Protein AF-W2T746-F1 (afdb_monomer_lite)

Radius of gyration: 31.45 Å; chains: 1; bounding box: 93×61×90 Å

InterPro domains:
  IPR039930 Ral GTPase-activating protein subunit beta [PTHR21344] (31-434)

Foldseek 3Di:
DDDDVPVPVVLVVVVVVVVVLLVCLVVCLPPALASLLVCLLVVLCVLVVPDPLPLQCVLVNLVSLLVLLVVLLPDDSYPPARSLSSNVSSLSSLLNCLLVCLVFPQDFGDHDVPCPPDPGPDGGSVVCLVSSLVSLLVCLQRDLDLVSLLSSLVSLLVSLQSLLVSLVPDDPVSLVVSQVVVCVVPDPDDDDSRPSLVSLQSLLVSLLVPLLDCSNLVVLSSLLSSLVSLLSCLPRDCCSCCPVPDVPSLLSLLLSLLSSLCSLLVDPLVSDDPSSLVSNLSSLVSNLSSCVSPVVLLVDPVSVVSLVQSLQCQQFVDSDPPPDSVNGDGSDPSSNVSSVVSVLSSCVVVPPPPPPQDDLVVVCVVQHPVQGDSVQWDWDDDPNFKIKTKDFHCVPCVQAVNFGKIWIFIDGSRHGTDIDMDTDDPDDPPDDVPDDDDDDPPDPDDDD

pLDDT: mean 81.62, std 18.04, range [27.23, 98.69]

Secondary structure (DSSP, 8-state):
----TTHHHHHHHHHHHHHHHHHHHHHHTTT-HHHHHHHHHH-TTGGGG--TTGGGGHHHHHHHHHHHHHHTTTS--BTTB-HHHHHHHHHHHHHTTTTHHHHHTTPBPPPPTTGGG-S----BSHHHHHHHHHHHHHHHHH---HHHHHHHHHHHHHHHHHHHHHHHT--HHHHHHHHHHHHHHH-SS---S-HHHHHHHHHHHHHHHHHTSHHHHS-HHHHHHHHHHHHHHTTS-HHHHTGGG--HHHHHHHHHHHHHHHHHHTS-GGG--HHHHHHHHHHHHHHHHHHHH-GGGGG-HHHHHHHHHHHHHHHHS---TTS-GGG---S-HHHHHHHHHHHHHHHTTTT-SS----SHHHHHHHH-TTT--GGGPEEEEETTTEEEEEEE-TT-HHHHTTS-EEEEEEEETTEEEEEEEEE--SS-TT--TTSPPPPPS-------

Organism: Necator americanus (NCBI:txid51031)

Sequence (448 aa):
MIAGTGGNKRRSIDYCLFLFSLQNLYISFQKDRLVLCSLFYYGQNLFRLGLTGVEAILPHYLFALDIILIESAKLRLHPSIPEVEMRRACLRALSSVVCWPTTFGMSKIPQLPESSNLKSSATTYLQLRSRIYKTLVFSLRNETDPVNLHLTLAMCTVLMEESCSYDLGLTDEQTAEMIRMVTQQHGNQTPEKGLCVSFVRGLVSAICDRICRPEWAGEHSVSLAAIDVLNSLSHLHPTVLFNNKDVSTGSLIVASLCRFIETQLGKPPPLHSKDLHSTVVAAYSSIAVWLNAAPILAECESVLNTVAEAVQLGVTGTKKKDSSLEESKAASKRVLEAAEYLMYSLFSVVGRSGQAICDERRLLYTYGPAAIDTTKFMHVIVNGDTLFSIHEASHIPALADGCPCVLYVKRSPMQPASVGVAQLRPHPEGYQPDQLPPPTPMASTFES

Structure (mmCIF, N/CA/C/O backbone):
data_AF-W2T746-F1
#
_entry.id   AF-W2T746-F1
#
loop_
_atom_site.group_PDB
_atom_site.id
_atom_site.type_symbol
_atom_site.label_atom_id
_atom_site.label_alt_id
_atom_site.label_comp_id
_atom_site.label_asym_id
_atom_site.label_entity_id
_atom_site.label_seq_id
_atom_site.pdbx_PDB_ins_code
_atom_site.Cartn_x
_atom_site.Cartn_y
_atom_site.Cartn_z
_atom_site.occupancy
_atom_site.B_iso_or_equiv
_atom_site.auth_seq_id
_atom_site.auth_comp_id
_atom_site.auth_asym_id
_atom_site.auth_atom_id
_atom_site.pdbx_PDB_model_num
ATOM 1 N N . MET A 1 1 ? 16.036 -31.868 -38.105 1.00 29.69 1 MET A N 1
ATOM 2 C CA . MET A 1 1 ? 16.078 -32.229 -39.537 1.00 29.69 1 MET A CA 1
ATOM 3 C C . MET A 1 1 ? 15.096 -31.347 -40.298 1.00 29.69 1 MET A C 1
ATOM 5 O O . MET A 1 1 ? 13.918 -31.360 -39.988 1.00 29.69 1 MET A O 1
ATOM 9 N N . ILE A 1 2 ? 15.674 -30.513 -41.167 1.00 36.12 2 ILE A N 1
ATOM 10 C CA . ILE A 1 2 ? 15.201 -29.774 -42.357 1.00 36.12 2 ILE A CA 1
ATOM 11 C C . ILE A 1 2 ? 13.682 -29.624 -42.600 1.00 36.12 2 ILE A C 1
ATOM 13 O O . ILE A 1 2 ? 13.022 -30.588 -42.961 1.00 36.12 2 ILE A O 1
ATOM 17 N N . ALA A 1 3 ? 13.179 -28.379 -42.560 1.00 27.23 3 ALA A N 1
ATOM 18 C CA . ALA A 1 3 ? 12.731 -27.608 -43.741 1.00 27.23 3 ALA A CA 1
ATOM 19 C C . ALA A 1 3 ? 11.869 -26.401 -43.322 1.00 27.23 3 ALA A C 1
ATOM 21 O O . ALA A 1 3 ? 10.880 -26.544 -42.612 1.00 27.23 3 ALA A O 1
ATOM 22 N N . GLY A 1 4 ? 12.231 -25.202 -43.787 1.00 27.70 4 GLY A N 1
ATOM 23 C CA . GLY A 1 4 ? 11.447 -23.987 -43.553 1.00 27.70 4 GLY A CA 1
ATOM 24 C C . GLY A 1 4 ? 12.191 -22.694 -43.882 1.00 27.70 4 GLY A C 1
ATOM 25 O O . GLY A 1 4 ? 12.119 -21.720 -43.136 1.00 27.70 4 GLY A O 1
ATOM 26 N N . THR A 1 5 ? 12.932 -22.671 -44.988 1.00 35.22 5 THR A N 1
ATOM 27 C CA . THR A 1 5 ? 13.732 -21.547 -45.514 1.00 35.22 5 THR A CA 1
ATOM 28 C C . THR A 1 5 ? 12.882 -20.401 -46.097 1.00 35.22 5 THR A C 1
ATOM 30 O O . THR A 1 5 ? 13.236 -19.798 -47.105 1.00 35.22 5 THR A O 1
ATOM 33 N N . GLY A 1 6 ? 11.766 -20.061 -45.441 1.00 30.14 6 GLY A N 1
ATOM 34 C CA . GLY A 1 6 ? 10.895 -18.922 -45.773 1.00 30.14 6 GLY A CA 1
ATOM 35 C C . GLY A 1 6 ? 10.776 -17.861 -44.666 1.00 30.14 6 GLY A C 1
ATOM 36 O O . GLY A 1 6 ? 10.304 -16.757 -44.922 1.00 30.14 6 GLY A O 1
ATOM 37 N N . GLY A 1 7 ? 11.229 -18.157 -43.440 1.00 32.66 7 GLY A N 1
ATOM 38 C CA . GLY A 1 7 ? 11.065 -17.271 -42.274 1.00 32.66 7 GLY A CA 1
ATOM 39 C C . GLY A 1 7 ? 12.168 -16.227 -42.067 1.00 32.66 7 GLY A C 1
ATOM 40 O O . GLY A 1 7 ? 11.954 -15.248 -41.354 1.00 32.66 7 GLY A O 1
ATOM 41 N N . ASN A 1 8 ? 13.337 -16.395 -42.696 1.00 34.31 8 ASN A N 1
ATOM 42 C CA . ASN A 1 8 ? 14.508 -15.561 -42.393 1.00 34.31 8 ASN A CA 1
ATOM 43 C C . ASN A 1 8 ? 14.438 -14.156 -43.007 1.00 34.31 8 ASN A C 1
ATOM 45 O O . ASN A 1 8 ? 14.930 -13.213 -42.401 1.00 34.31 8 ASN A O 1
ATOM 49 N N . LYS A 1 9 ? 13.775 -13.974 -44.159 1.00 32.69 9 LYS A N 1
ATOM 50 C CA . LYS A 1 9 ? 13.602 -12.636 -44.756 1.00 32.69 9 LYS A CA 1
ATOM 51 C C . LYS A 1 9 ? 12.523 -11.806 -44.055 1.00 32.69 9 LYS A C 1
ATOM 53 O O . LYS A 1 9 ? 12.748 -10.623 -43.857 1.00 32.69 9 LYS A O 1
ATOM 58 N N . ARG A 1 10 ? 11.402 -12.403 -43.618 1.00 35.50 10 ARG A N 1
ATOM 59 C CA . ARG A 1 10 ? 10.369 -11.684 -42.836 1.00 35.50 10 ARG A CA 1
ATOM 60 C C . ARG A 1 10 ? 10.869 -11.295 -41.445 1.00 35.50 10 ARG A C 1
ATOM 62 O O . ARG A 1 10 ? 10.777 -10.128 -41.103 1.00 35.50 10 ARG A O 1
ATOM 69 N N . ARG A 1 11 ? 11.525 -12.213 -40.718 1.00 40.06 11 ARG A N 1
ATOM 70 C CA . ARG A 1 11 ? 12.178 -11.871 -39.442 1.00 40.06 11 ARG A CA 1
ATOM 71 C C . ARG A 1 11 ? 13.282 -10.833 -39.630 1.00 40.06 11 ARG A C 1
ATOM 73 O O . ARG A 1 11 ? 13.351 -9.906 -38.847 1.00 40.06 11 ARG A O 1
ATOM 80 N N . SER A 1 12 ? 14.095 -10.915 -40.685 1.00 36.38 12 SER A N 1
ATOM 81 C CA . SER A 1 12 ? 15.117 -9.892 -40.949 1.00 36.38 12 SER A CA 1
ATOM 82 C C . SER A 1 12 ? 14.525 -8.524 -41.313 1.00 36.38 12 SER A C 1
ATOM 84 O O . SER A 1 12 ? 15.138 -7.520 -40.980 1.00 36.38 12 SER A O 1
ATOM 86 N N . ILE A 1 13 ? 13.354 -8.457 -41.958 1.00 40.38 13 ILE A N 1
ATOM 87 C CA . ILE A 1 13 ? 12.650 -7.194 -42.248 1.00 40.38 13 ILE A CA 1
ATOM 88 C C . ILE A 1 13 ? 12.017 -6.618 -40.977 1.00 40.38 13 ILE A C 1
ATOM 90 O O . ILE A 1 13 ? 12.139 -5.419 -40.754 1.00 40.38 13 ILE A O 1
ATOM 94 N N . ASP A 1 14 ? 11.435 -7.453 -40.111 1.00 47.84 14 ASP A N 1
ATOM 95 C CA . ASP A 1 14 ? 10.922 -7.025 -38.803 1.00 47.84 14 ASP A CA 1
ATOM 96 C C . ASP A 1 14 ? 12.059 -6.575 -37.878 1.00 47.84 14 ASP A C 1
ATOM 98 O O . ASP A 1 14 ? 11.923 -5.574 -37.187 1.00 47.84 14 ASP A O 1
ATOM 102 N N . TYR A 1 15 ? 13.217 -7.240 -37.920 1.00 44.28 15 TYR A N 1
ATOM 103 C CA . TYR A 1 15 ? 14.431 -6.801 -37.229 1.00 44.28 15 TYR A CA 1
ATOM 104 C C . TYR A 1 15 ? 15.008 -5.522 -37.818 1.00 44.28 15 TYR A C 1
ATOM 106 O O . TYR A 1 15 ? 15.470 -4.690 -37.056 1.00 44.28 15 TYR A O 1
ATOM 114 N N . CYS A 1 16 ? 15.004 -5.336 -39.139 1.00 38.72 16 CYS A N 1
ATOM 115 C CA . CYS A 1 16 ? 15.470 -4.096 -39.753 1.00 38.72 16 CYS A CA 1
ATOM 116 C C . CYS A 1 16 ? 14.505 -2.943 -39.477 1.00 38.72 16 CYS A C 1
ATOM 118 O O . CYS A 1 16 ? 14.981 -1.865 -39.175 1.00 38.72 16 CYS A O 1
ATOM 120 N N . LEU A 1 17 ? 13.185 -3.147 -39.505 1.00 45.59 17 LEU A N 1
ATOM 121 C CA . LEU A 1 17 ? 12.198 -2.138 -39.107 1.00 45.59 17 LEU A CA 1
ATOM 122 C C . LEU A 1 17 ? 12.258 -1.858 -37.608 1.00 45.59 17 LEU A C 1
ATOM 124 O O . LEU A 1 17 ? 12.179 -0.705 -37.222 1.00 45.59 17 LEU A O 1
ATOM 128 N N . PHE A 1 18 ? 12.470 -2.872 -36.770 1.00 53.38 18 PHE A N 1
ATOM 129 C CA . PHE A 1 18 ? 12.673 -2.711 -35.334 1.00 53.38 18 PHE A CA 1
ATOM 130 C C . PHE A 1 18 ? 13.988 -1.991 -35.039 1.00 53.38 18 PHE A C 1
ATOM 132 O O . PHE A 1 18 ? 13.964 -0.995 -34.338 1.00 53.38 18 PHE A O 1
ATOM 139 N N . LEU A 1 19 ? 15.115 -2.389 -35.633 1.00 46.03 19 LEU A N 1
ATOM 140 C CA . LEU A 1 19 ? 16.402 -1.692 -35.529 1.00 46.03 19 LEU A CA 1
ATOM 141 C C . LEU A 1 19 ? 16.333 -0.281 -36.120 1.00 46.03 19 LEU A C 1
ATOM 143 O O . LEU A 1 19 ? 16.920 0.623 -35.550 1.00 46.03 19 LEU A O 1
ATOM 147 N N . PHE A 1 20 ? 15.569 -0.051 -37.190 1.00 47.56 20 PHE A N 1
ATOM 148 C CA . PHE A 1 20 ? 15.337 1.276 -37.767 1.00 47.56 20 PHE A CA 1
ATOM 149 C C . PHE A 1 20 ? 14.398 2.113 -36.892 1.00 47.56 20 PHE A C 1
ATOM 151 O O . PHE A 1 20 ? 14.624 3.304 -36.733 1.00 47.56 20 PHE A O 1
ATOM 158 N N . SER A 1 21 ? 13.389 1.520 -36.250 1.00 50.84 21 SER A N 1
ATOM 159 C CA . SER A 1 21 ? 12.558 2.154 -35.220 1.00 50.84 21 SER A CA 1
ATOM 160 C C . SER A 1 21 ? 13.333 2.387 -33.928 1.00 50.84 21 SER A C 1
ATOM 162 O O . SER A 1 21 ? 13.036 3.353 -33.249 1.00 50.84 21 SER A O 1
ATOM 164 N N . LEU A 1 22 ? 14.338 1.571 -33.605 1.00 52.75 22 LEU A N 1
ATOM 165 C CA . LEU A 1 22 ? 15.238 1.715 -32.459 1.00 52.75 22 LEU A CA 1
ATOM 166 C C . LEU A 1 22 ? 16.342 2.740 -32.707 1.00 52.75 22 LEU A C 1
ATOM 168 O O . LEU A 1 22 ? 16.699 3.485 -31.803 1.00 52.75 22 LEU A O 1
ATOM 172 N N . GLN A 1 23 ? 16.845 2.819 -33.935 1.00 50.72 23 GLN A N 1
ATOM 173 C CA . GLN A 1 23 ? 17.779 3.838 -34.391 1.00 50.72 23 GLN A CA 1
ATOM 174 C C . GLN A 1 23 ? 17.054 5.179 -34.569 1.00 50.72 23 GLN A C 1
ATOM 176 O O . GLN A 1 23 ? 17.586 6.220 -34.200 1.00 50.72 23 GLN A O 1
ATOM 181 N N . ASN A 1 24 ? 15.793 5.167 -35.013 1.00 51.16 24 ASN A N 1
ATOM 182 C CA . ASN A 1 24 ? 14.919 6.334 -34.935 1.00 51.16 24 ASN A CA 1
ATOM 183 C C . ASN A 1 24 ? 14.507 6.643 -33.497 1.00 51.16 24 ASN A C 1
ATOM 185 O O . ASN A 1 24 ? 14.453 7.811 -33.174 1.00 51.16 24 ASN A O 1
ATOM 189 N N . LEU A 1 25 ? 14.285 5.672 -32.607 1.00 54.62 25 LEU A N 1
ATOM 190 C CA . LEU A 1 25 ? 14.058 5.915 -31.177 1.00 54.62 25 LEU A CA 1
ATOM 191 C C . LEU A 1 25 ? 15.275 6.645 -30.592 1.00 54.62 25 LEU A C 1
ATOM 193 O O . LEU A 1 25 ? 15.111 7.713 -30.012 1.00 54.62 25 LEU A O 1
ATOM 197 N N . TYR A 1 26 ? 16.485 6.147 -30.873 1.00 51.28 26 TYR A N 1
ATOM 198 C CA . TYR A 1 26 ? 17.785 6.751 -30.559 1.00 51.28 26 TYR A CA 1
ATOM 199 C C . TYR A 1 26 ? 17.947 8.190 -31.097 1.00 51.28 26 TYR A C 1
ATOM 201 O O . TYR A 1 26 ? 18.377 9.065 -30.349 1.00 51.28 26 TYR A O 1
ATOM 209 N N . ILE A 1 27 ? 17.539 8.475 -32.341 1.00 49.72 27 ILE A N 1
ATOM 210 C CA . ILE A 1 27 ? 17.615 9.816 -32.967 1.00 49.72 27 ILE A CA 1
ATOM 211 C C . ILE A 1 27 ? 16.459 10.748 -32.525 1.00 49.72 27 ILE A C 1
ATOM 213 O O . ILE A 1 27 ? 16.627 11.965 -32.415 1.00 49.72 27 ILE A O 1
ATOM 217 N N . SER A 1 28 ? 15.276 10.193 -32.260 1.00 49.53 28 SER A N 1
ATOM 218 C CA . SER A 1 28 ? 14.012 10.900 -32.003 1.00 49.53 28 SER A CA 1
ATOM 219 C C . SER A 1 28 ? 13.859 11.324 -30.541 1.00 49.53 28 SER A C 1
ATOM 221 O O . SER A 1 28 ? 13.205 12.335 -30.285 1.00 49.53 28 SER A O 1
ATOM 223 N N . PHE A 1 29 ? 14.579 10.678 -29.608 1.00 52.34 29 PHE A N 1
ATOM 224 C CA . PHE A 1 29 ? 14.758 11.129 -28.216 1.00 52.34 29 PHE A CA 1
ATOM 225 C C . PHE A 1 29 ? 15.085 12.624 -28.078 1.00 52.34 29 PHE A C 1
ATOM 227 O O . PHE A 1 29 ? 14.766 13.230 -27.055 1.00 52.34 29 PHE A O 1
ATOM 234 N N . GLN A 1 30 ? 15.719 13.219 -29.093 1.00 49.25 30 GLN A N 1
ATOM 235 C CA . GLN A 1 30 ? 16.063 14.639 -29.131 1.00 49.25 30 GLN A CA 1
ATOM 236 C C . GLN A 1 30 ? 15.219 15.491 -30.087 1.00 49.25 30 GLN A C 1
ATOM 238 O O . GLN A 1 30 ? 15.290 16.714 -29.979 1.00 49.25 30 GLN A O 1
ATOM 243 N N . LYS A 1 31 ? 14.465 14.908 -31.031 1.00 54.94 31 LYS A N 1
ATOM 244 C CA . LYS A 1 31 ? 13.945 15.669 -32.183 1.00 54.94 31 LYS A CA 1
ATOM 245 C C . LYS A 1 31 ? 12.439 15.587 -32.426 1.00 54.94 31 LYS A C 1
ATOM 247 O O . LYS A 1 31 ? 11.913 16.563 -32.949 1.00 54.94 31 LYS A O 1
ATOM 252 N N . ASP A 1 32 ? 11.734 14.514 -32.043 1.00 69.12 32 ASP A N 1
ATOM 253 C CA . ASP A 1 32 ? 10.295 14.406 -32.348 1.00 69.12 32 ASP A CA 1
ATOM 254 C C . ASP A 1 32 ? 9.463 13.770 -31.219 1.00 69.12 32 ASP A C 1
ATOM 256 O O . ASP A 1 32 ? 9.391 12.553 -31.036 1.00 69.12 32 ASP A O 1
ATOM 260 N N . ARG A 1 33 ? 8.781 14.638 -30.463 1.00 73.00 33 ARG A N 1
ATOM 261 C CA . ARG A 1 33 ? 7.906 14.271 -29.339 1.00 73.00 33 ARG A CA 1
ATOM 262 C C . ARG A 1 33 ? 6.691 13.446 -29.784 1.00 73.00 33 ARG A C 1
ATOM 264 O O . ARG A 1 33 ? 6.188 12.645 -28.995 1.00 73.00 33 ARG A O 1
ATOM 271 N N . LEU A 1 34 ? 6.225 13.603 -31.026 1.00 81.38 34 LEU A N 1
ATOM 272 C CA . LEU A 1 34 ? 5.006 12.953 -31.522 1.00 81.38 34 LEU A CA 1
ATOM 273 C C . LEU A 1 34 ? 5.214 11.458 -31.767 1.00 81.38 34 LEU A C 1
ATOM 275 O O . LEU A 1 34 ? 4.352 10.642 -31.422 1.00 81.38 34 LEU A O 1
ATOM 279 N N . VAL A 1 35 ? 6.376 11.098 -32.315 1.00 78.25 35 VAL A N 1
ATOM 280 C CA . VAL A 1 35 ? 6.760 9.701 -32.563 1.00 78.25 35 VAL A CA 1
ATOM 281 C C . VAL A 1 35 ? 6.878 8.943 -31.245 1.00 78.25 35 VAL A C 1
ATOM 283 O O . VAL A 1 35 ? 6.343 7.842 -31.118 1.00 78.25 35 VAL A O 1
ATOM 286 N N . LEU A 1 36 ? 7.502 9.556 -30.236 1.00 78.94 36 LEU A N 1
ATOM 287 C CA . LEU A 1 36 ? 7.607 8.975 -28.900 1.00 78.94 36 LEU A CA 1
ATOM 288 C C . LEU A 1 36 ? 6.229 8.756 -28.266 1.00 78.94 36 LEU A C 1
ATOM 290 O O . LEU A 1 36 ? 5.940 7.654 -27.807 1.00 78.94 36 LEU A O 1
ATOM 294 N N . CYS A 1 37 ? 5.349 9.760 -28.293 1.00 85.12 37 CYS A N 1
ATOM 295 C CA . CYS A 1 37 ? 3.991 9.611 -27.764 1.00 85.12 37 CYS A CA 1
ATOM 296 C C . CYS A 1 37 ? 3.238 8.465 -28.450 1.00 85.12 37 CYS A C 1
ATOM 298 O O . CYS A 1 37 ? 2.641 7.628 -27.777 1.00 85.12 37 CYS A O 1
ATOM 300 N N . SER A 1 38 ? 3.334 8.374 -29.779 1.00 85.12 38 SER A N 1
ATOM 301 C CA . SER A 1 38 ? 2.718 7.292 -30.553 1.00 85.12 38 SER A CA 1
ATOM 302 C C . SER A 1 38 ? 3.287 5.921 -30.177 1.00 85.12 38 SER A C 1
ATOM 304 O O . SER A 1 38 ? 2.530 4.966 -30.004 1.00 85.12 38 SER A O 1
ATOM 306 N N . LEU A 1 39 ? 4.607 5.819 -29.984 1.00 83.88 39 LEU A N 1
ATOM 307 C CA . LEU A 1 39 ? 5.262 4.581 -29.567 1.00 83.88 39 LEU A CA 1
ATOM 308 C C . LEU A 1 39 ? 4.757 4.098 -28.206 1.00 83.88 39 LEU A C 1
ATOM 310 O O . LEU A 1 39 ? 4.420 2.928 -28.076 1.00 83.88 39 LEU A O 1
ATOM 314 N N . PHE A 1 40 ? 4.688 4.961 -27.191 1.00 86.31 40 PHE A N 1
ATOM 315 C CA . PHE A 1 40 ? 4.188 4.543 -25.875 1.00 86.31 40 PHE A CA 1
ATOM 316 C C . PHE A 1 40 ? 2.693 4.251 -25.900 1.00 86.31 40 PHE A C 1
ATOM 318 O O . PHE A 1 40 ? 2.248 3.301 -25.259 1.00 86.31 40 PHE A O 1
ATOM 325 N N . TYR A 1 41 ? 1.924 5.029 -26.663 1.00 88.19 41 TYR A N 1
ATOM 326 C CA . TYR A 1 41 ? 0.480 4.864 -26.737 1.00 88.19 41 TYR A CA 1
ATOM 327 C C . TYR A 1 41 ? 0.073 3.545 -27.401 1.00 88.19 41 TYR A C 1
ATOM 329 O O . TYR A 1 41 ? -0.740 2.813 -26.838 1.00 88.19 41 TYR A O 1
ATOM 337 N N . TYR A 1 42 ? 0.673 3.198 -28.544 1.00 85.62 42 TYR A N 1
ATOM 338 C CA . TYR A 1 42 ? 0.352 1.970 -29.282 1.00 85.62 42 TYR A CA 1
ATOM 339 C C . TYR A 1 42 ? 1.252 0.777 -28.916 1.00 85.62 42 TYR A C 1
ATOM 341 O O . TYR A 1 42 ? 0.861 -0.374 -29.093 1.00 85.62 42 TYR A O 1
ATOM 349 N N . GLY A 1 43 ? 2.441 1.025 -28.365 1.00 82.38 43 GLY A N 1
ATOM 350 C CA . GLY A 1 43 ? 3.459 0.024 -28.030 1.00 82.38 43 GLY A CA 1
ATOM 351 C C . GLY A 1 43 ? 3.501 -0.388 -26.556 1.00 82.38 43 GLY A C 1
ATOM 352 O O . GLY A 1 43 ? 4.551 -0.812 -26.077 1.00 82.38 43 GLY A O 1
ATOM 353 N N . GLN A 1 44 ? 2.384 -0.300 -25.825 1.00 79.06 44 GLN A N 1
ATOM 354 C CA . GLN A 1 44 ? 2.309 -0.598 -24.378 1.00 79.06 44 GLN A CA 1
ATOM 355 C C . GLN A 1 44 ? 2.796 -2.012 -24.005 1.00 79.06 44 GLN A C 1
ATOM 357 O O . GLN A 1 44 ? 3.193 -2.252 -22.869 1.00 79.06 44 GLN A O 1
ATOM 362 N N . ASN A 1 45 ? 2.772 -2.951 -24.956 1.00 80.44 45 ASN A N 1
ATOM 363 C CA . ASN A 1 45 ? 3.159 -4.349 -24.758 1.00 80.44 45 ASN A CA 1
ATOM 364 C C . ASN A 1 45 ? 4.509 -4.709 -25.400 1.00 80.44 45 ASN A C 1
ATOM 366 O O . ASN A 1 45 ? 4.789 -5.894 -25.553 1.00 80.44 45 ASN A O 1
ATOM 370 N N . LEU A 1 46 ? 5.346 -3.733 -25.775 1.00 84.75 46 LEU A N 1
ATOM 371 C CA . LEU A 1 46 ? 6.596 -3.979 -26.509 1.00 84.75 46 LEU A CA 1
ATOM 372 C C . LEU A 1 46 ? 7.467 -5.076 -25.870 1.00 84.75 46 LEU A C 1
ATOM 374 O O . LEU A 1 46 ? 7.893 -6.008 -26.548 1.00 84.75 46 LEU A O 1
ATOM 378 N N . PHE A 1 47 ? 7.669 -5.006 -24.553 1.00 86.94 47 PHE A N 1
ATOM 379 C CA . PHE A 1 47 ? 8.494 -5.964 -23.809 1.00 86.94 47 PHE A CA 1
ATOM 380 C C . PHE A 1 47 ? 7.811 -7.318 -23.567 1.00 86.94 47 PHE A C 1
ATOM 382 O O . PHE A 1 47 ? 8.482 -8.290 -23.236 1.00 86.94 47 PHE A O 1
ATOM 389 N N . ARG A 1 48 ? 6.494 -7.425 -23.793 1.00 84.44 48 ARG A N 1
ATOM 390 C CA . ARG A 1 48 ? 5.747 -8.694 -23.703 1.00 84.44 48 ARG A CA 1
ATOM 391 C C . ARG A 1 48 ? 5.823 -9.526 -24.983 1.00 84.44 48 ARG A C 1
ATOM 393 O O . ARG A 1 48 ? 5.437 -10.688 -24.971 1.00 84.44 48 ARG A O 1
ATOM 400 N N . LEU A 1 49 ? 6.313 -8.950 -26.082 1.00 82.56 49 LEU A N 1
ATOM 401 C CA . LEU A 1 49 ? 6.393 -9.623 -27.382 1.00 82.56 49 LEU A CA 1
ATOM 402 C C . LEU A 1 49 ? 7.562 -10.618 -27.492 1.00 82.56 49 LEU A C 1
ATOM 404 O O . LEU A 1 49 ? 7.644 -11.336 -28.485 1.00 82.56 49 LEU A O 1
ATOM 408 N N . GLY A 1 50 ? 8.476 -10.657 -26.514 1.00 76.81 50 GLY A N 1
ATOM 409 C CA . GLY A 1 50 ? 9.620 -11.578 -26.532 1.00 76.81 50 GLY A CA 1
ATOM 410 C C . GLY A 1 50 ? 10.591 -11.327 -27.691 1.00 76.81 50 GLY A C 1
ATOM 411 O O . GLY A 1 50 ? 11.245 -12.254 -28.170 1.00 76.81 50 GLY A O 1
ATOM 412 N N . LEU A 1 51 ? 10.663 -10.083 -28.178 1.00 82.88 51 LEU A N 1
ATOM 413 C CA . LEU A 1 51 ? 11.555 -9.705 -29.270 1.00 82.88 51 LEU A CA 1
ATOM 414 C C . LEU A 1 51 ? 13.010 -9.849 -28.821 1.00 82.88 51 LEU A C 1
ATOM 416 O O . LEU A 1 51 ? 13.437 -9.264 -27.826 1.00 82.88 51 LEU A O 1
ATOM 420 N N . THR A 1 52 ? 13.798 -10.610 -29.570 1.00 78.38 52 THR A N 1
ATOM 421 C CA . THR A 1 52 ? 15.213 -10.798 -29.250 1.00 78.38 52 THR A CA 1
ATOM 422 C C . THR A 1 52 ? 15.954 -9.460 -29.313 1.00 78.38 52 THR A C 1
ATOM 424 O O . THR A 1 52 ? 15.857 -8.730 -30.297 1.00 78.38 52 THR A O 1
ATOM 427 N N . GLY A 1 53 ? 16.722 -9.146 -28.269 1.00 77.31 53 GLY A N 1
ATOM 428 C CA . GLY A 1 53 ? 17.497 -7.904 -28.186 1.00 77.31 53 GLY A CA 1
ATOM 429 C C . GLY A 1 53 ? 16.714 -6.682 -27.693 1.00 77.31 53 GLY A C 1
ATOM 430 O O . GLY A 1 53 ? 17.320 -5.630 -27.508 1.00 77.31 53 GLY A O 1
ATOM 431 N N . VAL A 1 54 ? 15.409 -6.804 -27.407 1.00 82.69 54 VAL A N 1
ATOM 432 C CA . VAL A 1 54 ? 14.604 -5.714 -26.810 1.00 82.69 54 VAL A CA 1
ATOM 433 C C . VAL A 1 54 ? 15.134 -5.279 -25.440 1.00 82.69 54 VAL A C 1
ATOM 435 O O . VAL A 1 54 ? 14.988 -4.137 -25.029 1.00 82.69 54 VAL A O 1
ATOM 438 N N . GLU A 1 55 ? 15.819 -6.165 -24.735 1.00 86.38 55 GLU A N 1
ATOM 439 C CA . GLU A 1 55 ? 16.468 -5.866 -23.461 1.00 86.38 55 GLU A CA 1
ATOM 440 C C . GLU A 1 55 ? 17.482 -4.719 -23.570 1.00 86.38 55 GLU A C 1
ATOM 442 O O . GLU A 1 55 ? 17.570 -3.880 -22.675 1.00 86.38 55 GLU A O 1
ATOM 447 N N . ALA A 1 56 ? 18.188 -4.620 -24.703 1.00 83.62 56 ALA A N 1
ATOM 448 C CA . ALA A 1 56 ? 19.234 -3.621 -24.909 1.00 83.62 56 ALA A CA 1
ATOM 449 C C . ALA A 1 56 ? 18.710 -2.177 -24.891 1.00 83.62 56 ALA A C 1
ATOM 451 O O . ALA A 1 56 ? 19.445 -1.224 -24.622 1.00 83.62 56 ALA A O 1
ATOM 452 N N . ILE A 1 57 ? 17.420 -2.002 -25.182 1.00 82.38 57 ILE A N 1
ATOM 453 C CA . ILE A 1 57 ? 16.790 -0.686 -25.291 1.00 82.38 57 ILE A CA 1
ATOM 454 C C . ILE A 1 57 ? 16.127 -0.265 -23.982 1.00 82.38 57 ILE A C 1
ATOM 456 O O . ILE A 1 57 ? 15.764 0.900 -23.839 1.00 82.38 57 ILE A O 1
ATOM 460 N N . LEU A 1 58 ? 15.987 -1.179 -23.018 1.00 87.75 58 LEU A N 1
ATOM 461 C CA . LEU A 1 58 ? 15.237 -0.958 -21.785 1.00 87.75 58 LEU A CA 1
ATOM 462 C C . LEU A 1 58 ? 15.705 0.271 -20.983 1.00 87.75 58 LEU A C 1
ATOM 464 O O . LEU A 1 58 ? 14.847 1.076 -20.611 1.00 87.75 58 LEU A O 1
ATOM 468 N N . PRO A 1 59 ? 17.015 0.502 -20.743 1.00 87.31 59 PRO A N 1
ATOM 469 C CA . PRO A 1 59 ? 17.459 1.684 -20.000 1.00 87.31 59 PRO A CA 1
ATOM 470 C C . PRO A 1 59 ? 17.024 3.000 -20.659 1.00 87.31 59 PRO A C 1
ATOM 472 O O . PRO A 1 59 ? 16.613 3.944 -19.982 1.00 87.31 59 PRO A O 1
ATOM 475 N N . HIS A 1 60 ? 17.079 3.043 -21.991 1.00 81.31 60 HIS A N 1
ATOM 476 C CA . HIS A 1 60 ? 16.674 4.190 -22.797 1.00 81.31 60 HIS A CA 1
ATOM 477 C C . HIS A 1 60 ? 15.158 4.337 -22.824 1.00 81.31 60 HIS A C 1
ATOM 479 O O . HIS A 1 60 ? 14.644 5.433 -22.629 1.00 81.31 60 HIS A O 1
ATOM 485 N N . TYR A 1 61 ? 14.436 3.232 -22.983 1.00 85.56 61 TYR A N 1
ATOM 486 C CA . TYR A 1 61 ? 12.982 3.205 -22.937 1.00 85.56 61 TYR A CA 1
ATOM 487 C C . TYR A 1 61 ? 12.442 3.807 -21.637 1.00 85.56 61 TYR A C 1
ATOM 489 O O . TYR A 1 61 ? 11.601 4.702 -21.682 1.00 85.56 61 TYR A O 1
ATOM 497 N N . LEU A 1 62 ? 12.987 3.399 -20.485 1.00 89.44 62 LEU A N 1
ATOM 498 C CA . LEU A 1 62 ? 12.624 3.977 -19.188 1.00 89.44 62 LEU A CA 1
ATOM 499 C C . LEU A 1 62 ? 12.996 5.464 -19.092 1.00 89.44 62 LEU A C 1
ATOM 501 O O . LEU A 1 62 ? 12.266 6.243 -18.490 1.00 89.44 62 LEU A O 1
ATOM 505 N N . PHE A 1 63 ? 14.088 5.886 -19.737 1.00 86.12 63 PHE A N 1
ATOM 506 C CA . PHE A 1 63 ? 14.439 7.305 -19.839 1.00 86.12 63 PHE A CA 1
ATOM 507 C C . PHE A 1 63 ? 13.421 8.131 -20.623 1.00 86.12 63 PHE A C 1
ATOM 509 O O . PHE A 1 63 ? 13.069 9.225 -20.189 1.00 86.12 63 PHE A O 1
ATOM 516 N N . ALA A 1 64 ? 12.908 7.610 -21.735 1.00 84.62 64 ALA A N 1
ATOM 517 C CA . ALA A 1 64 ? 11.834 8.268 -22.484 1.00 84.62 64 ALA A CA 1
ATOM 518 C C . ALA A 1 64 ? 10.549 8.321 -21.680 1.00 84.62 64 ALA A C 1
ATOM 520 O O . ALA A 1 64 ? 9.871 9.346 -21.670 1.00 84.62 64 ALA A O 1
ATOM 521 N N . LEU A 1 65 ? 10.226 7.200 -21.037 1.00 90.06 65 LEU A N 1
ATOM 522 C CA . LEU A 1 65 ? 9.027 7.054 -20.238 1.00 90.06 65 LEU A CA 1
ATOM 523 C C . LEU A 1 65 ? 8.984 8.144 -19.167 1.00 90.06 65 LEU A C 1
ATOM 525 O O . LEU A 1 65 ? 7.982 8.846 -19.083 1.00 90.06 65 LEU A O 1
ATOM 529 N N . ASP A 1 66 ? 10.085 8.354 -18.438 1.00 89.00 66 ASP A N 1
ATOM 530 C CA . ASP A 1 66 ? 10.192 9.419 -17.434 1.00 89.00 66 ASP A CA 1
ATOM 531 C C . ASP A 1 66 ? 9.930 10.808 -18.033 1.00 89.00 66 ASP A C 1
ATOM 533 O O . ASP A 1 66 ? 9.162 11.587 -17.471 1.00 89.00 66 ASP A O 1
ATOM 537 N N . ILE A 1 67 ? 10.532 11.121 -19.187 1.00 86.62 67 ILE A N 1
ATOM 538 C CA . ILE A 1 67 ? 10.345 12.418 -19.856 1.00 86.62 67 ILE A CA 1
ATOM 539 C C . ILE A 1 67 ? 8.875 12.630 -20.208 1.00 86.62 67 ILE A C 1
ATOM 541 O O . ILE A 1 67 ? 8.298 13.651 -19.844 1.00 86.62 67 ILE A O 1
ATOM 545 N N . ILE A 1 68 ? 8.258 11.670 -20.893 1.00 88.44 68 ILE A N 1
ATOM 546 C CA . ILE A 1 68 ? 6.876 11.797 -21.362 1.00 88.44 68 ILE A CA 1
ATOM 547 C C . ILE A 1 68 ? 5.921 11.872 -20.177 1.00 88.44 68 ILE A C 1
ATOM 549 O O . ILE A 1 68 ? 5.015 12.701 -20.177 1.00 88.44 68 ILE A O 1
ATOM 553 N N . LEU A 1 69 ? 6.132 11.053 -19.149 1.00 90.62 69 LEU A N 1
ATOM 554 C CA . LEU A 1 69 ? 5.315 11.049 -17.943 1.00 90.62 69 LEU A CA 1
ATOM 555 C C . LEU A 1 69 ? 5.380 12.399 -17.208 1.00 90.62 69 LEU A C 1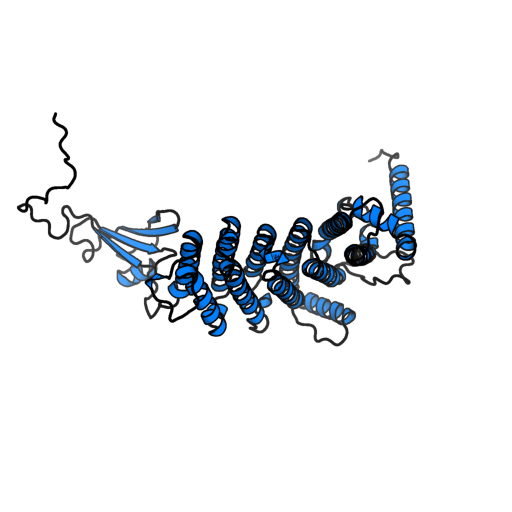
ATOM 557 O O . LEU A 1 69 ? 4.346 12.926 -16.805 1.00 90.62 69 LEU A O 1
ATOM 561 N N . ILE A 1 70 ? 6.573 12.991 -17.079 1.00 88.12 70 ILE A N 1
ATOM 562 C CA . ILE A 1 70 ? 6.765 14.302 -16.439 1.00 88.12 70 ILE A CA 1
ATOM 563 C C . ILE A 1 70 ? 6.187 15.432 -17.299 1.00 88.12 70 ILE A C 1
ATOM 565 O O . ILE A 1 70 ? 5.508 16.321 -16.787 1.00 88.12 70 ILE A O 1
ATOM 569 N N . GLU A 1 71 ? 6.473 15.443 -18.599 1.00 87.38 71 GLU A N 1
ATOM 570 C CA . GLU A 1 71 ? 6.063 16.538 -19.477 1.00 87.38 71 GLU A CA 1
ATOM 571 C C . GLU A 1 71 ? 4.560 16.513 -19.775 1.00 87.38 71 GLU A C 1
ATOM 573 O O . GLU A 1 71 ? 3.941 17.575 -19.825 1.00 87.38 71 GLU A O 1
ATOM 578 N N . SER A 1 72 ? 3.946 15.330 -19.885 1.00 85.56 72 SER A N 1
ATOM 579 C CA . SER A 1 72 ? 2.489 15.187 -20.051 1.00 85.56 72 SER A CA 1
ATOM 580 C C . SER A 1 72 ? 1.694 15.608 -18.814 1.00 85.56 72 SER A C 1
ATOM 582 O O . SER A 1 72 ? 0.490 15.820 -18.902 1.00 85.56 72 SER A O 1
ATOM 584 N N . ALA A 1 73 ? 2.335 15.779 -17.654 1.00 84.31 73 ALA A N 1
ATOM 585 C CA . ALA A 1 73 ? 1.697 16.419 -16.504 1.00 84.31 73 ALA A CA 1
ATOM 586 C C . ALA A 1 73 ? 1.560 17.946 -16.675 1.00 84.31 73 ALA A C 1
ATOM 588 O O . ALA A 1 73 ? 0.804 18.577 -15.942 1.00 84.31 73 ALA A O 1
ATOM 589 N N . LYS A 1 74 ? 2.300 18.550 -17.617 1.00 85.19 74 LYS A N 1
ATOM 590 C CA . LYS A 1 74 ? 2.371 20.009 -17.813 1.00 85.19 74 LYS A CA 1
ATOM 591 C C . LYS A 1 74 ? 1.834 20.469 -19.164 1.00 85.19 74 LYS A C 1
ATOM 593 O O . LYS A 1 74 ? 1.382 21.603 -19.277 1.00 85.19 74 LYS A O 1
ATOM 598 N N . LEU A 1 75 ? 1.964 19.639 -20.196 1.00 84.56 75 LEU A N 1
ATOM 599 C CA . LEU A 1 75 ? 1.744 20.021 -21.586 1.00 84.56 75 LEU A CA 1
ATOM 600 C C . LEU A 1 75 ? 1.049 18.898 -22.352 1.00 84.56 75 LEU A C 1
ATOM 602 O O . LEU A 1 75 ? 1.345 17.717 -22.162 1.00 84.56 75 LEU A O 1
ATOM 606 N N . ARG A 1 76 ? 0.222 19.280 -23.326 1.00 84.88 76 ARG A N 1
ATOM 607 C CA . ARG A 1 76 ? -0.269 18.351 -24.341 1.00 84.88 76 ARG A CA 1
ATOM 608 C C . ARG A 1 76 ? 0.848 18.010 -25.320 1.00 84.88 76 ARG A C 1
ATOM 610 O O . ARG A 1 76 ? 1.247 18.844 -26.129 1.00 84.88 76 ARG A O 1
ATOM 617 N N . LEU A 1 77 ? 1.335 16.774 -25.263 1.00 83.31 77 LEU A N 1
ATOM 618 C CA . LEU A 1 77 ? 2.459 16.326 -26.093 1.00 83.31 77 LEU A CA 1
ATOM 619 C C . LEU A 1 77 ? 2.045 15.849 -27.489 1.00 83.31 77 LEU A C 1
ATOM 621 O O . LEU A 1 77 ? 2.858 15.892 -28.409 1.00 83.31 77 LEU A O 1
ATOM 625 N N . HIS A 1 78 ? 0.796 15.405 -27.654 1.00 87.31 78 HIS A N 1
ATOM 626 C CA . HIS A 1 78 ? 0.280 14.884 -28.917 1.00 87.31 78 HIS A CA 1
ATOM 627 C C . HIS A 1 78 ? -1.123 15.447 -29.221 1.00 87.31 78 HIS A C 1
ATOM 629 O O . HIS A 1 78 ? -1.993 15.448 -28.344 1.00 87.31 78 HIS A O 1
ATOM 635 N N . PRO A 1 79 ? -1.398 15.907 -30.458 1.00 86.94 79 PRO A N 1
ATOM 636 C CA . PRO A 1 79 ? -2.652 16.580 -30.794 1.00 86.94 79 PRO A CA 1
ATOM 637 C C . PRO A 1 79 ? -3.867 15.654 -30.721 1.00 86.94 79 PRO A C 1
ATOM 639 O O . PRO A 1 79 ? -4.959 16.131 -30.448 1.00 86.94 79 PRO A O 1
ATOM 642 N N . SER A 1 80 ? -3.707 14.341 -30.892 1.00 89.50 80 SER A N 1
ATOM 643 C CA . SER A 1 80 ? -4.835 13.389 -30.879 1.00 89.50 80 SER A CA 1
ATOM 644 C C . SER A 1 80 ? -4.923 12.520 -29.622 1.00 89.50 80 SER A C 1
ATOM 646 O O . SER A 1 80 ? -5.857 11.738 -29.508 1.00 89.50 80 SER A O 1
ATOM 648 N N . ILE A 1 81 ? -3.962 12.617 -28.694 1.00 90.94 81 ILE A N 1
ATOM 649 C CA . ILE A 1 81 ? -3.922 11.766 -27.492 1.00 90.94 81 ILE A CA 1
ATOM 650 C C . ILE A 1 81 ? -4.072 12.673 -26.260 1.00 90.94 81 ILE A C 1
ATOM 652 O O . ILE A 1 81 ? -3.239 13.565 -26.084 1.00 90.94 81 ILE A O 1
ATOM 656 N N . PRO A 1 82 ? -5.113 12.487 -25.425 1.00 93.25 82 PRO A N 1
ATOM 657 C CA . PRO A 1 82 ? -5.270 13.224 -24.169 1.00 93.25 82 PRO A CA 1
ATOM 658 C C . PRO A 1 82 ? -4.109 12.974 -23.198 1.00 93.25 82 PRO A C 1
ATOM 660 O O . PRO A 1 82 ? -3.564 11.869 -23.166 1.00 93.25 82 PRO A O 1
ATOM 663 N N . GLU A 1 83 ? -3.753 13.952 -22.354 1.00 93.44 83 GLU A N 1
ATOM 664 C CA . GLU A 1 83 ? -2.582 13.800 -21.475 1.00 93.44 83 GLU A CA 1
ATOM 665 C C . GLU A 1 83 ? -2.748 12.667 -20.453 1.00 93.44 83 GLU A C 1
ATOM 667 O O . GLU A 1 83 ? -1.801 11.929 -20.189 1.00 93.44 83 GLU A O 1
ATOM 672 N N . VAL A 1 84 ? -3.960 12.491 -19.915 1.00 95.19 84 VAL A N 1
ATOM 673 C CA . VAL A 1 84 ? -4.285 11.414 -18.962 1.00 95.19 84 VAL A CA 1
ATOM 674 C C . VAL A 1 84 ? -4.069 10.036 -19.589 1.00 95.19 84 VAL A C 1
ATOM 676 O O . VAL A 1 84 ? -3.464 9.160 -18.970 1.00 95.19 84 VAL A O 1
ATOM 679 N N . GLU A 1 85 ? -4.509 9.853 -20.836 1.00 95.19 85 GLU A N 1
ATOM 680 C CA . GLU A 1 85 ? -4.340 8.598 -21.574 1.00 95.19 85 GLU A CA 1
ATOM 681 C C . GLU A 1 85 ? -2.878 8.367 -21.978 1.00 95.19 85 GLU A C 1
ATOM 683 O O . GLU A 1 85 ? -2.416 7.226 -22.009 1.00 95.19 85 GLU A O 1
ATOM 688 N N . MET A 1 86 ? -2.120 9.440 -22.225 1.00 94.62 86 MET A N 1
ATOM 689 C CA . MET A 1 86 ? -0.677 9.351 -22.446 1.00 94.62 86 MET A CA 1
ATOM 690 C C . MET A 1 86 ? 0.043 8.854 -21.187 1.00 94.62 86 MET A C 1
ATOM 692 O O . MET A 1 86 ? 0.820 7.901 -21.260 1.00 94.62 86 MET A O 1
ATOM 696 N N . ARG A 1 87 ? -0.265 9.430 -20.015 1.00 95.50 87 ARG A N 1
ATOM 697 C CA . ARG A 1 87 ? 0.270 8.953 -18.729 1.00 95.50 87 ARG A CA 1
ATOM 698 C C . ARG A 1 87 ? -0.149 7.516 -18.448 1.00 95.50 87 ARG A C 1
ATOM 700 O O . ARG A 1 87 ? 0.695 6.708 -18.066 1.00 95.50 87 ARG A O 1
ATOM 707 N N . ARG A 1 88 ? -1.402 7.153 -18.738 1.00 96.50 88 ARG A N 1
ATOM 708 C CA . ARG A 1 88 ? -1.896 5.773 -18.619 1.00 96.50 88 ARG A CA 1
ATOM 709 C C . ARG A 1 88 ? -1.091 4.803 -19.474 1.00 96.50 88 ARG A C 1
ATOM 711 O O . ARG A 1 88 ? -0.707 3.736 -18.997 1.00 96.50 88 ARG A O 1
ATOM 718 N N . ALA A 1 89 ? -0.819 5.167 -20.724 1.00 94.31 89 ALA A N 1
ATOM 719 C CA . ALA A 1 89 ? -0.009 4.359 -21.623 1.00 94.31 89 ALA A CA 1
ATOM 720 C C . ALA A 1 89 ? 1.425 4.190 -21.097 1.00 94.31 89 ALA A C 1
ATOM 722 O O . ALA A 1 89 ? 1.938 3.072 -21.097 1.00 94.31 89 ALA A O 1
ATOM 723 N N . CYS A 1 90 ? 2.040 5.255 -20.570 1.00 94.62 90 CYS A N 1
ATOM 724 C CA . CYS A 1 90 ? 3.347 5.184 -19.909 1.00 94.62 90 CYS A CA 1
ATOM 725 C C . CYS A 1 90 ? 3.328 4.277 -18.669 1.00 94.62 90 CYS A C 1
ATOM 727 O O . CYS A 1 90 ? 4.222 3.453 -18.505 1.00 94.62 90 CYS A O 1
ATOM 729 N N . LEU A 1 91 ? 2.305 4.361 -17.818 1.00 96.38 91 LEU A N 1
ATOM 730 C CA . LEU A 1 91 ? 2.180 3.493 -16.643 1.00 96.38 91 LEU A CA 1
ATOM 731 C C . LEU A 1 91 ? 1.976 2.023 -17.038 1.00 96.38 91 LEU A C 1
ATOM 733 O O . LEU A 1 91 ? 2.569 1.134 -16.434 1.00 96.38 91 LEU A O 1
ATOM 737 N N . ARG A 1 92 ? 1.202 1.743 -18.093 1.00 95.44 92 ARG A N 1
ATOM 738 C CA . ARG A 1 92 ? 1.045 0.377 -18.626 1.00 95.44 92 ARG A CA 1
ATOM 739 C C . ARG A 1 92 ? 2.342 -0.156 -19.222 1.00 95.44 92 ARG A C 1
ATOM 741 O O . ARG A 1 92 ? 2.705 -1.299 -18.951 1.00 95.44 92 ARG A O 1
ATOM 748 N N . ALA A 1 93 ? 3.065 0.676 -19.961 1.00 93.00 93 ALA A N 1
ATOM 749 C CA . ALA A 1 93 ? 4.408 0.370 -20.427 1.00 93.00 93 ALA A CA 1
ATOM 750 C C . ALA A 1 93 ? 5.349 0.023 -19.259 1.00 93.00 93 ALA A C 1
ATOM 752 O O . ALA A 1 93 ? 5.989 -1.029 -19.286 1.00 93.00 93 ALA A O 1
ATOM 753 N N . LEU A 1 94 ? 5.373 0.843 -18.202 1.00 95.44 94 LEU A N 1
ATOM 754 C CA . LEU A 1 94 ? 6.170 0.598 -16.996 1.00 95.44 94 LEU A CA 1
ATOM 755 C C . LEU A 1 94 ? 5.783 -0.724 -16.320 1.00 95.44 94 LEU A C 1
ATOM 757 O O . LEU A 1 94 ? 6.658 -1.507 -15.959 1.00 95.44 94 LEU A O 1
ATOM 761 N N . SER A 1 95 ? 4.482 -1.018 -16.231 1.00 95.44 95 SER A N 1
ATOM 762 C CA . SER A 1 95 ? 3.975 -2.258 -15.631 1.00 95.44 95 SER A CA 1
ATOM 763 C C . SER A 1 95 ? 4.485 -3.520 -16.329 1.00 95.44 95 SER A C 1
ATOM 765 O O . SER A 1 95 ? 4.615 -4.563 -15.697 1.00 95.44 95 SER A O 1
ATOM 767 N N . SER A 1 96 ? 4.814 -3.443 -17.625 1.00 93.06 96 SER A N 1
ATOM 768 C CA . SER A 1 96 ? 5.347 -4.590 -18.371 1.00 93.06 96 SER A CA 1
ATOM 769 C C . SER A 1 96 ? 6.774 -4.976 -17.967 1.00 93.06 96 SER A C 1
ATOM 771 O O . SER A 1 96 ? 7.194 -6.099 -18.240 1.00 93.06 96 SER A O 1
ATOM 773 N N . VAL A 1 97 ? 7.492 -4.066 -17.299 1.00 94.31 97 VAL A N 1
ATOM 774 C CA . VAL A 1 97 ? 8.904 -4.224 -16.922 1.00 94.31 97 VAL A CA 1
ATOM 775 C C . VAL A 1 97 ? 9.172 -3.989 -15.430 1.00 94.31 97 VAL A C 1
ATOM 777 O O . VAL A 1 97 ? 10.324 -4.024 -15.007 1.00 94.31 97 VAL A O 1
ATOM 780 N N . VAL A 1 98 ? 8.136 -3.768 -14.611 1.00 95.69 98 VAL A N 1
ATOM 781 C CA . VAL A 1 98 ? 8.278 -3.388 -13.191 1.00 95.69 98 VAL A CA 1
ATOM 782 C C . VAL A 1 98 ? 9.034 -4.432 -12.357 1.00 95.69 98 VAL A C 1
ATOM 784 O O . VAL A 1 98 ? 9.839 -4.052 -11.510 1.00 95.69 98 VAL A O 1
ATOM 787 N N . CYS A 1 99 ? 8.849 -5.726 -12.642 1.00 95.44 99 CYS A N 1
ATOM 788 C CA . CYS A 1 99 ? 9.526 -6.829 -11.943 1.00 95.44 99 CYS A CA 1
ATOM 789 C C . CYS A 1 99 ? 10.924 -7.139 -12.500 1.00 95.44 99 CYS A C 1
ATOM 791 O O . CYS A 1 99 ? 11.699 -7.844 -11.867 1.00 95.44 99 CYS A O 1
ATOM 793 N N . TRP A 1 100 ? 11.292 -6.626 -13.679 1.00 95.12 100 TRP A N 1
ATOM 794 C CA . TRP A 1 100 ? 12.545 -7.008 -14.343 1.00 95.12 100 TRP A CA 1
ATOM 795 C C . TRP A 1 100 ? 13.805 -6.771 -13.493 1.00 95.12 100 TRP A C 1
ATOM 797 O O . TRP A 1 100 ? 14.696 -7.624 -13.531 1.00 95.12 100 TRP A O 1
ATOM 807 N N . PRO A 1 101 ? 13.917 -5.681 -12.702 1.00 94.00 101 PRO A N 1
ATOM 808 C CA . PRO A 1 101 ? 15.084 -5.485 -11.852 1.00 94.00 101 PRO A CA 1
ATOM 809 C C . PRO A 1 101 ? 15.302 -6.593 -10.817 1.00 94.00 101 PRO A C 1
ATOM 811 O O . PRO A 1 101 ? 16.452 -6.888 -10.509 1.00 94.00 101 PRO A O 1
ATOM 814 N N . THR A 1 102 ? 14.234 -7.196 -10.288 1.00 93.50 102 THR A N 1
ATOM 815 C CA . THR A 1 102 ? 14.304 -8.281 -9.294 1.00 93.50 102 THR A CA 1
ATOM 816 C C . THR A 1 102 ? 14.320 -9.654 -9.959 1.00 93.50 102 THR A C 1
ATOM 818 O O . THR A 1 102 ? 15.041 -10.534 -9.507 1.00 93.50 102 THR A O 1
ATOM 821 N N . THR A 1 103 ? 13.627 -9.830 -11.087 1.00 94.50 103 THR A N 1
ATOM 822 C CA . THR A 1 103 ? 13.647 -11.084 -11.856 1.00 94.50 103 THR A CA 1
ATOM 823 C C . THR A 1 103 ? 15.031 -11.388 -12.436 1.00 94.50 103 THR A C 1
ATOM 825 O O . THR A 1 103 ? 15.497 -12.521 -12.358 1.00 94.50 103 THR A O 1
ATOM 828 N N . PHE A 1 104 ? 15.705 -10.391 -13.022 1.00 94.06 104 PHE A N 1
ATOM 829 C CA . PHE A 1 104 ? 17.016 -10.582 -13.659 1.00 94.06 104 PHE A CA 1
ATOM 830 C C . PHE A 1 104 ? 18.193 -10.163 -12.770 1.00 94.06 104 PHE A C 1
ATOM 832 O O . PHE A 1 104 ? 19.336 -10.559 -13.030 1.00 94.06 104 PHE A O 1
ATOM 839 N N . GLY A 1 105 ? 17.937 -9.367 -11.729 1.00 91.88 105 GLY A N 1
ATOM 840 C CA . GLY A 1 105 ? 18.912 -9.020 -10.701 1.00 91.88 105 GLY A CA 1
ATOM 841 C C . GLY A 1 105 ? 20.198 -8.398 -11.253 1.00 91.88 105 GLY A C 1
ATOM 842 O O . GLY A 1 105 ? 20.185 -7.417 -12.001 1.00 91.88 105 GLY A O 1
ATOM 843 N N . MET A 1 106 ? 21.336 -8.989 -10.886 1.00 90.88 106 MET A N 1
ATOM 844 C CA . MET A 1 106 ? 22.676 -8.528 -11.285 1.00 90.88 106 MET A CA 1
ATOM 845 C C . MET A 1 106 ? 23.084 -8.899 -12.712 1.00 90.88 106 MET A C 1
ATOM 847 O O . MET A 1 106 ? 24.207 -8.604 -13.128 1.00 90.88 106 MET A O 1
ATOM 851 N N . SER A 1 107 ? 22.198 -9.534 -13.478 1.00 92.81 107 SER A N 1
ATOM 852 C CA . SER A 1 107 ? 22.484 -9.887 -14.866 1.00 92.81 107 SER A CA 1
ATOM 853 C C . SER A 1 107 ? 22.780 -8.638 -15.697 1.00 92.81 107 SER A C 1
ATOM 855 O O . SER A 1 107 ? 22.188 -7.571 -15.497 1.00 92.81 107 SER A O 1
ATOM 857 N N . LYS A 1 108 ? 23.717 -8.767 -16.639 1.00 91.56 108 LYS A N 1
ATOM 858 C CA . LYS A 1 108 ? 24.091 -7.672 -17.538 1.00 91.56 108 LYS A CA 1
ATOM 859 C C . LYS A 1 108 ? 22.998 -7.434 -18.573 1.00 91.56 108 LYS A C 1
ATOM 861 O O . LYS A 1 108 ? 22.472 -8.381 -19.149 1.00 91.56 108 LYS A O 1
ATOM 866 N N . ILE A 1 109 ? 22.725 -6.164 -18.845 1.00 89.88 109 ILE A N 1
ATOM 867 C CA . ILE A 1 109 ? 21.854 -5.750 -19.944 1.00 89.88 109 ILE A CA 1
ATOM 868 C C . ILE A 1 109 ? 22.693 -5.745 -21.232 1.00 89.88 109 ILE A C 1
ATOM 870 O O . ILE A 1 109 ? 23.779 -5.145 -21.232 1.00 89.88 109 ILE A O 1
ATOM 874 N N . PRO A 1 110 ? 22.228 -6.378 -22.327 1.00 86.00 110 PRO A N 1
ATOM 875 C CA . PRO A 1 110 ? 22.891 -6.291 -23.626 1.00 86.00 110 PRO A CA 1
ATOM 876 C C . PRO A 1 110 ? 23.111 -4.829 -24.043 1.00 86.00 110 PRO A C 1
ATOM 878 O O . PRO A 1 110 ? 22.227 -3.994 -23.884 1.00 86.00 110 PRO A O 1
ATOM 881 N N . GLN A 1 111 ? 24.293 -4.495 -24.559 1.00 76.06 111 GLN A N 1
ATOM 882 C CA . GLN A 1 111 ? 24.639 -3.111 -24.906 1.00 76.06 111 GLN A CA 1
ATOM 883 C C . GLN A 1 111 ? 24.470 -2.860 -26.407 1.00 76.06 111 GLN A C 1
ATOM 885 O O . GLN A 1 111 ? 24.819 -3.711 -27.226 1.00 76.06 111 GLN A O 1
ATOM 890 N N . LEU A 1 112 ? 23.957 -1.681 -26.766 1.00 69.31 112 LEU A N 1
ATOM 891 C CA . LEU A 1 112 ? 23.895 -1.222 -28.155 1.00 69.31 112 LEU A CA 1
ATOM 892 C C . LEU A 1 112 ? 25.280 -0.703 -28.591 1.00 69.31 112 LEU A C 1
ATOM 894 O O . LEU A 1 112 ? 25.875 0.095 -27.860 1.00 69.31 112 LEU A O 1
ATOM 898 N N . PRO A 1 113 ? 25.805 -1.116 -29.760 1.00 57.47 113 PRO A N 1
ATOM 899 C CA . PRO A 1 113 ? 26.986 -0.481 -30.335 1.00 57.47 113 PRO A CA 1
ATOM 900 C C . PRO A 1 113 ? 26.649 0.993 -30.633 1.00 57.47 113 PRO A C 1
ATOM 902 O O . PRO A 1 113 ? 25.606 1.260 -31.215 1.00 57.47 113 PRO A O 1
ATOM 905 N N . GLU A 1 114 ? 27.502 1.930 -30.193 1.00 56.78 114 GLU A N 1
ATOM 906 C CA . GLU A 1 114 ? 27.302 3.405 -30.194 1.00 56.78 114 GLU A CA 1
ATOM 907 C C . GLU A 1 114 ? 26.510 4.018 -29.012 1.00 56.78 114 GLU A C 1
ATOM 909 O O . GLU A 1 114 ? 26.015 5.142 -29.098 1.00 56.78 114 GLU A O 1
ATOM 914 N N . SER A 1 115 ? 26.441 3.354 -27.851 1.00 53.09 115 SER A N 1
ATOM 915 C CA . SER A 1 115 ? 25.735 3.889 -26.670 1.00 53.09 115 SER A CA 1
ATOM 916 C C . SER A 1 115 ? 26.442 5.026 -25.901 1.00 53.09 115 SER A C 1
ATOM 918 O O . SER A 1 115 ? 25.869 5.589 -24.967 1.00 53.09 115 SER A O 1
ATOM 920 N N . SER A 1 116 ? 27.669 5.405 -26.279 1.00 48.28 116 SER A N 1
ATOM 921 C CA . SER A 1 116 ? 28.557 6.282 -25.492 1.00 48.28 116 SER A CA 1
ATOM 922 C C . SER A 1 116 ? 28.050 7.716 -25.266 1.00 48.28 116 SER A C 1
ATOM 924 O O . SER A 1 116 ? 28.578 8.409 -24.402 1.00 48.28 116 SER A O 1
ATOM 926 N N . ASN A 1 117 ? 27.029 8.161 -26.006 1.00 50.44 117 ASN A N 1
ATOM 927 C CA . ASN A 1 117 ? 26.438 9.502 -25.885 1.00 50.44 117 ASN A CA 1
ATOM 928 C C . ASN A 1 117 ? 25.087 9.525 -25.141 1.00 50.44 117 ASN A C 1
ATOM 930 O O . ASN A 1 117 ? 24.457 10.581 -25.034 1.00 50.44 117 ASN A O 1
ATOM 934 N N . LEU A 1 118 ? 24.600 8.382 -24.649 1.00 54.50 118 LEU A N 1
ATOM 935 C CA . LEU A 1 118 ? 23.285 8.292 -24.015 1.00 54.50 118 LEU A CA 1
ATOM 936 C C . LEU A 1 118 ? 23.353 8.553 -22.509 1.00 54.50 118 LEU A C 1
ATOM 938 O O . LEU A 1 118 ? 24.227 8.074 -21.793 1.00 54.50 118 LEU A O 1
ATOM 942 N N . LYS A 1 119 ? 22.358 9.292 -22.009 1.00 54.22 119 LYS A N 1
ATOM 943 C CA . LYS A 1 119 ? 22.249 9.688 -20.595 1.00 54.22 119 LYS A CA 1
ATOM 944 C C . LYS A 1 119 ? 21.962 8.523 -19.636 1.00 54.22 119 LYS A C 1
ATOM 946 O O . LYS A 1 119 ? 22.029 8.723 -18.428 1.00 54.22 119 LYS A O 1
ATOM 951 N N . SER A 1 120 ? 21.595 7.338 -20.134 1.00 63.00 120 SER A N 1
ATOM 952 C CA . SER A 1 120 ? 21.242 6.184 -19.300 1.00 63.00 120 SER A CA 1
ATOM 953 C C . SER A 1 120 ? 22.347 5.131 -19.333 1.00 63.00 120 SER A C 1
ATOM 955 O O . SER A 1 120 ? 22.461 4.383 -20.295 1.00 63.00 120 SER A O 1
ATOM 957 N N . SER A 1 121 ? 23.128 5.050 -18.257 1.00 66.69 121 SER A N 1
ATOM 958 C CA . SER A 1 121 ? 24.333 4.216 -18.130 1.00 66.69 121 SER A CA 1
ATOM 959 C C . SER A 1 121 ? 24.107 2.865 -17.437 1.00 66.69 121 SER A C 1
ATOM 961 O O . SER A 1 121 ? 25.065 2.251 -16.971 1.00 66.69 121 SER A O 1
ATOM 963 N N . ALA A 1 122 ? 22.857 2.403 -17.317 1.00 82.62 122 ALA A N 1
ATOM 964 C CA . ALA A 1 122 ? 22.565 1.163 -16.600 1.00 82.62 122 ALA A CA 1
ATOM 965 C C . ALA A 1 122 ? 23.156 -0.054 -17.333 1.00 82.62 122 ALA A C 1
ATOM 967 O O . ALA A 1 122 ? 22.797 -0.344 -18.475 1.00 82.62 122 ALA A O 1
ATOM 968 N N . THR A 1 123 ? 24.053 -0.769 -16.658 1.00 86.12 123 THR A N 1
ATOM 969 C CA . THR A 1 123 ? 24.741 -1.956 -17.179 1.00 86.12 123 THR A CA 1
ATOM 970 C C . THR A 1 123 ? 24.117 -3.259 -16.689 1.00 86.12 123 THR A C 1
ATOM 972 O O . THR A 1 123 ? 24.311 -4.296 -17.324 1.00 86.12 123 THR A O 1
ATOM 975 N N . THR A 1 124 ? 23.342 -3.220 -15.601 1.00 90.50 124 THR A N 1
ATOM 976 C CA . THR A 1 124 ? 22.605 -4.369 -15.049 1.00 90.50 124 THR A CA 1
ATOM 977 C C . THR A 1 124 ? 21.138 -4.035 -14.794 1.00 90.50 124 THR A C 1
ATOM 979 O O . THR A 1 124 ? 20.766 -2.866 -14.663 1.00 90.50 124 THR A O 1
ATOM 982 N N . TYR A 1 125 ? 20.291 -5.062 -14.697 1.00 93.12 125 TYR A N 1
ATOM 983 C CA . TYR A 1 125 ? 18.858 -4.876 -14.442 1.00 93.12 125 TYR A CA 1
ATOM 984 C C . TYR A 1 125 ? 18.580 -4.261 -13.071 1.00 93.12 125 TYR A C 1
ATOM 986 O O . TYR A 1 125 ? 17.737 -3.369 -12.963 1.00 93.12 125 TYR A O 1
ATOM 994 N N . LEU A 1 126 ? 19.329 -4.649 -12.035 1.00 90.94 126 LEU A N 1
ATOM 995 C CA . LEU A 1 126 ? 19.123 -4.121 -10.687 1.00 90.94 126 LEU A CA 1
ATOM 996 C C . LEU A 1 126 ? 19.318 -2.599 -10.602 1.00 90.94 126 LEU A C 1
ATOM 998 O O . LEU A 1 126 ? 18.623 -1.923 -9.844 1.00 90.94 126 LEU A O 1
ATOM 1002 N N . GLN A 1 127 ? 20.210 -2.030 -11.415 1.00 88.50 127 GLN A N 1
ATOM 1003 C CA . GLN A 1 127 ? 20.416 -0.580 -11.482 1.00 88.50 127 GLN A CA 1
ATOM 1004 C C . GLN A 1 127 ? 19.166 0.185 -11.946 1.00 88.50 127 GLN A C 1
ATOM 1006 O O . GLN A 1 127 ? 18.995 1.358 -11.609 1.00 88.50 127 GLN A O 1
ATOM 1011 N N . LEU A 1 128 ? 18.260 -0.470 -12.680 1.00 91.31 128 LEU A N 1
ATOM 1012 C CA . LEU A 1 128 ? 16.986 0.114 -13.098 1.00 91.31 128 LEU A CA 1
ATOM 1013 C C . LEU A 1 128 ? 15.966 0.176 -11.954 1.00 91.31 128 LEU A C 1
ATOM 1015 O O . LEU A 1 128 ? 15.031 0.971 -12.025 1.00 91.31 128 LEU A O 1
ATOM 1019 N N . ARG A 1 129 ? 16.157 -0.593 -10.873 1.00 92.81 129 ARG A N 1
ATOM 1020 C CA . ARG A 1 129 ? 15.226 -0.657 -9.735 1.00 92.81 129 ARG A CA 1
ATOM 1021 C C . ARG A 1 129 ? 14.980 0.714 -9.105 1.00 92.81 129 ARG A C 1
ATOM 1023 O O . ARG A 1 129 ? 13.836 1.121 -8.938 1.00 92.81 129 ARG A O 1
ATOM 1030 N N . SER A 1 130 ? 16.055 1.457 -8.820 1.00 89.88 130 SER A N 1
ATOM 1031 C CA . SER A 1 130 ? 15.981 2.812 -8.239 1.00 89.88 130 SER A CA 1
ATOM 1032 C C . SER A 1 130 ? 15.260 3.793 -9.164 1.00 89.88 130 SER A C 1
ATOM 1034 O O . SER A 1 130 ? 14.507 4.648 -8.702 1.00 89.88 130 SER A O 1
ATOM 1036 N N . ARG A 1 131 ? 15.447 3.650 -10.481 1.00 90.94 131 ARG A N 1
ATOM 1037 C CA . ARG A 1 131 ? 14.753 4.466 -11.477 1.00 90.94 131 ARG A CA 1
ATOM 1038 C C . ARG A 1 131 ? 13.252 4.198 -11.454 1.00 90.94 131 ARG A C 1
ATOM 1040 O O . ARG A 1 131 ? 12.497 5.133 -11.233 1.00 90.94 131 ARG A O 1
ATOM 1047 N N . ILE A 1 132 ? 12.847 2.935 -11.602 1.00 95.31 132 ILE A N 1
ATOM 1048 C CA . ILE A 1 132 ? 11.434 2.527 -11.592 1.00 95.31 132 ILE A CA 1
ATOM 1049 C C . ILE A 1 132 ? 10.754 2.984 -10.297 1.00 95.31 132 ILE A C 1
ATOM 1051 O O . ILE A 1 132 ? 9.687 3.590 -10.347 1.00 95.31 132 ILE A O 1
ATOM 1055 N N . TYR A 1 133 ? 11.404 2.783 -9.147 1.00 95.19 133 TYR A N 1
ATOM 1056 C CA . TYR A 1 133 ? 10.921 3.284 -7.862 1.00 95.19 133 TYR A CA 1
ATOM 1057 C C . TYR A 1 133 ? 10.686 4.805 -7.874 1.00 95.19 133 TYR A C 1
ATOM 1059 O O . TYR A 1 133 ? 9.601 5.268 -7.520 1.00 95.19 133 TYR A O 1
ATOM 1067 N N . LYS A 1 134 ? 11.670 5.597 -8.324 1.00 93.62 134 LYS A N 1
ATOM 1068 C CA . LYS A 1 134 ? 11.550 7.064 -8.403 1.00 93.62 134 LYS A CA 1
ATOM 1069 C C . LYS A 1 134 ? 10.413 7.489 -9.338 1.00 93.62 134 LYS A C 1
ATOM 1071 O O . LYS A 1 134 ? 9.668 8.404 -8.991 1.00 93.62 134 LYS A O 1
ATOM 1076 N N . THR A 1 135 ? 10.236 6.812 -10.473 1.00 95.00 135 THR A N 1
ATOM 1077 C CA . THR A 1 135 ? 9.134 7.052 -11.418 1.00 95.00 135 THR A CA 1
ATOM 1078 C C . THR A 1 135 ? 7.771 6.768 -10.783 1.00 95.00 135 THR A C 1
ATOM 1080 O O . THR A 1 135 ? 6.841 7.566 -10.924 1.00 95.00 135 THR A O 1
ATOM 1083 N N . LEU A 1 136 ? 7.643 5.670 -10.031 1.00 96.62 136 LEU A N 1
ATOM 1084 C CA . LEU A 1 136 ? 6.407 5.328 -9.324 1.00 96.62 136 LEU A CA 1
ATOM 1085 C C . LEU A 1 136 ? 6.085 6.332 -8.216 1.00 96.62 136 LEU A C 1
ATOM 1087 O O . LEU A 1 136 ? 4.962 6.821 -8.160 1.00 96.62 136 LEU A O 1
ATOM 1091 N N . VAL A 1 137 ? 7.059 6.714 -7.384 1.00 95.44 137 VAL A N 1
ATOM 1092 C CA . VAL A 1 137 ? 6.846 7.731 -6.337 1.00 95.44 137 VAL A CA 1
ATOM 1093 C C . VAL A 1 137 ? 6.492 9.088 -6.946 1.00 95.44 137 VAL A C 1
ATOM 1095 O O . VAL A 1 137 ? 5.623 9.788 -6.424 1.00 95.44 137 VAL A O 1
ATOM 1098 N N . PHE A 1 138 ? 7.114 9.461 -8.068 1.00 94.75 138 PHE A N 1
ATOM 1099 C CA . PHE A 1 138 ? 6.731 10.657 -8.814 1.00 94.75 138 PHE A CA 1
ATOM 1100 C C . PHE A 1 138 ? 5.273 10.576 -9.287 1.00 94.75 138 PHE A C 1
ATOM 1102 O O . PHE A 1 138 ? 4.506 11.507 -9.042 1.00 94.75 138 PHE A O 1
ATOM 1109 N N . SER A 1 139 ? 4.870 9.460 -9.899 1.00 95.62 139 SER A N 1
ATOM 1110 C CA . SER A 1 139 ? 3.487 9.231 -10.348 1.00 95.62 139 SER A CA 1
ATOM 1111 C C . SER A 1 139 ? 2.511 9.328 -9.181 1.00 95.62 139 SER A C 1
ATOM 1113 O O . SER A 1 139 ? 1.537 10.072 -9.232 1.00 95.62 139 SER A O 1
ATOM 1115 N N . LEU A 1 140 ? 2.833 8.667 -8.072 1.00 95.38 140 LEU A N 1
ATOM 1116 C CA . LEU A 1 140 ? 2.018 8.632 -6.867 1.00 95.38 140 LEU A CA 1
ATOM 1117 C C . LEU A 1 140 ? 1.834 10.011 -6.229 1.00 95.38 140 LEU A C 1
ATOM 1119 O O . LEU A 1 140 ? 0.824 10.241 -5.577 1.00 95.38 140 LEU A O 1
ATOM 1123 N N . ARG A 1 141 ? 2.790 10.933 -6.393 1.00 93.75 141 ARG A N 1
ATOM 1124 C CA . ARG A 1 141 ? 2.726 12.303 -5.853 1.00 93.75 141 ARG A CA 1
ATOM 1125 C C . ARG A 1 141 ? 2.029 13.304 -6.772 1.00 93.75 141 ARG A C 1
ATOM 1127 O O . ARG A 1 141 ? 1.556 14.315 -6.267 1.00 93.75 141 ARG A O 1
ATOM 1134 N N . ASN A 1 142 ? 1.954 13.031 -8.074 1.00 92.94 142 ASN A N 1
ATOM 1135 C CA . ASN A 1 142 ? 1.500 14.015 -9.065 1.00 92.94 142 ASN A CA 1
ATOM 1136 C C . ASN A 1 142 ? 0.268 13.583 -9.869 1.00 92.94 142 ASN A C 1
ATOM 1138 O O . ASN A 1 142 ? -0.407 14.439 -10.429 1.00 92.94 142 ASN A O 1
ATOM 1142 N N . GLU A 1 143 ? -0.045 12.289 -9.941 1.00 95.12 143 GLU A N 1
ATOM 1143 C CA . GLU A 1 143 ? -1.213 11.819 -10.683 1.00 95.12 143 GLU A CA 1
ATOM 1144 C C . GLU A 1 143 ? -2.517 12.169 -9.954 1.00 95.12 143 GLU A C 1
ATOM 1146 O O . GLU A 1 143 ? -2.589 12.193 -8.714 1.00 95.12 143 GLU A O 1
ATOM 1151 N N . THR A 1 144 ? -3.534 12.457 -10.762 1.00 93.81 144 THR A N 1
ATOM 1152 C CA . THR A 1 144 ? -4.872 12.878 -10.347 1.00 93.81 144 THR A CA 1
ATOM 1153 C C . THR A 1 144 ? -5.963 11.957 -10.885 1.00 93.81 144 THR A C 1
ATOM 1155 O O . THR A 1 144 ? -7.016 11.867 -10.264 1.00 93.81 144 THR A O 1
ATOM 1158 N N . ASP A 1 145 ? -5.724 11.247 -11.994 1.00 97.06 145 ASP A N 1
ATOM 1159 C CA . ASP A 1 145 ? -6.687 10.291 -12.549 1.00 97.06 145 ASP A CA 1
ATOM 1160 C C . ASP A 1 145 ? -6.788 9.026 -11.669 1.00 97.06 145 ASP A C 1
ATOM 1162 O O . ASP A 1 145 ? -5.768 8.361 -11.447 1.00 97.06 145 ASP A O 1
ATOM 1166 N N . PRO A 1 146 ? -7.992 8.640 -11.196 1.00 97.19 146 PRO A N 1
ATOM 1167 C CA . PRO A 1 146 ? -8.172 7.477 -10.325 1.00 97.19 146 PRO A CA 1
ATOM 1168 C C . PRO A 1 146 ? -7.659 6.162 -10.923 1.00 97.19 146 PRO A C 1
ATOM 1170 O O . PRO A 1 146 ? -7.039 5.366 -10.220 1.00 97.19 146 PRO A O 1
ATOM 1173 N N . VAL A 1 147 ? -7.851 5.942 -12.230 1.00 97.62 147 VAL A N 1
ATOM 1174 C CA . VAL A 1 147 ? -7.415 4.705 -12.905 1.00 97.62 147 VAL A CA 1
ATOM 1175 C C . VAL A 1 147 ? -5.890 4.624 -12.948 1.00 97.62 147 VAL A C 1
ATOM 1177 O O . VAL A 1 147 ? -5.304 3.577 -12.664 1.00 97.62 147 VAL A O 1
ATOM 1180 N N . ASN A 1 148 ? -5.228 5.734 -13.270 1.00 97.88 148 ASN A N 1
ATOM 1181 C CA . ASN A 1 148 ? -3.771 5.810 -13.253 1.00 97.88 148 ASN A CA 1
ATOM 1182 C C . ASN A 1 148 ? -3.207 5.666 -11.828 1.00 97.88 148 ASN A C 1
ATOM 1184 O O . ASN A 1 148 ? -2.165 5.029 -11.644 1.00 97.88 148 ASN A O 1
ATOM 1188 N N . LEU A 1 149 ? -3.899 6.198 -10.814 1.00 97.94 149 LEU A N 1
ATOM 1189 C CA . LEU A 1 149 ? -3.538 6.015 -9.407 1.00 97.94 149 LEU A CA 1
ATOM 1190 C C . LEU A 1 149 ? -3.655 4.554 -8.969 1.00 97.94 149 LEU A C 1
ATOM 1192 O O . LEU A 1 149 ? -2.716 4.047 -8.360 1.00 97.94 149 LEU A O 1
ATOM 1196 N N . HIS A 1 150 ? -4.730 3.848 -9.332 1.00 98.31 150 HIS A N 1
ATOM 1197 C CA . HIS A 1 150 ? -4.865 2.408 -9.070 1.00 98.31 150 HIS A CA 1
ATOM 1198 C C . HIS A 1 150 ? -3.739 1.600 -9.708 1.00 98.31 150 HIS A C 1
ATOM 1200 O O . HIS A 1 150 ? -3.131 0.763 -9.044 1.00 98.31 150 HIS A O 1
ATOM 1206 N N . LEU A 1 151 ? -3.410 1.884 -10.971 1.00 97.88 151 LEU A N 1
ATOM 1207 C CA . LEU A 1 151 ? -2.310 1.215 -11.664 1.00 97.88 151 LEU A CA 1
ATOM 1208 C C . LEU A 1 151 ? -0.960 1.490 -10.983 1.00 97.88 151 LEU A C 1
ATOM 1210 O O . LEU A 1 151 ? -0.148 0.580 -10.825 1.00 97.88 151 LEU A O 1
ATOM 1214 N N . THR A 1 152 ? -0.733 2.730 -10.546 1.00 98.31 152 THR A N 1
ATOM 1215 C CA . THR A 1 152 ? 0.483 3.122 -9.820 1.00 98.31 152 THR A CA 1
ATOM 1216 C C . THR A 1 152 ? 0.578 2.415 -8.469 1.00 98.31 152 THR A C 1
ATOM 1218 O O . THR A 1 152 ? 1.614 1.831 -8.169 1.00 98.31 152 THR A O 1
ATOM 1221 N N . LEU A 1 153 ? -0.498 2.421 -7.676 1.00 98.38 153 LEU A N 1
ATOM 1222 C CA . LEU A 1 153 ? -0.573 1.754 -6.374 1.00 98.38 153 LEU A CA 1
ATOM 1223 C C . LEU A 1 153 ? -0.323 0.245 -6.499 1.00 98.38 153 LEU A C 1
ATOM 1225 O O . LEU A 1 153 ? 0.494 -0.294 -5.757 1.00 98.38 153 LEU A O 1
ATOM 1229 N N . ALA A 1 154 ? -0.932 -0.414 -7.488 1.00 98.06 154 ALA A N 1
ATOM 1230 C CA . ALA A 1 154 ? -0.706 -1.833 -7.755 1.00 98.06 154 ALA A CA 1
ATOM 1231 C C . ALA A 1 154 ? 0.763 -2.133 -8.105 1.00 98.06 154 ALA A C 1
ATOM 1233 O O . ALA A 1 154 ? 1.357 -3.060 -7.555 1.00 98.06 154 ALA A O 1
ATOM 1234 N N . MET A 1 155 ? 1.379 -1.325 -8.978 1.00 97.88 155 MET A N 1
ATOM 1235 C CA . MET A 1 155 ? 2.804 -1.466 -9.303 1.00 97.88 155 MET A CA 1
ATOM 1236 C C . MET A 1 155 ? 3.708 -1.226 -8.089 1.00 97.88 155 MET A C 1
ATOM 1238 O O . MET A 1 155 ? 4.721 -1.909 -7.953 1.00 97.88 155 MET A O 1
ATOM 1242 N N . CYS A 1 156 ? 3.359 -0.283 -7.208 1.00 97.50 156 CYS A N 1
ATOM 1243 C CA . CYS A 1 156 ? 4.092 -0.049 -5.966 1.00 97.50 156 CYS A CA 1
ATOM 1244 C C . CYS A 1 156 ? 4.075 -1.287 -5.063 1.00 97.50 156 CYS A C 1
ATOM 1246 O O . CYS A 1 156 ? 5.138 -1.672 -4.583 1.00 97.50 156 CYS A O 1
ATOM 1248 N N . THR A 1 157 ? 2.915 -1.927 -4.869 1.00 96.12 157 THR A N 1
ATOM 1249 C CA . THR A 1 157 ? 2.809 -3.163 -4.074 1.00 96.12 157 THR A CA 1
ATOM 1250 C C . THR A 1 157 ? 3.723 -4.250 -4.623 1.00 96.12 157 THR A C 1
ATOM 1252 O O . THR A 1 157 ? 4.580 -4.746 -3.895 1.00 96.12 157 THR A O 1
ATOM 1255 N N . VAL A 1 158 ? 3.611 -4.537 -5.926 1.00 96.69 158 VAL A N 1
ATOM 1256 C CA . VAL A 1 158 ? 4.434 -5.553 -6.599 1.00 96.69 158 VAL A CA 1
ATOM 1257 C C . VAL A 1 158 ? 5.920 -5.237 -6.447 1.00 96.69 158 VAL A C 1
ATOM 1259 O O . VAL A 1 158 ? 6.701 -6.103 -6.068 1.00 96.69 158 VAL A O 1
ATOM 1262 N N . LEU A 1 159 ? 6.328 -3.987 -6.694 1.00 96.31 159 LEU A N 1
ATOM 1263 C CA . LEU A 1 159 ? 7.733 -3.606 -6.589 1.00 96.31 159 LEU A CA 1
ATOM 1264 C C . LEU A 1 159 ? 8.270 -3.770 -5.161 1.00 96.31 159 LEU A C 1
ATOM 1266 O O . LEU A 1 159 ? 9.422 -4.174 -5.011 1.00 96.31 159 LEU A O 1
ATOM 1270 N N . MET A 1 160 ? 7.492 -3.435 -4.125 1.00 95.00 160 MET A N 1
ATOM 1271 C CA . MET A 1 160 ? 7.951 -3.546 -2.735 1.00 95.00 160 MET A CA 1
ATOM 1272 C C . MET A 1 160 ? 8.088 -4.999 -2.293 1.00 95.00 160 MET A C 1
ATOM 1274 O O . MET A 1 160 ? 9.110 -5.347 -1.706 1.00 95.00 160 MET A O 1
ATOM 1278 N N . GLU A 1 161 ? 7.097 -5.836 -2.595 1.00 92.88 161 GLU A N 1
ATOM 1279 C CA . GLU A 1 161 ? 7.113 -7.259 -2.249 1.00 92.88 161 GLU A CA 1
ATOM 1280 C C . GLU A 1 161 ? 8.277 -7.978 -2.939 1.00 92.88 161 GLU A C 1
ATOM 1282 O O . GLU A 1 161 ? 9.118 -8.585 -2.274 1.00 92.88 161 GLU A O 1
ATOM 1287 N N . GLU A 1 162 ? 8.413 -7.789 -4.254 1.00 94.06 162 GLU A N 1
ATOM 1288 C CA . GLU A 1 162 ? 9.498 -8.371 -5.044 1.00 94.06 162 GLU A CA 1
ATOM 1289 C C . GLU A 1 162 ? 10.872 -7.851 -4.605 1.00 94.06 162 GLU A C 1
ATOM 1291 O O . GLU A 1 162 ? 11.830 -8.616 -4.523 1.00 94.06 162 GLU A O 1
ATOM 1296 N N . SER A 1 163 ? 10.998 -6.554 -4.296 1.00 93.88 163 SER A N 1
ATOM 1297 C CA . SER A 1 163 ? 12.279 -5.982 -3.850 1.00 93.88 163 SER A CA 1
ATOM 1298 C C . SER A 1 163 ? 12.688 -6.486 -2.472 1.00 93.88 163 SER A C 1
ATOM 1300 O O . SER A 1 163 ? 13.873 -6.715 -2.249 1.00 93.88 163 SER A O 1
ATOM 1302 N N . CYS A 1 164 ? 11.725 -6.644 -1.562 1.00 92.25 164 CYS A N 1
ATOM 1303 C CA . CYS A 1 164 ? 11.944 -7.192 -0.228 1.00 92.25 164 CYS A CA 1
ATOM 1304 C C . CYS A 1 164 ? 12.371 -8.661 -0.317 1.00 92.25 164 CYS A C 1
ATOM 1306 O O . CYS A 1 164 ? 13.410 -9.033 0.221 1.00 92.25 164 CYS A O 1
ATOM 1308 N N . SER A 1 165 ? 11.612 -9.467 -1.066 1.00 91.50 165 SER A N 1
ATOM 1309 C CA . SER A 1 165 ? 11.908 -10.881 -1.310 1.00 91.50 165 SER A CA 1
ATOM 1310 C C . SER A 1 165 ? 13.286 -11.071 -1.950 1.00 91.50 165 SER A C 1
ATOM 1312 O O . SER A 1 165 ? 14.094 -11.862 -1.466 1.00 91.50 165 SER A O 1
ATOM 1314 N N . TYR A 1 166 ? 13.598 -10.279 -2.982 1.00 93.00 166 TYR A N 1
ATOM 1315 C CA . TYR A 1 166 ? 14.892 -10.322 -3.655 1.00 93.00 166 TYR A CA 1
ATOM 1316 C C . TYR A 1 166 ? 16.041 -9.986 -2.702 1.00 93.00 166 TYR A C 1
ATOM 1318 O O . TYR A 1 166 ? 16.989 -10.759 -2.620 1.00 93.00 166 TYR A O 1
ATOM 1326 N N . ASP A 1 167 ? 15.956 -8.870 -1.964 1.00 91.00 167 ASP A N 1
ATOM 1327 C CA . ASP A 1 167 ? 17.030 -8.428 -1.062 1.00 91.00 167 ASP A CA 1
ATOM 1328 C C . ASP A 1 167 ? 17.281 -9.447 0.068 1.00 91.00 167 ASP A C 1
ATOM 1330 O O . ASP A 1 167 ? 18.432 -9.682 0.428 1.00 91.00 167 ASP A O 1
ATOM 1334 N N . LEU A 1 168 ? 16.229 -10.081 0.602 1.00 89.00 168 LEU A N 1
ATOM 1335 C CA . LEU A 1 168 ? 16.339 -11.117 1.640 1.00 89.00 168 LEU A CA 1
ATOM 1336 C C . LEU A 1 168 ? 16.872 -12.457 1.113 1.00 89.00 168 LEU A C 1
ATOM 1338 O O . LEU A 1 168 ? 17.372 -13.259 1.897 1.00 89.00 168 LEU A O 1
ATOM 1342 N N . GLY A 1 169 ? 16.750 -12.709 -0.191 1.00 90.06 169 GLY A N 1
ATOM 1343 C CA . GLY A 1 169 ? 17.233 -13.925 -0.842 1.00 90.06 169 GLY A CA 1
ATOM 1344 C C . GLY A 1 169 ? 18.708 -13.889 -1.257 1.00 90.06 169 GLY A C 1
ATOM 1345 O O . GLY A 1 169 ? 19.212 -14.894 -1.756 1.00 90.06 169 GLY A O 1
ATOM 1346 N N . LEU A 1 170 ? 19.401 -12.756 -1.092 1.00 90.62 170 LEU A N 1
ATOM 1347 C CA . LEU A 1 170 ? 20.806 -12.608 -1.480 1.00 90.62 170 LEU A CA 1
ATOM 1348 C C . LEU A 1 170 ? 21.759 -13.257 -0.469 1.00 90.62 170 LEU A C 1
ATOM 1350 O O . LEU A 1 170 ? 21.546 -13.192 0.739 1.00 90.62 170 LEU A O 1
ATOM 1354 N N . THR A 1 171 ? 22.873 -13.807 -0.961 1.00 90.31 171 THR A N 1
ATOM 1355 C CA . THR A 1 171 ? 24.000 -14.189 -0.091 1.00 90.31 171 THR A CA 1
ATOM 1356 C C . THR A 1 171 ? 24.742 -12.955 0.431 1.00 90.31 171 THR A C 1
ATOM 1358 O O . THR A 1 171 ? 24.585 -11.845 -0.091 1.00 90.31 171 THR A O 1
ATOM 1361 N N . ASP A 1 172 ? 25.604 -13.134 1.433 1.00 87.38 172 ASP A N 1
ATOM 1362 C CA . ASP A 1 172 ? 26.434 -12.050 1.970 1.00 87.38 172 ASP A CA 1
ATOM 1363 C C . ASP A 1 172 ? 27.325 -11.414 0.885 1.00 87.38 172 ASP A C 1
ATOM 1365 O O . ASP A 1 172 ? 27.450 -10.186 0.815 1.00 87.38 172 ASP A O 1
ATOM 1369 N N . GLU A 1 173 ? 27.894 -12.219 -0.022 1.00 88.88 173 GLU A N 1
ATOM 1370 C CA . GLU A 1 173 ? 28.713 -11.719 -1.133 1.00 88.88 173 GLU A CA 1
ATOM 1371 C C . GLU A 1 173 ? 27.883 -10.922 -2.143 1.00 88.88 173 GLU A C 1
ATOM 1373 O O . GLU A 1 173 ? 28.299 -9.848 -2.586 1.00 88.88 173 GLU A O 1
ATOM 1378 N N . GLN A 1 174 ? 26.695 -11.422 -2.497 1.00 89.62 174 GLN A N 1
ATOM 1379 C CA . GLN A 1 174 ? 25.790 -10.741 -3.424 1.00 89.62 174 GLN A CA 1
ATOM 1380 C C . GLN A 1 174 ? 25.260 -9.431 -2.834 1.00 89.62 174 GLN A C 1
ATOM 1382 O O . GLN A 1 174 ? 25.142 -8.432 -3.545 1.00 89.62 174 GLN A O 1
ATOM 1387 N N . THR A 1 175 ? 24.994 -9.412 -1.529 1.00 87.31 175 THR A N 1
ATOM 1388 C CA . THR A 1 175 ? 24.597 -8.211 -0.790 1.00 87.31 175 THR A CA 1
ATOM 1389 C C . THR A 1 175 ? 25.716 -7.171 -0.803 1.00 87.31 175 THR A C 1
ATOM 1391 O O . THR A 1 175 ? 25.469 -5.996 -1.083 1.00 87.31 175 THR A O 1
ATOM 1394 N N . ALA A 1 176 ? 26.966 -7.585 -0.572 1.00 86.06 176 ALA A N 1
ATOM 1395 C CA . ALA A 1 176 ? 28.118 -6.692 -0.647 1.00 86.06 176 ALA A CA 1
ATOM 1396 C C . ALA A 1 176 ? 28.300 -6.101 -2.055 1.00 86.06 176 ALA A C 1
ATOM 1398 O O . ALA A 1 176 ? 28.548 -4.900 -2.193 1.00 86.06 176 ALA A O 1
ATOM 1399 N N . GLU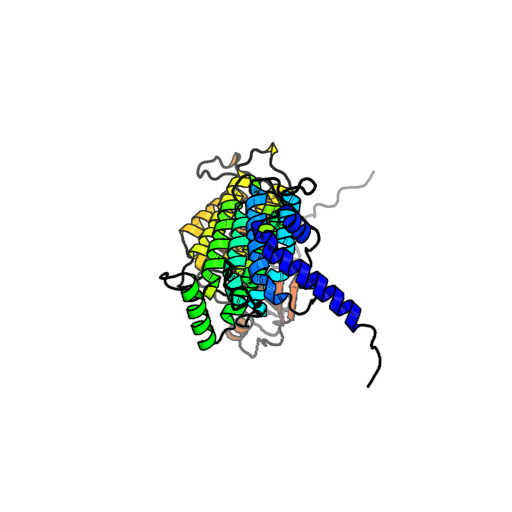 A 1 177 ? 28.132 -6.913 -3.101 1.00 86.75 177 GLU A N 1
ATOM 1400 C CA . GLU A 1 177 ? 28.203 -6.441 -4.485 1.00 86.75 177 GLU A CA 1
ATOM 1401 C C . GLU A 1 177 ? 27.056 -5.482 -4.822 1.00 86.75 177 GLU A C 1
ATOM 1403 O O . GLU A 1 177 ? 27.284 -4.418 -5.397 1.00 86.75 177 GLU A O 1
ATOM 1408 N N . MET A 1 178 ? 25.835 -5.776 -4.370 1.00 86.06 178 MET A N 1
ATOM 1409 C CA . MET A 1 178 ? 24.699 -4.867 -4.508 1.00 86.06 178 MET A CA 1
ATOM 1410 C C . MET A 1 178 ? 24.976 -3.500 -3.890 1.00 86.06 178 MET A C 1
ATOM 1412 O O . MET A 1 178 ? 24.750 -2.466 -4.524 1.00 86.06 178 MET A O 1
ATOM 1416 N N . ILE A 1 179 ? 25.493 -3.489 -2.663 1.00 82.06 179 ILE A N 1
ATOM 1417 C CA . ILE A 1 179 ? 25.841 -2.258 -1.955 1.00 82.06 179 ILE A CA 1
ATOM 1418 C C . ILE A 1 179 ? 26.908 -1.479 -2.736 1.00 82.06 179 ILE A C 1
ATOM 1420 O O . ILE A 1 179 ? 26.775 -0.263 -2.906 1.00 82.06 179 ILE A O 1
ATOM 1424 N N . ARG A 1 180 ? 27.931 -2.156 -3.276 1.00 82.50 180 ARG A N 1
ATOM 1425 C CA . ARG A 1 180 ? 28.963 -1.522 -4.117 1.00 82.50 180 ARG A CA 1
ATOM 1426 C C . ARG A 1 180 ? 28.364 -0.878 -5.363 1.00 82.50 180 ARG A C 1
ATOM 1428 O O . ARG A 1 180 ? 28.620 0.299 -5.620 1.00 82.50 180 ARG A O 1
ATOM 1435 N N . MET A 1 181 ? 27.534 -1.615 -6.099 1.00 78.38 181 MET A N 1
ATOM 1436 C CA . MET A 1 181 ? 26.902 -1.137 -7.331 1.00 78.38 181 MET A CA 1
ATOM 1437 C C . MET A 1 181 ? 26.020 0.090 -7.098 1.00 78.38 181 MET A C 1
ATOM 1439 O O . MET A 1 181 ? 26.012 1.009 -7.918 1.00 78.38 181 MET A O 1
ATOM 1443 N N . VAL A 1 182 ? 25.295 0.141 -5.979 1.00 72.25 182 VAL A N 1
ATOM 1444 C CA . VAL A 1 182 ? 24.423 1.282 -5.672 1.00 72.25 182 VAL A CA 1
ATOM 1445 C C . VAL A 1 182 ? 25.192 2.486 -5.136 1.00 72.25 182 VAL A C 1
ATOM 1447 O O . VAL A 1 182 ? 24.851 3.619 -5.490 1.00 72.25 182 VAL A O 1
ATOM 1450 N N . THR A 1 183 ? 26.266 2.262 -4.376 1.00 72.44 183 THR A N 1
ATOM 1451 C CA . THR A 1 183 ? 27.164 3.335 -3.915 1.00 72.44 183 THR A CA 1
ATOM 1452 C C . THR A 1 183 ? 27.803 4.063 -5.101 1.00 72.44 183 THR A C 1
ATOM 1454 O O . THR A 1 183 ? 27.852 5.292 -5.125 1.00 72.44 183 THR A O 1
ATOM 1457 N N . GLN A 1 184 ? 28.201 3.323 -6.143 1.00 69.56 184 GLN A N 1
ATOM 1458 C CA . GLN A 1 184 ? 28.732 3.906 -7.381 1.00 69.56 184 GLN A CA 1
ATOM 1459 C C . GLN A 1 184 ? 27.713 4.791 -8.125 1.00 69.56 184 GLN A C 1
ATOM 1461 O O . GLN A 1 184 ? 28.118 5.691 -8.856 1.00 69.56 184 GLN A O 1
ATOM 1466 N N . GLN A 1 185 ? 26.405 4.577 -7.935 1.00 64.19 185 GLN A N 1
ATOM 1467 C CA . GLN A 1 185 ? 25.357 5.382 -8.575 1.00 64.19 185 GLN A CA 1
ATOM 1468 C C . GLN A 1 185 ? 24.950 6.643 -7.794 1.00 64.19 185 GLN A C 1
ATOM 1470 O O . GLN A 1 185 ? 24.475 7.591 -8.416 1.00 64.19 185 GLN A O 1
ATOM 1475 N N . HIS A 1 186 ? 25.080 6.662 -6.461 1.00 58.84 186 HIS A N 1
ATOM 1476 C CA . HIS A 1 186 ? 24.477 7.707 -5.610 1.00 58.84 186 HIS A CA 1
ATOM 1477 C C . HIS A 1 186 ? 25.486 8.614 -4.873 1.00 58.84 186 HIS A C 1
ATOM 1479 O O . HIS A 1 186 ? 25.065 9.551 -4.194 1.00 58.84 186 HIS A O 1
ATOM 1485 N N . GLY A 1 187 ? 26.801 8.415 -5.037 1.00 55.75 187 GLY A N 1
ATOM 1486 C CA . GLY A 1 187 ? 27.824 9.215 -4.342 1.00 55.75 187 GLY A CA 1
ATOM 1487 C C . GLY A 1 187 ? 27.855 8.969 -2.823 1.00 55.75 187 GLY A C 1
ATOM 1488 O O . GLY A 1 187 ? 27.230 8.027 -2.350 1.00 55.75 187 GLY A O 1
ATOM 1489 N N . ASN A 1 188 ? 28.592 9.802 -2.066 1.00 42.81 188 ASN A N 1
ATOM 1490 C CA . ASN A 1 188 ? 28.967 9.673 -0.633 1.00 42.81 188 ASN A CA 1
ATOM 1491 C C . ASN A 1 188 ? 27.817 9.602 0.415 1.00 42.81 188 ASN A C 1
ATOM 1493 O O . ASN A 1 188 ? 27.991 10.025 1.557 1.00 42.81 188 ASN A O 1
ATOM 1497 N N . GLN A 1 189 ? 26.637 9.084 0.082 1.00 50.62 189 GLN A N 1
ATOM 1498 C CA . GLN A 1 189 ? 25.620 8.732 1.073 1.00 50.62 189 GLN A CA 1
ATOM 1499 C C . GLN A 1 189 ? 25.929 7.340 1.627 1.00 50.62 189 GLN A C 1
ATOM 1501 O O . GLN A 1 189 ? 26.211 6.417 0.866 1.00 50.62 189 GLN A O 1
ATOM 1506 N N . THR A 1 190 ? 25.895 7.183 2.952 1.00 48.09 190 THR A N 1
ATOM 1507 C CA . THR A 1 190 ? 26.057 5.875 3.598 1.00 48.09 190 THR A CA 1
ATOM 1508 C C . THR A 1 190 ? 24.975 4.929 3.076 1.00 48.09 190 THR A C 1
ATOM 1510 O O . THR A 1 190 ? 23.795 5.204 3.309 1.00 48.09 190 THR A O 1
ATOM 1513 N N . PRO A 1 191 ? 25.328 3.844 2.368 1.00 50.66 191 PRO A N 1
ATOM 1514 C CA . PRO A 1 191 ? 24.332 2.905 1.882 1.00 50.66 191 PRO A CA 1
ATOM 1515 C C . PRO A 1 191 ? 23.669 2.235 3.088 1.00 50.66 191 PRO A C 1
ATOM 1517 O O . PRO A 1 191 ? 24.334 1.562 3.879 1.00 50.66 191 PRO A O 1
ATOM 1520 N N . GLU A 1 192 ? 22.359 2.428 3.258 1.00 53.75 192 GLU A N 1
ATOM 1521 C CA . GLU A 1 192 ? 21.599 1.598 4.190 1.00 53.75 192 GLU A CA 1
ATOM 1522 C C . GLU A 1 192 ? 21.737 0.141 3.733 1.00 53.75 192 GLU A C 1
ATOM 1524 O O . GLU A 1 192 ? 21.557 -0.165 2.553 1.00 53.75 192 GLU A O 1
ATOM 1529 N N . LYS A 1 193 ? 22.045 -0.771 4.665 1.00 50.91 193 LYS A N 1
ATOM 1530 C CA . LYS A 1 193 ? 22.198 -2.210 4.384 1.00 50.91 193 LYS A CA 1
ATOM 1531 C C . LYS A 1 193 ? 20.951 -2.866 3.757 1.00 50.91 193 LYS A C 1
ATOM 1533 O O . LYS A 1 193 ? 21.043 -4.004 3.323 1.00 50.91 193 LYS A O 1
ATOM 1538 N N . GLY A 1 194 ? 19.821 -2.163 3.667 1.00 57.78 194 GLY A N 1
ATOM 1539 C CA . GLY A 1 194 ? 18.619 -2.598 2.959 1.00 57.78 194 GLY A CA 1
ATOM 1540 C C . GLY A 1 194 ? 18.097 -1.487 2.057 1.00 57.78 194 GLY A C 1
ATOM 1541 O O . GLY A 1 194 ? 17.332 -0.635 2.492 1.00 57.78 194 GLY A O 1
ATOM 1542 N N . LEU A 1 195 ? 18.492 -1.483 0.788 1.00 68.56 195 LEU A N 1
ATOM 1543 C CA . LEU A 1 195 ? 18.055 -0.473 -0.181 1.00 68.56 195 LEU A CA 1
ATOM 1544 C C . LEU A 1 195 ? 16.530 -0.439 -0.330 1.00 68.56 195 LEU A C 1
ATOM 1546 O O . LEU A 1 195 ? 15.950 0.646 -0.426 1.00 68.56 195 LEU A O 1
ATOM 1550 N N . CYS A 1 196 ? 15.877 -1.605 -0.275 1.00 87.94 196 CYS A N 1
ATOM 1551 C CA . CYS A 1 196 ? 14.421 -1.686 -0.256 1.00 87.94 196 CYS A CA 1
ATOM 1552 C C . CYS A 1 196 ? 13.791 -1.004 0.972 1.00 87.94 196 CYS A C 1
ATOM 1554 O O . CYS A 1 196 ? 12.687 -0.485 0.845 1.00 87.94 196 CYS A O 1
ATOM 1556 N N . VAL A 1 197 ? 14.485 -0.888 2.114 1.00 89.62 197 VAL A N 1
ATOM 1557 C CA . VAL A 1 197 ? 13.990 -0.164 3.305 1.00 89.62 197 VAL A CA 1
ATOM 1558 C C . VAL A 1 197 ? 13.720 1.297 2.958 1.00 89.62 197 VAL A C 1
ATOM 1560 O O . VAL A 1 197 ? 12.653 1.828 3.263 1.00 89.62 197 VAL A O 1
ATOM 1563 N N . SER A 1 198 ? 14.656 1.943 2.259 1.00 88.88 198 SER A N 1
ATOM 1564 C CA . SER A 1 198 ? 14.491 3.328 1.809 1.00 88.88 198 SER A CA 1
ATOM 1565 C C . SER A 1 198 ? 13.329 3.485 0.817 1.00 88.88 198 SER A C 1
ATOM 1567 O O . SER A 1 198 ? 12.637 4.507 0.827 1.00 88.88 198 SER A O 1
ATOM 1569 N N . PHE A 1 199 ? 13.069 2.456 0.000 1.00 93.00 199 PHE A N 1
ATOM 1570 C CA . PHE A 1 199 ? 11.942 2.446 -0.931 1.00 93.00 199 PHE A CA 1
ATOM 1571 C C . PHE A 1 199 ? 10.611 2.298 -0.201 1.00 93.00 199 PHE A C 1
ATOM 1573 O O . PHE A 1 199 ? 9.693 3.077 -0.453 1.00 93.00 199 PHE A O 1
ATOM 1580 N N . VAL A 1 200 ? 10.526 1.368 0.753 1.00 94.06 200 VAL A N 1
ATOM 1581 C CA . VAL A 1 200 ? 9.340 1.171 1.593 1.00 94.06 200 VAL A CA 1
ATOM 1582 C C . VAL A 1 200 ? 9.033 2.451 2.366 1.00 94.06 200 VAL A C 1
ATOM 1584 O O . VAL A 1 200 ? 7.917 2.958 2.284 1.00 94.06 200 VAL A O 1
ATOM 1587 N N . ARG A 1 201 ? 10.029 3.048 3.033 1.00 93.38 201 ARG A N 1
ATOM 1588 C CA . ARG A 1 201 ? 9.870 4.316 3.765 1.00 93.38 201 ARG A CA 1
ATOM 1589 C C . ARG A 1 201 ? 9.372 5.449 2.871 1.00 93.38 201 ARG A C 1
ATOM 1591 O O . ARG A 1 201 ? 8.438 6.163 3.238 1.00 93.38 201 ARG A O 1
ATOM 1598 N N . GLY A 1 202 ? 9.975 5.630 1.695 1.00 94.25 202 GLY A N 1
ATOM 1599 C CA . GLY A 1 202 ? 9.577 6.706 0.789 1.00 94.25 202 GLY A CA 1
ATOM 1600 C C . GLY A 1 202 ? 8.207 6.481 0.141 1.00 94.25 202 GLY A C 1
ATOM 1601 O O . GLY A 1 202 ? 7.464 7.450 -0.037 1.00 94.25 202 GLY A O 1
ATOM 1602 N N . LEU A 1 203 ? 7.829 5.226 -0.132 1.00 96.31 203 LEU A N 1
ATOM 1603 C CA . LEU A 1 203 ? 6.480 4.865 -0.569 1.00 96.31 203 LEU A CA 1
ATOM 1604 C C . LEU A 1 203 ? 5.450 5.157 0.525 1.00 96.31 203 LEU A C 1
ATOM 1606 O O . LEU A 1 203 ? 4.475 5.860 0.266 1.00 96.31 203 LEU A O 1
ATOM 1610 N N . VAL A 1 204 ? 5.685 4.662 1.743 1.00 96.69 204 VAL A N 1
ATOM 1611 C CA . VAL A 1 204 ? 4.811 4.884 2.902 1.00 96.69 204 VAL A CA 1
ATOM 1612 C C . VAL A 1 204 ? 4.612 6.375 3.132 1.00 96.69 204 VAL A C 1
ATOM 1614 O O . VAL A 1 204 ? 3.475 6.825 3.236 1.00 96.69 204 VAL A O 1
ATOM 1617 N N . SER A 1 205 ? 5.695 7.156 3.120 1.00 96.44 205 SER A N 1
ATOM 1618 C CA . SER A 1 205 ? 5.631 8.614 3.237 1.00 96.44 205 SER A CA 1
ATOM 1619 C C . SER A 1 205 ? 4.748 9.245 2.156 1.00 96.44 205 SER A C 1
ATOM 1621 O O . SER A 1 205 ? 3.914 10.092 2.470 1.00 96.44 205 SER A O 1
ATOM 1623 N N . ALA A 1 206 ? 4.882 8.819 0.897 1.00 96.94 206 ALA A N 1
ATOM 1624 C CA . ALA A 1 206 ? 4.086 9.354 -0.202 1.00 96.94 206 ALA A CA 1
ATOM 1625 C C . ALA A 1 206 ? 2.592 8.987 -0.094 1.00 96.94 206 ALA A C 1
ATOM 1627 O O . ALA A 1 206 ? 1.748 9.853 -0.318 1.00 96.94 206 ALA A O 1
ATOM 1628 N N . ILE A 1 207 ? 2.255 7.747 0.282 1.00 98.00 207 ILE A N 1
ATOM 1629 C CA . ILE A 1 207 ? 0.859 7.318 0.482 1.00 98.00 207 ILE A CA 1
ATOM 1630 C C . ILE A 1 207 ? 0.238 8.052 1.676 1.00 98.00 207 ILE A C 1
ATOM 1632 O O . ILE A 1 207 ? -0.840 8.629 1.553 1.00 98.00 207 ILE A O 1
ATOM 1636 N N . CYS A 1 208 ? 0.930 8.066 2.816 1.00 97.12 208 CYS A N 1
ATOM 1637 C CA . CYS A 1 208 ? 0.457 8.671 4.062 1.00 97.12 208 CYS A CA 1
ATOM 1638 C C . CYS A 1 208 ? 0.221 10.182 3.939 1.00 97.12 208 CYS A C 1
ATOM 1640 O O . CYS A 1 208 ? -0.725 10.721 4.520 1.00 97.12 208 CYS A O 1
ATOM 1642 N N . ASP A 1 209 ? 1.053 10.871 3.155 1.00 94.94 209 ASP A N 1
ATOM 1643 C CA . ASP A 1 209 ? 0.849 12.278 2.821 1.00 94.94 209 ASP A CA 1
ATOM 1644 C C . ASP A 1 209 ? -0.402 12.471 1.949 1.00 94.94 209 ASP A C 1
ATOM 1646 O O . ASP A 1 209 ? -1.253 13.294 2.285 1.00 94.94 209 ASP A O 1
ATOM 1650 N N . ARG A 1 210 ? -0.555 11.685 0.871 1.00 95.31 210 ARG A N 1
ATOM 1651 C CA . ARG A 1 210 ? -1.650 11.828 -0.104 1.00 95.31 210 ARG A CA 1
ATOM 1652 C C . ARG A 1 210 ? -3.018 11.409 0.432 1.00 95.31 210 ARG A C 1
ATOM 1654 O O . ARG A 1 210 ? -3.985 12.104 0.141 1.00 95.31 210 ARG A O 1
ATOM 1661 N N . ILE A 1 211 ? -3.119 10.324 1.204 1.00 95.69 211 ILE A N 1
ATOM 1662 C CA . ILE A 1 211 ? -4.406 9.713 1.596 1.00 95.69 211 ILE A CA 1
ATOM 1663 C C . ILE A 1 211 ? -5.319 10.667 2.379 1.00 95.69 211 ILE A C 1
ATOM 1665 O O . ILE A 1 211 ? -6.538 10.588 2.273 1.00 95.69 211 ILE A O 1
ATOM 1669 N N . CYS A 1 212 ? -4.740 11.608 3.127 1.00 92.06 212 CYS A N 1
ATOM 1670 C CA . CYS A 1 212 ? -5.503 12.600 3.889 1.00 92.06 212 CYS A CA 1
ATOM 1671 C C . CYS A 1 212 ? -5.791 13.887 3.105 1.00 92.06 212 CYS A C 1
ATOM 1673 O O . CYS A 1 212 ? -6.470 14.770 3.625 1.00 92.06 212 CYS A O 1
ATOM 1675 N N . ARG A 1 213 ? -5.258 14.042 1.888 1.00 94.56 213 ARG A N 1
ATOM 1676 C CA . ARG A 1 213 ? -5.537 15.227 1.076 1.00 94.56 213 ARG A CA 1
ATOM 1677 C C . ARG A 1 213 ? -6.913 15.112 0.418 1.00 94.56 213 ARG A C 1
ATOM 1679 O O . ARG A 1 213 ? -7.336 13.993 0.110 1.00 94.56 213 ARG A O 1
ATOM 1686 N N . PRO A 1 214 ? -7.607 16.235 0.161 1.00 92.69 214 PRO A N 1
ATOM 1687 C CA . PRO A 1 214 ? -8.959 16.219 -0.395 1.00 92.69 214 PRO A CA 1
ATOM 1688 C C . PRO A 1 214 ? -9.094 15.426 -1.699 1.00 92.69 214 PRO A C 1
ATOM 1690 O O . PRO A 1 214 ? -10.127 14.799 -1.911 1.00 92.69 214 PRO A O 1
ATOM 1693 N N . GLU A 1 215 ? -8.057 15.399 -2.543 1.00 91.88 215 GLU A N 1
ATOM 1694 C CA . GLU A 1 215 ? -8.094 14.706 -3.834 1.00 91.88 215 GLU A CA 1
ATOM 1695 C C . GLU A 1 215 ? -8.224 13.188 -3.672 1.00 91.88 215 GLU A C 1
ATOM 1697 O O . GLU A 1 215 ? -8.876 12.542 -4.481 1.00 91.88 215 GLU A O 1
ATOM 1702 N N . TRP A 1 216 ? -7.615 12.604 -2.636 1.00 95.00 216 TRP A N 1
ATOM 1703 C CA . TRP A 1 216 ? -7.731 11.166 -2.364 1.00 95.00 216 TRP A CA 1
ATOM 1704 C C . TRP A 1 216 ? -8.866 10.878 -1.392 1.00 95.00 216 TRP A C 1
ATOM 1706 O O . TRP A 1 216 ? -9.621 9.932 -1.592 1.00 95.00 216 TRP A O 1
ATOM 1716 N N . ALA A 1 217 ? -9.035 11.725 -0.377 1.00 93.12 217 ALA A N 1
ATOM 1717 C CA . ALA A 1 217 ? -10.095 11.596 0.613 1.00 93.12 217 ALA A CA 1
ATOM 1718 C C . ALA A 1 217 ? -11.507 11.793 0.023 1.00 93.12 217 ALA A C 1
ATOM 1720 O O . ALA A 1 217 ? -12.489 11.393 0.654 1.00 93.12 217 ALA A O 1
ATOM 1721 N N . GLY A 1 218 ? -11.633 12.437 -1.142 1.00 93.12 218 GLY A N 1
ATOM 1722 C CA . GLY A 1 218 ? -12.868 12.500 -1.931 1.00 93.12 218 GLY A CA 1
ATOM 1723 C C . GLY A 1 218 ? -13.067 11.298 -2.862 1.00 93.12 218 GLY A C 1
ATOM 1724 O O . GLY A 1 218 ? -14.201 10.904 -3.119 1.00 93.12 218 GLY A O 1
ATOM 1725 N N . GLU A 1 219 ? -11.977 10.673 -3.308 1.00 96.00 219 GLU A N 1
ATOM 1726 C CA . GLU A 1 219 ? -11.979 9.522 -4.213 1.00 96.00 219 GLU A CA 1
ATOM 1727 C C . GLU A 1 219 ? -11.922 8.203 -3.426 1.00 96.00 219 GLU A C 1
ATOM 1729 O O . GLU A 1 219 ? -10.860 7.617 -3.191 1.00 96.00 219 GLU A O 1
ATOM 1734 N N . HIS A 1 220 ? -13.091 7.709 -3.007 1.00 96.19 220 HIS A N 1
ATOM 1735 C CA . HIS A 1 220 ? -13.208 6.537 -2.126 1.00 96.19 220 HIS A CA 1
ATOM 1736 C C . HIS A 1 220 ? -12.504 5.283 -2.670 1.00 96.19 220 HIS A C 1
ATOM 1738 O O . HIS A 1 220 ? -11.881 4.546 -1.908 1.00 96.19 220 HIS A O 1
ATOM 1744 N N . SER A 1 221 ? -12.564 5.047 -3.984 1.00 97.12 221 SER A N 1
ATOM 1745 C CA . SER A 1 221 ? -11.924 3.887 -4.616 1.00 97.12 221 SER A CA 1
ATOM 1746 C C . SER A 1 221 ? -10.395 3.956 -4.544 1.00 97.12 221 SER A C 1
ATOM 1748 O O . SER A 1 221 ? -9.737 2.933 -4.370 1.00 97.12 221 SER A O 1
ATOM 1750 N N . VAL A 1 222 ? -9.809 5.152 -4.659 1.00 97.94 222 VAL A N 1
ATOM 1751 C CA . VAL A 1 222 ? -8.362 5.376 -4.517 1.00 97.94 222 VAL A CA 1
ATOM 1752 C C . VAL A 1 222 ? -7.952 5.240 -3.056 1.00 97.94 222 VAL A C 1
ATOM 1754 O O . VAL A 1 222 ? -6.943 4.603 -2.771 1.00 97.94 222 VAL A O 1
ATOM 1757 N N . SER A 1 223 ? -8.754 5.776 -2.131 1.00 98.06 223 SER A N 1
ATOM 1758 C CA . SER A 1 223 ? -8.529 5.615 -0.690 1.00 98.06 223 SER A CA 1
ATOM 1759 C C . SER A 1 223 ? -8.489 4.140 -0.277 1.00 98.06 223 SER A C 1
ATOM 1761 O O . SER A 1 223 ? -7.563 3.737 0.420 1.00 98.06 223 SER A O 1
ATOM 1763 N N . LEU A 1 224 ? -9.439 3.317 -0.740 1.00 98.19 224 LEU A N 1
ATOM 1764 C CA . LEU A 1 224 ? -9.439 1.873 -0.465 1.00 98.19 224 LEU A CA 1
ATOM 1765 C C . LEU A 1 224 ? -8.197 1.188 -1.038 1.00 98.19 224 LEU A C 1
ATOM 1767 O O . LEU A 1 224 ? -7.500 0.500 -0.302 1.00 98.19 224 LEU A O 1
ATOM 1771 N N . ALA A 1 225 ? -7.858 1.457 -2.303 1.00 98.25 225 ALA A N 1
ATOM 1772 C CA . ALA A 1 225 ? -6.653 0.899 -2.913 1.00 98.25 225 ALA A CA 1
ATOM 1773 C C . ALA A 1 225 ? -5.382 1.293 -2.139 1.00 98.25 225 ALA A C 1
ATOM 1775 O O . ALA A 1 225 ? -4.494 0.471 -1.950 1.00 98.25 225 ALA A O 1
ATOM 1776 N N . ALA A 1 226 ? -5.293 2.534 -1.653 1.00 98.44 226 ALA A N 1
ATOM 1777 C CA . ALA A 1 226 ? -4.177 2.993 -0.831 1.00 98.44 226 ALA A CA 1
ATOM 1778 C C . ALA A 1 226 ? -4.101 2.254 0.515 1.00 98.44 226 ALA A C 1
ATOM 1780 O O . ALA A 1 226 ? -3.012 1.858 0.927 1.00 98.44 226 ALA A O 1
ATOM 1781 N N . ILE A 1 227 ? -5.244 2.037 1.175 1.00 98.56 227 ILE A N 1
ATOM 1782 C CA . ILE A 1 227 ? -5.336 1.241 2.407 1.00 98.56 227 ILE A CA 1
ATOM 1783 C C . ILE A 1 227 ? -4.909 -0.210 2.141 1.00 98.56 227 ILE A C 1
ATOM 1785 O O . ILE A 1 227 ? -4.153 -0.769 2.932 1.00 98.56 227 ILE A O 1
ATOM 1789 N N . ASP A 1 228 ? -5.303 -0.798 1.011 1.00 98.00 228 ASP A N 1
ATOM 1790 C CA . ASP A 1 228 ? -4.904 -2.156 0.626 1.00 98.00 228 ASP A CA 1
ATOM 1791 C C . ASP A 1 228 ? -3.395 -2.268 0.377 1.00 98.00 228 ASP A C 1
ATOM 1793 O O . ASP A 1 228 ? -2.773 -3.248 0.793 1.00 98.00 228 ASP A O 1
ATOM 1797 N N . VAL A 1 229 ? -2.771 -1.250 -0.232 1.00 98.12 229 VAL A N 1
ATOM 1798 C CA . VAL A 1 229 ? -1.303 -1.183 -0.330 1.00 98.12 229 VAL A CA 1
ATOM 1799 C C . VAL A 1 229 ? -0.683 -1.145 1.065 1.00 98.12 229 VAL A C 1
ATOM 1801 O O . VAL A 1 229 ? 0.211 -1.939 1.345 1.00 98.12 229 VAL A O 1
ATOM 1804 N N . LEU A 1 230 ? -1.167 -0.281 1.964 1.00 98.06 230 LEU A N 1
ATOM 1805 C CA . LEU A 1 230 ? -0.661 -0.213 3.340 1.00 98.06 230 LEU A CA 1
ATOM 1806 C C . LEU A 1 230 ? -0.836 -1.546 4.082 1.00 98.06 230 LEU A C 1
ATOM 1808 O O . LEU A 1 230 ? 0.076 -1.962 4.785 1.00 98.06 230 LEU A O 1
ATOM 1812 N N . ASN A 1 231 ? -1.952 -2.251 3.903 1.00 96.75 231 ASN A N 1
ATOM 1813 C CA . ASN A 1 231 ? -2.155 -3.589 4.469 1.00 96.75 231 ASN A CA 1
ATOM 1814 C C . ASN A 1 231 ? -1.210 -4.625 3.852 1.00 96.75 231 ASN A C 1
ATOM 1816 O O . ASN A 1 231 ? -0.694 -5.491 4.544 1.00 96.75 231 ASN A O 1
ATOM 1820 N N . SER A 1 232 ? -0.937 -4.538 2.553 1.00 95.56 232 SER A N 1
ATOM 1821 C CA . SER A 1 232 ? 0.008 -5.447 1.896 1.00 95.56 232 SER A CA 1
ATOM 1822 C C . SER A 1 232 ? 1.414 -5.291 2.482 1.00 95.56 232 SER A C 1
ATOM 1824 O O . SER A 1 232 ? 2.100 -6.283 2.723 1.00 95.56 232 SER A O 1
ATOM 1826 N N . LEU A 1 233 ? 1.814 -4.056 2.807 1.00 94.88 233 LEU A N 1
ATOM 1827 C CA . LEU A 1 233 ? 3.113 -3.766 3.412 1.00 94.88 233 LEU A CA 1
ATOM 1828 C C . LEU A 1 233 ? 3.291 -4.372 4.812 1.00 94.88 233 LEU A C 1
ATOM 1830 O O . LEU A 1 233 ? 4.434 -4.606 5.196 1.00 94.88 233 LEU A O 1
ATOM 1834 N N . SER A 1 234 ? 2.221 -4.671 5.561 1.00 92.50 234 SER A N 1
ATOM 1835 C CA . SER A 1 234 ? 2.350 -5.294 6.890 1.00 92.50 234 SER A CA 1
ATOM 1836 C C . SER A 1 234 ? 2.860 -6.737 6.834 1.00 92.50 234 SER A C 1
ATOM 1838 O O . SER A 1 234 ? 3.286 -7.270 7.854 1.00 92.50 234 SER A O 1
ATOM 1840 N N . HIS A 1 235 ? 2.821 -7.374 5.659 1.00 89.12 235 HIS A N 1
ATOM 1841 C CA . HIS A 1 235 ? 3.346 -8.724 5.438 1.00 89.12 235 HIS A CA 1
ATOM 1842 C C . HIS A 1 235 ? 4.835 -8.740 5.067 1.00 89.12 235 HIS A C 1
ATOM 1844 O O . HIS A 1 235 ? 5.429 -9.814 4.969 1.00 89.12 235 HIS A O 1
ATOM 1850 N N . LEU A 1 236 ? 5.456 -7.573 4.854 1.00 88.56 236 LEU A N 1
ATOM 1851 C CA . LEU A 1 236 ? 6.892 -7.504 4.605 1.00 88.56 236 LEU A CA 1
ATOM 1852 C C . LEU A 1 236 ? 7.677 -7.958 5.840 1.00 88.56 236 LEU A C 1
ATOM 1854 O O . LEU A 1 236 ? 7.244 -7.799 6.981 1.00 88.56 236 LEU A O 1
ATOM 1858 N N . HIS A 1 237 ? 8.870 -8.505 5.610 1.00 86.38 237 HIS A N 1
ATOM 1859 C CA . HIS A 1 237 ? 9.677 -9.061 6.687 1.00 86.38 237 HIS A CA 1
ATOM 1860 C C . HIS A 1 237 ? 10.022 -7.996 7.755 1.00 86.38 237 HIS A C 1
ATOM 1862 O O . HIS A 1 237 ? 10.432 -6.882 7.398 1.00 86.38 237 HIS A O 1
ATOM 1868 N N . PRO A 1 238 ? 9.950 -8.321 9.064 1.00 85.00 238 PRO A N 1
ATOM 1869 C CA . PRO A 1 238 ? 10.182 -7.353 10.139 1.00 85.00 238 PRO A CA 1
ATOM 1870 C C . PRO A 1 238 ? 11.540 -6.645 10.094 1.00 85.00 238 PRO A C 1
ATOM 1872 O O . PRO A 1 238 ? 11.640 -5.500 10.521 1.00 85.00 238 PRO A O 1
ATOM 1875 N N . THR A 1 239 ? 12.590 -7.277 9.555 1.00 83.81 239 THR A N 1
ATOM 1876 C CA . THR A 1 239 ? 13.916 -6.636 9.419 1.00 83.81 239 THR A CA 1
ATO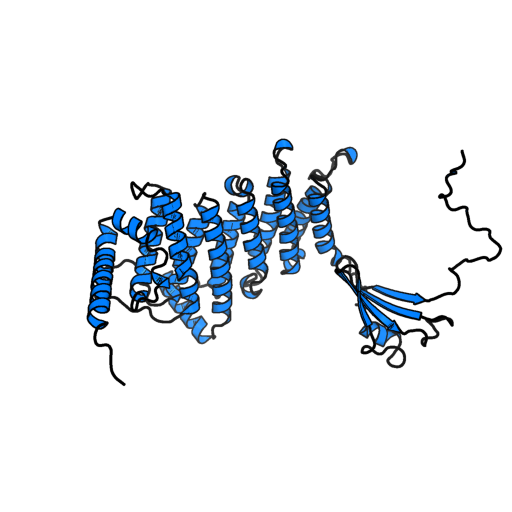M 1877 C C . THR A 1 239 ? 13.938 -5.499 8.398 1.00 83.81 239 THR A C 1
ATOM 1879 O O . THR A 1 239 ? 14.798 -4.627 8.490 1.00 83.81 239 THR A O 1
ATOM 1882 N N . VAL A 1 240 ? 13.001 -5.491 7.445 1.00 86.88 240 VAL A N 1
ATOM 1883 C CA . VAL A 1 240 ? 12.841 -4.411 6.464 1.00 86.88 240 VAL A CA 1
ATOM 1884 C C . VAL A 1 240 ? 11.957 -3.307 7.041 1.00 86.88 240 VAL A C 1
ATOM 1886 O O . VAL A 1 240 ? 12.323 -2.136 6.973 1.00 86.88 240 VAL A O 1
ATOM 1889 N N . LEU A 1 241 ? 10.826 -3.672 7.657 1.00 85.12 241 LEU A N 1
ATOM 1890 C CA . LEU A 1 241 ? 9.878 -2.712 8.241 1.00 85.12 241 LEU A CA 1
ATOM 1891 C C . LEU A 1 241 ? 10.431 -1.989 9.479 1.00 85.12 241 LEU A C 1
ATOM 1893 O O . LEU A 1 241 ? 10.236 -0.783 9.616 1.00 85.12 241 LEU A O 1
ATOM 1897 N N . PHE A 1 242 ? 11.136 -2.716 10.349 1.00 85.06 242 PHE A N 1
ATOM 1898 C CA . PHE A 1 242 ? 11.680 -2.238 11.627 1.00 85.06 242 PHE A CA 1
ATOM 1899 C C . PHE A 1 242 ? 13.209 -2.292 11.636 1.00 85.06 242 PHE A C 1
ATOM 1901 O O . PHE A 1 242 ? 13.841 -2.712 12.613 1.00 85.06 242 PHE A O 1
ATOM 1908 N N . ASN A 1 243 ? 13.819 -1.889 10.519 1.00 83.88 243 ASN A N 1
ATOM 1909 C CA . ASN A 1 243 ? 15.269 -1.831 10.389 1.00 83.88 243 ASN A CA 1
ATOM 1910 C C . ASN A 1 243 ? 15.872 -0.980 11.522 1.00 83.88 243 ASN A C 1
ATOM 1912 O O . ASN A 1 243 ? 15.397 0.117 11.804 1.00 83.88 243 ASN A O 1
ATOM 1916 N N . ASN A 1 244 ? 16.913 -1.481 12.189 1.00 83.19 244 ASN A N 1
ATOM 1917 C CA . ASN A 1 244 ? 17.512 -0.856 13.377 1.00 83.19 244 ASN A CA 1
ATOM 1918 C C . ASN A 1 244 ? 16.527 -0.581 14.536 1.00 83.19 244 ASN A C 1
ATOM 1920 O O . ASN A 1 244 ? 16.758 0.334 15.323 1.00 83.19 244 ASN A O 1
ATOM 1924 N N . LYS A 1 245 ? 15.451 -1.375 14.663 1.00 81.25 245 LYS A N 1
ATOM 1925 C CA . LYS A 1 245 ? 14.368 -1.177 15.649 1.00 81.25 245 LYS A CA 1
ATOM 1926 C C . LYS A 1 245 ? 13.619 0.153 15.485 1.00 81.25 245 LYS A C 1
ATOM 1928 O O . LYS A 1 245 ? 12.982 0.625 16.422 1.00 81.25 245 LYS A O 1
ATOM 1933 N N . ASP A 1 246 ? 13.697 0.762 14.306 1.00 88.12 246 ASP A N 1
ATOM 1934 C CA . ASP A 1 246 ? 12.975 1.988 13.997 1.00 88.12 246 ASP A CA 1
ATOM 1935 C C . ASP A 1 246 ? 11.499 1.686 13.705 1.00 88.12 246 ASP A C 1
ATOM 1937 O O . ASP A 1 246 ? 11.163 1.052 12.707 1.00 88.12 246 ASP A O 1
ATOM 1941 N N . VAL A 1 247 ? 10.612 2.164 14.576 1.00 91.12 247 VAL A N 1
ATOM 1942 C CA . VAL A 1 247 ? 9.155 2.011 14.444 1.00 91.12 247 VAL A CA 1
ATOM 1943 C C . VAL A 1 247 ? 8.493 3.140 13.653 1.00 91.12 247 VAL A C 1
ATOM 1945 O O . VAL A 1 247 ? 7.287 3.090 13.420 1.00 91.12 247 VAL A O 1
ATOM 1948 N N . SER A 1 248 ? 9.255 4.144 13.199 1.00 93.00 248 SER A N 1
ATOM 1949 C CA . SER A 1 248 ? 8.724 5.355 12.557 1.00 93.00 248 SER A CA 1
ATOM 1950 C C . SER A 1 248 ? 7.809 5.068 11.365 1.00 93.00 248 SER A C 1
ATOM 1952 O O . SER A 1 248 ? 6.793 5.741 11.201 1.00 93.00 248 SER A O 1
ATOM 1954 N N . THR A 1 249 ? 8.124 4.042 10.570 1.00 93.25 249 THR A N 1
ATOM 1955 C CA . THR A 1 249 ? 7.332 3.650 9.396 1.00 93.25 249 THR A CA 1
ATOM 1956 C C . THR A 1 249 ? 5.944 3.165 9.808 1.00 93.25 249 THR A C 1
ATOM 1958 O O . THR A 1 249 ? 4.946 3.682 9.311 1.00 93.25 249 THR A O 1
ATOM 1961 N N . GLY A 1 250 ? 5.866 2.225 10.755 1.00 94.50 250 GLY A N 1
ATOM 1962 C CA . GLY A 1 250 ? 4.589 1.722 11.270 1.00 94.50 250 GLY A CA 1
ATOM 1963 C C . GLY A 1 250 ? 3.800 2.803 12.014 1.00 94.50 250 GLY A C 1
ATOM 1964 O O . GLY A 1 250 ? 2.603 2.964 11.778 1.00 94.50 250 GLY A O 1
ATOM 1965 N N . SER A 1 251 ? 4.476 3.616 12.832 1.00 95.94 251 SER A N 1
ATOM 1966 C CA . SER A 1 251 ? 3.853 4.738 13.543 1.00 95.94 251 SER A CA 1
ATOM 1967 C C . SER A 1 251 ? 3.257 5.772 12.586 1.00 95.94 251 SER A C 1
ATOM 1969 O O . SER A 1 251 ? 2.149 6.251 12.820 1.00 95.94 251 SER A O 1
ATOM 1971 N N . LEU A 1 252 ? 3.948 6.094 11.485 1.00 97.06 252 LEU A N 1
ATOM 1972 C CA . LEU A 1 252 ? 3.445 7.013 10.461 1.00 97.06 252 LEU A CA 1
ATOM 1973 C C . LEU A 1 252 ? 2.182 6.471 9.785 1.00 97.06 252 LEU A C 1
ATOM 1975 O O . LEU A 1 252 ? 1.250 7.240 9.545 1.00 97.06 252 LEU A O 1
ATOM 1979 N N . ILE A 1 253 ? 2.136 5.169 9.499 1.00 97.81 253 ILE A N 1
ATOM 1980 C CA . ILE A 1 253 ? 0.969 4.524 8.887 1.00 97.81 253 ILE A CA 1
ATOM 1981 C C . ILE A 1 253 ? -0.232 4.607 9.822 1.00 97.81 253 ILE A C 1
ATOM 1983 O O . ILE A 1 253 ? -1.270 5.138 9.427 1.00 97.81 253 ILE A O 1
ATOM 1987 N N . VAL A 1 254 ? -0.075 4.163 11.072 1.00 97.81 254 VAL A N 1
ATOM 1988 C CA . VAL A 1 254 ? -1.158 4.192 12.065 1.00 97.81 254 VAL A CA 1
ATOM 1989 C C . VAL A 1 254 ? -1.647 5.624 12.293 1.00 97.81 254 VAL A C 1
ATOM 1991 O O . VAL A 1 254 ? -2.846 5.882 12.200 1.00 97.81 254 VAL A O 1
ATOM 1994 N N . ALA A 1 255 ? -0.736 6.581 12.491 1.00 97.81 255 ALA A N 1
ATOM 1995 C CA . ALA A 1 255 ? -1.099 7.986 12.670 1.00 97.81 255 ALA A CA 1
ATOM 1996 C C . ALA A 1 255 ? -1.845 8.560 11.453 1.00 97.81 255 ALA A C 1
ATOM 1998 O O . ALA A 1 255 ? -2.813 9.307 11.605 1.00 97.81 255 ALA A O 1
ATOM 1999 N N . SER A 1 256 ? -1.434 8.192 10.236 1.00 98.38 256 SER A N 1
ATOM 2000 C CA . SER A 1 256 ? -2.073 8.666 9.004 1.00 98.38 256 SER A CA 1
ATOM 2001 C C . SER A 1 256 ? -3.457 8.063 8.795 1.00 98.38 256 SER A C 1
ATOM 2003 O O . SER A 1 256 ? -4.355 8.773 8.351 1.00 98.38 256 SER A O 1
ATOM 2005 N N . LEU A 1 257 ? -3.660 6.794 9.158 1.00 98.56 257 LEU A N 1
ATOM 2006 C CA . LEU A 1 257 ? -4.975 6.151 9.140 1.00 98.56 257 LEU A CA 1
ATOM 2007 C C . LEU A 1 257 ? -5.919 6.777 10.176 1.00 98.56 257 LEU A C 1
ATOM 2009 O O . LEU A 1 257 ? -7.063 7.081 9.844 1.00 98.56 257 LEU A O 1
ATOM 2013 N N . CYS A 1 258 ? -5.440 7.067 11.391 1.00 98.06 258 CYS A N 1
ATOM 2014 C CA . CYS A 1 258 ? -6.221 7.801 12.391 1.00 98.06 258 CYS A CA 1
ATOM 2015 C C . CYS A 1 258 ? -6.613 9.204 11.895 1.00 98.06 258 CYS A C 1
ATOM 2017 O O . CYS A 1 258 ? -7.777 9.596 11.989 1.00 98.06 258 CYS A O 1
ATOM 2019 N N . ARG A 1 259 ? -5.669 9.943 11.294 1.00 97.75 259 ARG A N 1
ATOM 2020 C CA . ARG A 1 259 ? -5.935 11.257 10.685 1.00 97.75 259 ARG A CA 1
ATOM 2021 C C . ARG A 1 259 ? -6.924 11.163 9.522 1.00 97.75 259 ARG A C 1
ATOM 2023 O O . ARG A 1 259 ? -7.760 12.050 9.350 1.00 97.75 259 ARG A O 1
ATOM 2030 N N . PHE A 1 260 ? -6.851 10.101 8.724 1.00 98.25 260 PHE A N 1
ATOM 2031 C CA . PHE A 1 260 ? -7.801 9.848 7.645 1.00 98.25 260 PHE A CA 1
ATOM 2032 C C . PHE A 1 260 ? -9.217 9.633 8.191 1.00 98.25 260 PHE A C 1
ATOM 2034 O O . PHE A 1 260 ? -10.147 10.274 7.707 1.00 98.25 260 PHE A O 1
ATOM 2041 N N . ILE A 1 261 ? -9.380 8.808 9.232 1.00 98.12 261 ILE A N 1
ATOM 2042 C CA . ILE A 1 261 ? -10.668 8.595 9.914 1.00 98.12 261 ILE A CA 1
ATOM 2043 C C . ILE A 1 261 ? -11.245 9.927 10.399 1.00 98.12 261 ILE A C 1
ATOM 2045 O O . ILE A 1 261 ? -12.398 10.237 10.108 1.00 98.12 261 ILE A O 1
ATOM 2049 N N . GLU A 1 262 ? -10.433 10.741 11.077 1.00 96.00 262 GLU A N 1
ATOM 2050 C CA . GLU A 1 262 ? -10.838 12.073 11.530 1.00 96.00 262 GLU A CA 1
ATOM 2051 C C . GLU A 1 262 ? -11.267 12.973 10.368 1.00 96.00 262 GLU A C 1
ATOM 2053 O O . GLU A 1 262 ? -12.311 13.616 10.433 1.00 96.00 262 GLU A O 1
ATOM 2058 N N . THR A 1 263 ? -10.504 12.975 9.276 1.00 95.12 263 THR A N 1
ATOM 2059 C CA . THR A 1 263 ? -10.813 13.771 8.081 1.00 95.12 263 THR A CA 1
ATOM 2060 C C . THR A 1 263 ? -12.136 13.343 7.441 1.00 95.12 263 THR A C 1
ATOM 2062 O O . THR A 1 263 ? -12.900 14.190 6.982 1.00 95.12 263 THR A O 1
ATOM 2065 N N . GLN A 1 264 ? -12.428 12.039 7.399 1.00 96.12 264 GLN A N 1
ATOM 2066 C CA . GLN A 1 264 ? -13.667 11.512 6.823 1.00 96.12 264 GLN A CA 1
ATOM 2067 C C . GLN A 1 264 ? -14.880 11.772 7.719 1.00 96.12 264 GLN A C 1
ATOM 2069 O O . GLN A 1 264 ? -15.914 12.209 7.220 1.00 96.12 264 GLN A O 1
ATOM 2074 N N . LEU A 1 265 ? -14.760 11.519 9.026 1.00 95.00 265 LEU A N 1
ATOM 2075 C CA . LEU A 1 265 ? -15.853 11.688 9.991 1.00 95.00 265 LEU A CA 1
ATOM 2076 C C . LEU A 1 265 ? -16.104 13.153 10.369 1.00 95.00 265 LEU A C 1
ATOM 2078 O O . LEU A 1 265 ? -17.201 13.482 10.807 1.00 95.00 265 LEU A O 1
ATOM 2082 N N . GLY A 1 266 ? -15.114 14.028 10.184 1.00 92.44 266 GLY A N 1
ATOM 2083 C CA . GLY A 1 266 ? -15.246 15.472 10.372 1.00 92.44 266 GLY A CA 1
ATOM 2084 C C . GLY A 1 266 ? -15.967 16.192 9.228 1.00 92.44 266 GLY A C 1
ATOM 2085 O O . GLY A 1 266 ? -16.172 17.404 9.309 1.00 92.44 266 GLY A O 1
ATOM 2086 N N . LYS A 1 267 ? -16.348 15.488 8.151 1.00 91.88 267 LYS A N 1
ATOM 2087 C CA . LYS A 1 267 ? -17.155 16.075 7.075 1.00 91.88 267 LYS A CA 1
ATOM 2088 C C . LYS A 1 267 ? -18.575 16.388 7.585 1.00 91.88 267 LYS A C 1
ATOM 2090 O O . LYS A 1 267 ? -19.076 15.729 8.489 1.00 91.88 267 LYS A O 1
ATOM 2095 N N . PRO A 1 268 ? -19.263 17.395 7.021 1.00 89.50 268 PRO A N 1
ATOM 2096 C CA . PRO A 1 268 ? -20.641 17.687 7.401 1.00 89.50 268 PRO A CA 1
ATOM 2097 C C . PRO A 1 268 ? -21.587 16.523 7.027 1.00 89.50 268 PRO A C 1
ATOM 2099 O O . PRO A 1 268 ? -21.361 15.867 6.004 1.00 89.50 268 PRO A O 1
ATOM 2102 N N . PRO A 1 269 ? -22.695 16.308 7.770 1.00 86.00 269 PRO A N 1
ATOM 2103 C CA . PRO A 1 269 ? -23.605 15.174 7.568 1.00 86.00 269 PRO A CA 1
ATOM 2104 C C . PRO A 1 269 ? -24.095 14.931 6.126 1.00 86.00 269 PRO A C 1
ATOM 2106 O O . PRO A 1 269 ? -24.188 13.769 5.738 1.00 86.00 269 PRO A O 1
ATOM 2109 N N . PRO A 1 270 ? -24.360 15.952 5.281 1.00 88.75 270 PRO A N 1
ATOM 2110 C CA . PRO A 1 270 ? -24.753 15.732 3.884 1.00 88.75 270 PRO A CA 1
ATOM 2111 C C . PRO A 1 270 ? -23.699 15.015 3.027 1.00 88.75 270 PRO A C 1
ATOM 2113 O O . PRO A 1 270 ? -24.039 14.443 1.997 1.00 88.75 270 PRO A O 1
ATOM 2116 N N . LEU A 1 271 ? -22.425 15.044 3.433 1.00 89.75 271 LEU A N 1
ATOM 2117 C CA . LEU A 1 271 ? -21.331 14.357 2.743 1.00 89.75 271 LEU A CA 1
ATOM 2118 C C . LEU A 1 271 ? -21.096 12.933 3.271 1.00 89.75 271 LEU A C 1
ATOM 2120 O O . LEU A 1 271 ? -20.201 12.243 2.784 1.00 89.75 271 LEU A O 1
ATOM 2124 N N . HIS A 1 272 ? -21.880 12.470 4.251 1.00 93.19 272 HIS A N 1
ATOM 2125 C CA . HIS A 1 272 ? -21.768 11.117 4.791 1.00 93.19 272 HIS A CA 1
ATOM 2126 C C . HIS A 1 272 ? -22.475 10.122 3.871 1.00 93.19 272 HIS A C 1
ATOM 2128 O O . HIS A 1 272 ? -23.676 9.878 3.978 1.00 93.19 272 HIS A O 1
ATOM 2134 N N . SER A 1 273 ? -21.704 9.521 2.968 1.00 95.19 273 SER A N 1
ATOM 2135 C CA . SER A 1 273 ? -22.168 8.436 2.109 1.00 95.19 273 SER A CA 1
ATOM 2136 C C . SER A 1 273 ? -21.824 7.060 2.690 1.00 95.19 273 SER A C 1
ATOM 2138 O O . SER A 1 273 ? -20.934 6.899 3.532 1.00 95.19 273 SER A O 1
ATOM 2140 N N . LYS A 1 274 ? -22.505 6.024 2.187 1.00 95.50 274 LYS A N 1
ATOM 2141 C CA . LYS A 1 274 ? -22.176 4.623 2.489 1.00 95.50 274 LYS A CA 1
ATOM 2142 C C . LYS A 1 274 ? -20.733 4.276 2.096 1.00 95.50 274 LYS A C 1
ATOM 2144 O O . LYS A 1 274 ? -20.082 3.497 2.798 1.00 95.50 274 LYS A O 1
ATOM 2149 N N . ASP A 1 275 ? -20.245 4.833 0.993 1.00 95.38 275 ASP A N 1
ATOM 2150 C CA . ASP A 1 275 ? -18.893 4.583 0.487 1.00 95.38 275 ASP A CA 1
ATOM 2151 C C . ASP A 1 275 ? -17.849 5.247 1.379 1.00 95.38 275 ASP A C 1
ATOM 2153 O O . ASP A 1 275 ? -16.876 4.599 1.763 1.00 95.38 275 ASP A O 1
ATOM 2157 N N . LEU A 1 276 ? -18.117 6.474 1.838 1.00 96.69 276 LEU A N 1
ATOM 2158 C CA . LEU A 1 276 ? -17.293 7.147 2.835 1.00 96.69 276 LEU A CA 1
ATOM 2159 C C . LEU A 1 276 ? -17.168 6.305 4.103 1.00 96.69 276 LEU A C 1
ATOM 2161 O O . LEU A 1 276 ? -16.054 6.003 4.530 1.00 96.69 276 LEU A O 1
ATOM 2165 N N . HIS A 1 277 ? -18.283 5.843 4.679 1.00 96.50 277 HIS A N 1
ATOM 2166 C CA . HIS A 1 277 ? -18.227 4.971 5.861 1.00 96.50 277 HIS A CA 1
ATOM 2167 C C . HIS A 1 277 ? -17.484 3.664 5.579 1.00 96.50 277 HIS A C 1
ATOM 2169 O O . HIS A 1 277 ? -16.828 3.144 6.472 1.00 96.50 277 HIS A O 1
ATOM 2175 N N . SER A 1 278 ? -17.517 3.151 4.348 1.00 97.56 278 SER A N 1
ATOM 2176 C CA . SER A 1 278 ? -16.743 1.960 3.976 1.00 97.56 278 SER A CA 1
ATOM 2177 C C . SER A 1 278 ? -15.234 2.229 3.987 1.00 97.56 278 SER A C 1
ATOM 2179 O O . SER A 1 278 ? -14.488 1.378 4.461 1.00 97.56 278 SER A O 1
ATOM 2181 N N . THR A 1 279 ? -14.785 3.419 3.568 1.00 98.12 279 THR A N 1
ATOM 2182 C CA . THR A 1 279 ? -13.369 3.817 3.709 1.00 98.12 279 THR A CA 1
ATOM 2183 C C . THR A 1 279 ? -12.943 3.960 5.173 1.00 98.12 279 THR A C 1
ATOM 2185 O O . THR A 1 279 ? -11.844 3.549 5.532 1.00 98.12 279 THR A O 1
ATOM 2188 N N . VAL A 1 280 ? -13.823 4.476 6.039 1.00 98.38 280 VAL A N 1
ATOM 2189 C CA . VAL A 1 280 ? -13.564 4.599 7.485 1.00 98.38 280 VAL A CA 1
ATOM 2190 C C . VAL A 1 280 ? -13.439 3.223 8.138 1.00 98.38 280 VAL A C 1
ATOM 2192 O O . VAL A 1 280 ? -12.490 2.975 8.874 1.00 98.38 280 VAL A O 1
ATOM 2195 N N . VAL A 1 281 ? -14.363 2.309 7.829 1.00 98.50 281 VAL A N 1
ATOM 2196 C CA . VAL A 1 281 ? -14.316 0.917 8.303 1.00 98.50 281 VAL A CA 1
ATOM 2197 C C . VAL A 1 281 ? -13.013 0.244 7.865 1.00 98.50 281 VAL A C 1
ATOM 2199 O O . VAL A 1 281 ? -12.330 -0.348 8.696 1.00 98.50 281 VAL A O 1
ATOM 2202 N N . ALA A 1 282 ? -12.621 0.396 6.595 1.00 98.44 282 ALA A N 1
ATOM 2203 C CA . ALA A 1 282 ? -11.364 -0.147 6.086 1.00 98.44 282 ALA A CA 1
ATOM 2204 C C . ALA A 1 282 ? -10.138 0.422 6.821 1.00 98.44 282 ALA A C 1
ATOM 2206 O O . ALA A 1 282 ? -9.203 -0.322 7.111 1.00 98.44 282 ALA A O 1
ATOM 2207 N N . ALA A 1 283 ? -10.148 1.711 7.177 1.00 98.69 283 ALA A N 1
ATOM 2208 C CA . ALA A 1 283 ? -9.070 2.327 7.945 1.00 98.69 283 ALA A CA 1
ATOM 2209 C C . ALA A 1 283 ? -8.980 1.770 9.378 1.00 98.69 283 ALA A C 1
ATOM 2211 O O . ALA A 1 283 ? -7.882 1.434 9.816 1.00 98.69 283 ALA A O 1
ATOM 2212 N N . TYR A 1 284 ? -10.106 1.586 10.084 1.00 98.56 284 TYR A N 1
ATOM 2213 C CA . TYR A 1 284 ? -10.113 0.921 11.399 1.00 98.56 284 TYR A CA 1
ATOM 2214 C C . TYR A 1 284 ? -9.568 -0.509 11.319 1.00 98.56 284 TYR A C 1
ATOM 2216 O O . TYR A 1 284 ? -8.703 -0.888 12.111 1.00 98.56 284 TYR A O 1
ATOM 2224 N N . SER A 1 285 ? -10.024 -1.291 10.336 1.00 97.50 285 SER A N 1
ATOM 2225 C CA . SER A 1 285 ? -9.513 -2.646 10.104 1.00 97.50 285 SER A CA 1
ATOM 2226 C C . SER A 1 285 ? -8.018 -2.644 9.778 1.00 97.50 285 SER A C 1
ATOM 2228 O O . SER A 1 285 ? -7.287 -3.489 10.286 1.00 97.50 285 SER A O 1
ATOM 2230 N N . SER A 1 286 ? -7.542 -1.677 8.991 1.00 98.19 286 SER A N 1
ATOM 2231 C CA . SER A 1 286 ? -6.125 -1.528 8.649 1.00 98.19 286 SER A CA 1
ATOM 2232 C C . SER A 1 286 ? -5.257 -1.214 9.869 1.00 98.19 286 SER A C 1
ATOM 2234 O O . SER A 1 286 ? -4.201 -1.820 10.042 1.00 98.19 286 SER A O 1
ATOM 2236 N N . ILE A 1 287 ? -5.719 -0.347 10.777 1.00 98.00 287 ILE A N 1
ATOM 2237 C CA . ILE A 1 287 ? -5.013 -0.097 12.043 1.00 98.00 287 ILE A CA 1
ATOM 2238 C C . ILE A 1 287 ? -4.891 -1.400 12.843 1.00 98.00 287 ILE A C 1
ATOM 2240 O O . ILE A 1 287 ? -3.807 -1.714 13.332 1.00 98.00 287 ILE A O 1
ATOM 2244 N N . ALA A 1 288 ? -5.962 -2.198 12.927 1.00 95.00 288 ALA A N 1
ATOM 2245 C CA . ALA A 1 288 ? -5.910 -3.494 13.603 1.00 95.00 288 ALA A CA 1
ATOM 2246 C C . ALA A 1 288 ? -4.906 -4.451 12.934 1.00 95.00 288 ALA A C 1
ATOM 2248 O O . ALA A 1 288 ? -4.142 -5.111 13.635 1.00 95.00 288 ALA A O 1
ATOM 2249 N N . VAL A 1 289 ? -4.857 -4.508 11.597 1.00 93.69 289 VAL A N 1
ATOM 2250 C CA . VAL A 1 289 ? -3.857 -5.299 10.853 1.00 93.69 289 VAL A CA 1
ATOM 2251 C C . VAL A 1 289 ? -2.438 -4.897 11.257 1.00 93.69 289 VAL A C 1
ATOM 2253 O O . VAL A 1 289 ? -1.637 -5.759 11.611 1.00 93.69 289 VAL A O 1
ATOM 2256 N N . TRP A 1 290 ? -2.138 -3.597 11.285 1.00 94.19 290 TRP A N 1
ATOM 2257 C CA . TRP A 1 290 ? -0.808 -3.093 11.632 1.00 94.19 290 TRP A CA 1
ATOM 2258 C C . TRP A 1 290 ? -0.410 -3.358 13.084 1.00 94.19 290 TRP A C 1
ATOM 2260 O O . TRP A 1 290 ? 0.722 -3.769 13.338 1.00 94.19 290 TRP A O 1
ATOM 2270 N N . LEU A 1 291 ? -1.328 -3.172 14.032 1.00 90.81 291 LEU A N 1
ATOM 2271 C CA . LEU A 1 291 ? -1.063 -3.449 15.446 1.00 90.81 291 LEU A CA 1
ATOM 2272 C C . LEU A 1 291 ? -0.857 -4.947 15.715 1.00 90.81 291 LEU A C 1
ATOM 2274 O O . LEU A 1 291 ? -0.034 -5.305 16.555 1.00 90.81 291 LEU A O 1
ATOM 2278 N N . ASN A 1 292 ? -1.550 -5.823 14.979 1.00 86.81 292 ASN A N 1
ATOM 2279 C CA . ASN A 1 292 ? -1.358 -7.272 15.079 1.00 86.81 292 ASN A CA 1
ATOM 2280 C C . ASN A 1 292 ? -0.066 -7.742 14.394 1.00 86.81 292 ASN A C 1
ATOM 2282 O O . ASN A 1 292 ? 0.636 -8.596 14.932 1.00 86.81 292 ASN A O 1
ATOM 2286 N N . ALA A 1 293 ? 0.267 -7.183 13.228 1.00 84.50 293 ALA A N 1
ATOM 2287 C CA . ALA A 1 293 ? 1.499 -7.508 12.510 1.00 84.50 293 ALA A CA 1
ATOM 2288 C C . ALA A 1 293 ? 2.754 -7.014 13.251 1.00 84.50 293 ALA A C 1
ATOM 2290 O O . ALA A 1 293 ? 3.812 -7.637 13.166 1.00 84.50 293 ALA A O 1
ATOM 2291 N N . ALA A 1 294 ? 2.639 -5.912 13.998 1.00 84.56 294 ALA A N 1
ATOM 2292 C CA . ALA A 1 294 ? 3.742 -5.308 14.732 1.00 84.56 294 ALA A CA 1
ATOM 2293 C C . ALA A 1 294 ? 3.334 -4.876 16.153 1.00 84.56 294 ALA A C 1
ATOM 2295 O O . ALA A 1 294 ? 3.123 -3.685 16.400 1.00 84.56 294 ALA A O 1
ATOM 2296 N N . PRO A 1 295 ? 3.310 -5.814 17.121 1.00 83.44 295 PRO A N 1
ATOM 2297 C CA . PRO A 1 295 ? 2.906 -5.527 18.500 1.00 83.44 295 PRO A CA 1
ATOM 2298 C C . PRO A 1 295 ? 3.722 -4.423 19.189 1.00 83.44 295 PRO A C 1
ATOM 2300 O O . PRO A 1 295 ? 3.193 -3.718 20.040 1.00 83.44 295 PRO A O 1
ATOM 2303 N N . ILE A 1 296 ? 4.976 -4.203 18.772 1.00 82.81 296 ILE A N 1
ATOM 2304 C CA . ILE A 1 296 ? 5.832 -3.109 19.267 1.00 82.81 296 ILE A CA 1
ATOM 2305 C C . ILE A 1 296 ? 5.207 -1.714 19.066 1.00 82.81 296 ILE A C 1
ATOM 2307 O O . ILE A 1 296 ? 5.489 -0.787 19.823 1.00 82.81 296 ILE A O 1
ATOM 2311 N N . LEU A 1 297 ? 4.320 -1.549 18.077 1.00 88.19 297 LEU A N 1
ATOM 2312 C CA . LEU A 1 297 ? 3.575 -0.303 17.877 1.00 88.19 297 LEU A CA 1
ATOM 2313 C C . LEU A 1 297 ? 2.581 -0.049 19.016 1.00 88.19 297 LEU A C 1
ATOM 2315 O O . LEU A 1 297 ? 2.386 1.099 19.402 1.00 88.19 297 LEU A O 1
ATOM 2319 N N . ALA A 1 298 ? 1.992 -1.105 19.582 1.00 86.06 298 ALA A N 1
ATOM 2320 C CA . ALA A 1 298 ? 1.091 -1.006 20.728 1.00 86.06 298 ALA A CA 1
ATOM 2321 C C . ALA A 1 298 ? 1.835 -0.748 22.051 1.00 86.06 298 ALA A C 1
ATOM 2323 O O . ALA A 1 298 ? 1.203 -0.412 23.042 1.00 86.06 298 ALA A O 1
ATOM 2324 N N . GLU A 1 299 ? 3.164 -0.863 22.087 1.00 85.56 299 GLU A N 1
ATOM 2325 C CA . GLU A 1 299 ? 3.978 -0.469 23.247 1.00 85.56 299 GLU A CA 1
ATOM 2326 C C . GLU A 1 299 ? 4.329 1.031 23.224 1.00 85.56 299 GLU A C 1
ATOM 2328 O O . GLU A 1 299 ? 4.787 1.590 24.221 1.00 85.56 299 GLU A O 1
ATOM 2333 N N . CYS A 1 300 ? 4.102 1.707 22.093 1.00 87.50 300 CYS A N 1
ATOM 2334 C CA . CYS A 1 300 ? 4.388 3.125 21.929 1.00 87.50 300 CYS A CA 1
ATOM 2335 C C . CYS A 1 300 ? 3.218 3.984 22.435 1.00 87.50 300 CYS A C 1
ATOM 2337 O O . CYS A 1 300 ? 2.156 4.028 21.813 1.00 87.50 300 CYS A O 1
ATOM 2339 N N . GLU A 1 301 ? 3.436 4.744 23.512 1.00 90.12 301 GLU A N 1
ATOM 2340 C CA . GLU A 1 301 ? 2.415 5.613 24.123 1.00 90.12 301 GLU A CA 1
ATOM 2341 C C . GLU A 1 301 ? 1.772 6.586 23.116 1.00 90.12 301 GLU A C 1
ATOM 2343 O O . GLU A 1 301 ? 0.553 6.745 23.083 1.00 90.12 301 GLU A O 1
ATOM 2348 N N . SER A 1 302 ? 2.571 7.202 22.239 1.00 92.19 302 SER A N 1
ATOM 2349 C CA . SER A 1 302 ? 2.072 8.133 21.216 1.00 92.19 302 SER A CA 1
ATOM 2350 C C . SER A 1 302 ? 1.136 7.464 20.205 1.00 92.19 302 SER A C 1
ATOM 2352 O O . SER A 1 302 ? 0.135 8.060 19.797 1.00 92.19 302 SER A O 1
ATOM 2354 N N . VAL A 1 303 ? 1.426 6.217 19.825 1.00 93.19 303 VAL A N 1
ATOM 2355 C CA . VAL A 1 303 ? 0.579 5.424 18.927 1.00 93.19 303 VAL A CA 1
ATOM 2356 C C . VAL A 1 303 ? -0.719 5.057 19.638 1.00 93.19 303 VAL A C 1
ATOM 2358 O O . VAL A 1 303 ? -1.790 5.298 19.084 1.00 93.19 303 VAL A O 1
ATOM 2361 N N . LEU A 1 304 ? -0.646 4.562 20.880 1.00 91.56 304 LEU A N 1
ATOM 2362 C CA . LEU A 1 304 ? -1.831 4.211 21.666 1.00 91.56 304 LEU A CA 1
ATOM 2363 C C . LEU A 1 304 ? -2.761 5.403 21.886 1.00 91.56 304 LEU A C 1
ATOM 2365 O O . LEU A 1 304 ? -3.964 5.263 21.687 1.00 91.56 304 LEU A O 1
ATOM 2369 N N . ASN A 1 305 ? -2.221 6.572 22.239 1.00 92.19 305 ASN A N 1
ATOM 2370 C CA . ASN A 1 305 ? -3.022 7.783 22.419 1.00 92.19 305 ASN A CA 1
ATOM 2371 C C . ASN A 1 305 ? -3.757 8.154 21.124 1.00 92.19 305 ASN A C 1
ATOM 2373 O O . ASN A 1 305 ? -4.966 8.377 21.135 1.00 92.19 305 ASN A O 1
ATOM 2377 N N . THR A 1 306 ? -3.054 8.126 19.988 1.00 94.69 306 THR A N 1
ATOM 2378 C CA . THR A 1 306 ? -3.648 8.447 18.680 1.00 94.69 306 THR A CA 1
ATOM 2379 C C . THR A 1 306 ? -4.730 7.437 18.273 1.00 94.69 306 THR A C 1
ATOM 2381 O O . THR A 1 306 ? -5.758 7.807 17.706 1.00 94.69 306 THR A O 1
ATOM 2384 N N . VAL A 1 307 ? -4.523 6.149 18.562 1.00 95.69 307 VAL A N 1
ATOM 2385 C CA . VAL A 1 307 ? -5.509 5.089 18.301 1.00 95.69 307 VAL A CA 1
ATOM 2386 C C . VAL A 1 307 ? -6.717 5.221 19.226 1.00 95.69 307 VAL A C 1
ATOM 2388 O O . VAL A 1 307 ? -7.848 5.111 18.758 1.00 95.69 307 VAL A O 1
ATOM 2391 N N . ALA A 1 308 ? -6.508 5.506 20.512 1.00 92.88 308 ALA A N 1
ATOM 2392 C CA . ALA A 1 308 ? -7.579 5.692 21.485 1.00 92.88 308 ALA A CA 1
ATOM 2393 C C . ALA A 1 308 ? -8.485 6.876 21.116 1.00 92.88 308 ALA A C 1
ATOM 2395 O O . ALA A 1 308 ? -9.706 6.744 21.166 1.00 92.88 308 ALA A O 1
ATOM 2396 N N . GLU A 1 309 ? -7.915 7.998 20.664 1.00 93.56 309 GLU A N 1
ATOM 2397 C CA . GLU A 1 309 ? -8.692 9.136 20.157 1.00 93.56 309 GLU A CA 1
ATOM 2398 C C . GLU A 1 309 ? -9.523 8.773 18.919 1.00 93.56 309 GLU A C 1
ATOM 2400 O O . GLU A 1 309 ? -10.682 9.181 18.803 1.00 93.56 309 GLU A O 1
ATOM 2405 N N . ALA A 1 310 ? -8.956 7.992 17.993 1.00 95.62 310 ALA A N 1
ATOM 2406 C CA . ALA A 1 310 ? -9.678 7.526 16.812 1.00 95.62 310 ALA A CA 1
ATOM 2407 C C . ALA A 1 310 ? -10.807 6.550 17.182 1.00 95.62 310 ALA A C 1
ATOM 2409 O O . ALA A 1 310 ? -11.899 6.641 16.624 1.00 95.62 310 ALA A O 1
ATOM 2410 N N . VAL A 1 311 ? -10.581 5.640 18.134 1.00 94.69 311 VAL A N 1
ATOM 2411 C CA . VAL A 1 311 ? -11.614 4.736 18.665 1.00 94.69 311 VAL A CA 1
ATOM 2412 C C . VAL A 1 311 ? -12.725 5.534 19.340 1.00 94.69 311 VAL A C 1
ATOM 2414 O O . VAL A 1 311 ? -13.891 5.329 19.010 1.00 94.69 311 VAL A O 1
ATOM 2417 N N . GLN A 1 312 ? -12.381 6.485 20.216 1.00 92.06 312 GLN A N 1
ATOM 2418 C CA . GLN A 1 312 ? -13.353 7.359 20.872 1.00 92.06 312 GLN A CA 1
ATOM 2419 C C . GLN A 1 312 ? -14.224 8.063 19.830 1.00 92.06 312 GLN A C 1
ATOM 2421 O O . GLN A 1 312 ? -15.442 7.945 19.892 1.00 92.06 312 GLN A O 1
ATOM 2426 N N . LEU A 1 313 ? -13.617 8.697 18.820 1.00 94.06 313 LEU A N 1
ATOM 2427 C CA . LEU A 1 313 ? -14.351 9.354 17.737 1.00 94.06 313 LEU A CA 1
ATOM 2428 C C . LEU A 1 313 ? -15.319 8.400 17.012 1.00 94.06 313 LEU A C 1
ATOM 2430 O O . LEU A 1 313 ? -16.428 8.803 16.668 1.00 94.06 313 LEU A O 1
ATOM 2434 N N . GLY A 1 314 ? -14.924 7.146 16.785 1.00 94.06 314 GLY A N 1
ATOM 2435 C CA . GLY A 1 314 ? -15.771 6.149 16.124 1.00 94.06 314 GLY A CA 1
ATOM 2436 C C . GLY A 1 314 ? -16.960 5.695 16.968 1.00 94.06 314 GLY A C 1
ATOM 2437 O O . GLY A 1 314 ? -18.040 5.467 16.424 1.00 94.06 314 GLY A O 1
ATOM 2438 N N . VAL A 1 315 ? -16.775 5.607 18.288 1.00 92.00 315 VAL A N 1
ATOM 2439 C CA . VAL A 1 315 ? -17.806 5.177 19.243 1.00 92.00 315 VAL A CA 1
ATOM 2440 C C . VAL A 1 315 ? -18.765 6.318 19.595 1.00 92.00 315 VAL A C 1
ATOM 2442 O O . VAL A 1 315 ? -19.982 6.133 19.588 1.00 92.00 315 VAL A O 1
ATOM 2445 N N . THR A 1 316 ? -18.239 7.510 19.881 1.00 88.88 316 THR A N 1
ATOM 2446 C CA . THR A 1 316 ? -19.018 8.641 20.413 1.00 88.88 316 THR A CA 1
ATOM 2447 C C . THR A 1 316 ? -19.404 9.669 19.355 1.00 88.88 316 THR A C 1
ATOM 2449 O O . THR A 1 316 ? -20.310 10.469 19.572 1.00 88.88 316 THR A O 1
ATOM 2452 N N . GLY A 1 317 ? -18.717 9.691 18.211 1.00 86.56 317 GLY A N 1
ATOM 2453 C CA . GLY A 1 317 ? -18.842 10.764 17.223 1.00 86.56 317 GLY A CA 1
ATOM 2454 C C . GLY A 1 317 ? -18.162 12.077 17.637 1.00 86.56 317 GLY A C 1
ATOM 2455 O O . GLY A 1 317 ? -18.213 13.043 16.878 1.00 86.56 317 GLY A O 1
ATOM 2456 N N . THR A 1 318 ? -17.503 12.143 18.804 1.00 78.38 318 THR A N 1
ATOM 2457 C CA . THR A 1 318 ? -16.874 13.368 19.328 1.00 78.38 318 THR A CA 1
ATOM 2458 C C . THR A 1 318 ? -15.484 13.112 19.919 1.00 78.38 318 THR A C 1
ATOM 2460 O O . THR A 1 318 ? -15.241 12.124 20.606 1.00 78.38 318 THR A O 1
ATOM 2463 N N . LYS A 1 319 ? -14.555 14.057 19.711 1.00 69.94 319 LYS A N 1
ATOM 2464 C CA . LYS A 1 319 ? -13.234 14.060 20.376 1.00 69.94 319 LYS A CA 1
ATOM 2465 C C . LYS A 1 319 ? -13.226 14.748 21.750 1.00 69.94 319 LYS A C 1
ATOM 2467 O O . LYS A 1 319 ? -12.244 14.656 22.482 1.00 69.94 319 LYS A O 1
ATOM 2472 N N . LYS A 1 320 ? -14.275 15.503 22.101 1.00 66.38 320 LYS A N 1
ATOM 2473 C CA . LYS A 1 320 ? -14.295 16.323 23.324 1.00 66.38 320 LYS A CA 1
ATOM 2474 C C . LYS A 1 320 ? -14.513 15.440 24.555 1.00 66.38 320 LYS A C 1
ATOM 2476 O O . LYS A 1 320 ? -15.490 14.705 24.605 1.00 66.38 320 LYS A O 1
ATOM 2481 N N . LYS A 1 321 ? -13.641 15.569 25.563 1.00 57.50 321 LYS A N 1
ATOM 2482 C CA . LYS A 1 321 ? -13.801 14.906 26.873 1.00 57.50 321 LYS A CA 1
ATOM 2483 C C . LYS A 1 321 ? -15.035 15.384 27.657 1.00 57.50 321 LYS A C 1
ATOM 2485 O O . LYS A 1 321 ? -15.544 14.617 28.460 1.00 57.50 321 LYS A O 1
ATOM 2490 N N . ASP A 1 322 ? -15.533 16.590 27.366 1.00 53.16 322 ASP A N 1
ATOM 2491 C CA . ASP A 1 322 ? -16.614 17.251 28.118 1.00 53.16 322 ASP A CA 1
ATOM 2492 C C . ASP A 1 322 ? -17.943 17.377 27.345 1.00 53.16 322 ASP A C 1
ATOM 2494 O O . ASP A 1 322 ? -18.809 18.163 27.729 1.00 53.16 322 ASP A O 1
ATOM 2498 N N . SER A 1 323 ? -18.130 16.665 26.224 1.00 54.16 323 SER A N 1
ATOM 2499 C CA . SER A 1 323 ? -19.452 16.649 25.577 1.00 54.16 323 SER A CA 1
ATOM 2500 C C . SER A 1 323 ? -20.449 15.913 26.471 1.00 54.16 323 SER A C 1
ATOM 2502 O O . SER A 1 323 ? -20.169 14.790 26.894 1.00 54.16 323 SER A O 1
ATOM 2504 N N . SER A 1 324 ? -21.602 16.528 26.745 1.00 55.03 324 SER A N 1
ATOM 2505 C CA . SER A 1 324 ? -22.713 15.883 27.447 1.00 55.03 324 SER A CA 1
ATOM 2506 C C . SER A 1 324 ? -23.019 14.529 26.798 1.00 55.03 324 SER A C 1
ATOM 2508 O O . SER A 1 324 ? -23.133 14.419 25.577 1.00 55.03 324 SER A O 1
ATOM 2510 N N . LEU A 1 325 ? -23.142 13.482 27.621 1.00 57.56 325 LEU A N 1
ATOM 2511 C CA . LEU A 1 325 ? -23.370 12.097 27.177 1.00 57.56 325 LEU A CA 1
ATOM 2512 C C . LEU A 1 325 ? -24.615 11.946 26.277 1.00 57.56 325 LEU A C 1
ATOM 2514 O O . LEU A 1 325 ? -24.715 10.978 25.531 1.00 57.56 325 LEU A O 1
ATOM 2518 N N . GLU A 1 326 ? -25.535 12.911 26.318 1.00 57.25 326 GLU A N 1
ATOM 2519 C CA . GLU A 1 326 ? -26.789 12.930 25.560 1.00 57.25 326 GLU A CA 1
ATOM 2520 C C . GLU A 1 326 ? -26.626 13.231 24.054 1.00 57.25 326 GLU A C 1
ATOM 2522 O O . GLU A 1 326 ? -27.498 12.855 23.274 1.00 57.25 326 GLU A O 1
ATOM 2527 N N . GLU A 1 327 ? -25.515 13.838 23.611 1.00 59.19 327 GLU A N 1
ATOM 2528 C CA . GLU A 1 327 ? -25.265 14.156 22.186 1.00 59.19 327 GLU A CA 1
ATOM 2529 C C . GLU A 1 327 ? -24.263 13.203 21.503 1.00 59.19 327 GLU A C 1
ATOM 2531 O O . GLU A 1 327 ? -23.974 13.328 20.311 1.00 59.19 327 GLU A O 1
ATOM 2536 N N . SER A 1 328 ? -23.731 12.227 22.242 1.00 70.56 328 SER A N 1
ATOM 2537 C CA . SER A 1 328 ? -22.725 11.281 21.755 1.00 70.56 328 SER A CA 1
ATOM 2538 C C . SER A 1 328 ? -23.371 10.156 20.943 1.00 70.56 328 SER A C 1
ATOM 2540 O O . SER A 1 328 ? -23.961 9.227 21.499 1.00 70.56 328 SER A O 1
ATOM 2542 N N . LYS A 1 329 ? -23.221 10.197 19.616 1.00 84.25 329 LYS A N 1
ATOM 2543 C CA . LYS A 1 329 ? -23.647 9.118 18.720 1.00 84.25 329 LYS A CA 1
ATOM 2544 C C . LYS A 1 329 ? -22.634 8.901 17.601 1.00 84.25 329 LYS A C 1
ATOM 2546 O O . LYS A 1 329 ? -22.298 9.825 16.864 1.00 84.25 329 LYS A O 1
ATOM 2551 N N . ALA A 1 330 ? -22.225 7.646 17.420 1.00 88.12 330 ALA A N 1
ATOM 2552 C CA . ALA A 1 330 ? -21.423 7.223 16.279 1.00 88.12 330 ALA A CA 1
ATOM 2553 C C . ALA A 1 330 ? -22.054 7.635 14.937 1.00 88.12 330 ALA A C 1
ATOM 2555 O O . ALA A 1 330 ? -23.275 7.582 14.753 1.00 88.12 330 ALA A O 1
ATOM 2556 N N . ALA A 1 331 ? -21.205 7.959 13.958 1.00 89.12 331 ALA A N 1
ATOM 2557 C CA . ALA A 1 331 ? -21.641 8.387 12.628 1.00 89.12 331 ALA A CA 1
ATOM 2558 C C . ALA A 1 331 ? -22.490 7.330 11.893 1.00 89.12 331 ALA A C 1
ATOM 2560 O O . ALA A 1 331 ? -23.359 7.675 11.091 1.00 89.12 331 ALA A O 1
ATOM 2561 N N . SER A 1 332 ? -22.245 6.042 12.150 1.00 94.00 332 SER A N 1
ATOM 2562 C CA . SER A 1 332 ? -23.110 4.935 11.735 1.00 94.00 332 SER A CA 1
ATOM 2563 C C . SER A 1 332 ? -22.828 3.674 12.547 1.00 94.00 332 SER A C 1
ATOM 2565 O O . SER A 1 332 ? -21.773 3.546 13.167 1.00 94.00 332 SER A O 1
ATOM 2567 N N . LYS A 1 333 ? -23.749 2.701 12.489 1.00 94.06 333 LYS A N 1
ATOM 2568 C CA . LYS A 1 333 ? -23.577 1.396 13.147 1.00 94.06 333 LYS A CA 1
ATOM 2569 C C . LYS A 1 333 ? -22.303 0.673 12.690 1.00 94.06 333 LYS A C 1
ATOM 2571 O O . LYS A 1 333 ? -21.597 0.111 13.509 1.00 94.06 333 LYS A O 1
ATOM 2576 N N . ARG A 1 334 ? -21.975 0.745 11.394 1.00 95.88 334 ARG A N 1
ATOM 2577 C CA . ARG A 1 334 ? -20.768 0.113 10.829 1.00 95.88 334 ARG A CA 1
ATOM 2578 C C . ARG A 1 334 ? -19.482 0.740 11.366 1.00 95.88 334 ARG A C 1
ATOM 2580 O O . ARG A 1 334 ? -18.509 0.033 11.588 1.00 95.88 334 ARG A O 1
ATOM 2587 N N . VAL A 1 335 ? -19.473 2.063 11.539 1.00 96.50 335 VAL A N 1
ATOM 2588 C CA . VAL A 1 335 ? -18.326 2.787 12.107 1.00 96.50 335 VAL A CA 1
ATOM 2589 C C . VAL A 1 335 ? -18.159 2.437 13.585 1.00 96.50 335 VAL A C 1
ATOM 2591 O O . VAL A 1 335 ? -17.039 2.161 14.001 1.00 96.50 335 VAL A O 1
ATOM 2594 N N . LEU A 1 336 ? -19.264 2.370 14.336 1.00 95.56 336 LEU A N 1
ATOM 2595 C CA . LEU A 1 336 ? -19.266 1.915 15.727 1.00 95.56 336 LEU A CA 1
ATOM 2596 C C . LEU A 1 336 ? -18.684 0.502 15.854 1.00 95.56 336 LEU A C 1
ATOM 2598 O O . LEU A 1 336 ? -17.700 0.317 16.560 1.00 95.56 336 LEU A O 1
ATOM 2602 N N . GLU A 1 337 ? -19.232 -0.465 15.112 1.00 95.25 337 GLU A N 1
ATOM 2603 C CA . GLU A 1 337 ? -18.787 -1.867 15.141 1.00 95.25 337 GLU A CA 1
ATOM 2604 C C . GLU A 1 337 ? -17.292 -2.000 14.782 1.00 95.25 337 GLU A C 1
ATOM 2606 O O . GLU A 1 337 ? -16.568 -2.777 15.400 1.00 95.25 337 GLU A O 1
ATOM 2611 N N . ALA A 1 338 ? -16.796 -1.214 13.817 1.00 96.88 338 ALA A N 1
ATOM 2612 C CA . ALA A 1 338 ? -15.382 -1.216 13.438 1.00 96.88 338 ALA A CA 1
ATOM 2613 C C . ALA A 1 338 ? -14.466 -0.596 14.512 1.00 96.88 338 ALA A C 1
ATOM 2615 O O . ALA A 1 338 ? -13.368 -1.104 14.753 1.00 96.88 338 ALA A O 1
ATOM 2616 N N . ALA A 1 339 ? -14.907 0.483 15.163 1.00 96.25 339 ALA A N 1
ATOM 2617 C CA . ALA A 1 339 ? -14.168 1.125 16.247 1.00 96.25 339 ALA A CA 1
ATOM 2618 C C . ALA A 1 339 ? -14.122 0.240 17.502 1.00 96.25 339 ALA A C 1
ATOM 2620 O O . ALA A 1 339 ? -13.059 0.079 18.102 1.00 96.25 339 ALA A O 1
ATOM 2621 N N . GLU A 1 340 ? -15.244 -0.392 17.856 1.00 92.81 340 GLU A N 1
ATOM 2622 C CA . GLU A 1 340 ? -15.317 -1.385 18.929 1.00 92.81 340 GLU A CA 1
ATOM 2623 C C . GLU A 1 340 ? -14.417 -2.582 18.627 1.00 92.81 340 GLU A C 1
ATOM 2625 O O . GLU A 1 340 ? -13.642 -2.990 19.487 1.00 92.81 340 GLU A O 1
ATOM 2630 N N . TYR A 1 341 ? -14.433 -3.103 17.396 1.00 92.25 341 TYR A N 1
ATOM 2631 C CA . TYR A 1 341 ? -13.527 -4.177 16.989 1.00 92.25 341 TYR A CA 1
ATOM 2632 C C . TYR A 1 341 ? -12.050 -3.800 17.179 1.00 92.25 341 TYR A C 1
ATOM 2634 O O . TYR A 1 341 ? -11.285 -4.592 17.731 1.00 92.25 341 TYR A O 1
ATOM 2642 N N . LEU A 1 342 ? -11.639 -2.592 16.775 1.00 93.44 342 LEU A N 1
ATOM 2643 C CA . LEU A 1 342 ? -10.267 -2.123 16.992 1.00 93.44 342 LEU A CA 1
ATOM 2644 C C . LEU A 1 342 ? -9.937 -2.021 18.490 1.00 93.44 342 LEU A C 1
ATOM 2646 O O . LEU A 1 342 ? -8.868 -2.462 18.913 1.00 93.44 342 LEU A O 1
ATOM 2650 N N . MET A 1 343 ? -10.861 -1.489 19.293 1.00 90.06 343 MET A N 1
ATOM 2651 C CA . MET A 1 343 ? -10.726 -1.421 20.748 1.00 90.06 343 MET A CA 1
ATOM 2652 C C . MET A 1 343 ? -10.538 -2.815 21.355 1.00 90.06 343 MET A C 1
ATOM 2654 O O . MET A 1 343 ? -9.599 -3.031 22.121 1.00 90.06 343 MET A O 1
ATOM 2658 N N . TYR A 1 344 ? -11.381 -3.779 20.978 1.00 84.94 344 TYR A N 1
ATOM 2659 C CA . TYR A 1 344 ? -11.247 -5.163 21.415 1.00 84.94 344 TYR A CA 1
ATOM 2660 C C . TYR A 1 344 ? -9.910 -5.750 20.965 1.00 84.94 344 TYR A C 1
ATOM 2662 O O . TYR A 1 344 ? -9.213 -6.332 21.790 1.00 84.94 344 TYR A O 1
ATOM 2670 N N . SER A 1 345 ? -9.487 -5.553 19.715 1.00 82.50 345 SER A N 1
ATOM 2671 C CA . SER A 1 345 ? -8.190 -6.048 19.234 1.00 82.50 345 SER A CA 1
ATOM 2672 C C . SER A 1 345 ? -7.010 -5.488 20.040 1.00 82.50 345 SER A C 1
ATOM 2674 O O . SER A 1 345 ? -6.044 -6.212 20.265 1.00 82.50 345 SER A O 1
ATOM 2676 N N . LEU A 1 346 ? -7.081 -4.230 20.488 1.00 78.12 346 LEU A N 1
ATOM 2677 C CA . LEU A 1 346 ? -6.038 -3.578 21.282 1.00 78.12 346 LEU A CA 1
ATOM 2678 C C . LEU A 1 346 ? -6.031 -4.067 22.744 1.00 78.12 346 LEU A C 1
ATOM 2680 O O . LEU A 1 346 ? -4.991 -4.440 23.288 1.00 78.12 346 LEU A O 1
ATOM 2684 N N . PHE A 1 347 ? -7.202 -4.087 23.386 1.00 67.94 347 PHE A N 1
ATOM 2685 C CA . PHE A 1 347 ? -7.334 -4.331 24.827 1.00 67.94 347 PHE A CA 1
ATOM 2686 C C . PHE A 1 347 ? -7.589 -5.796 25.204 1.00 67.94 347 PHE A C 1
ATOM 2688 O O . PHE A 1 347 ? -7.454 -6.149 26.369 1.00 67.94 347 PHE A O 1
ATOM 2695 N N . SER A 1 348 ? -7.845 -6.695 24.248 1.00 58.84 348 SER A N 1
ATOM 2696 C CA . SER A 1 348 ? -7.877 -8.146 24.527 1.00 58.84 348 SER A CA 1
ATOM 2697 C C . SER A 1 348 ? -6.519 -8.684 25.005 1.00 58.84 348 SER A C 1
ATOM 2699 O O . SER A 1 348 ? -6.442 -9.762 25.601 1.00 58.84 348 SER A O 1
ATOM 2701 N N . VAL A 1 349 ? -5.433 -7.945 24.745 1.00 48.66 349 VAL A N 1
ATOM 2702 C CA . VAL A 1 349 ? -4.074 -8.264 25.208 1.00 48.66 349 VAL A CA 1
ATOM 2703 C C . VAL A 1 349 ? -3.742 -7.530 26.516 1.00 48.66 349 VAL A C 1
ATOM 2705 O O . VAL A 1 349 ? -3.161 -8.129 27.427 1.00 48.66 349 VAL A O 1
ATOM 2708 N N . VAL A 1 350 ? -4.157 -6.264 26.650 1.00 42.72 350 VAL A N 1
ATOM 2709 C CA . VAL A 1 350 ? -3.928 -5.419 27.836 1.00 42.72 350 VAL A CA 1
ATOM 2710 C C . VAL A 1 350 ? -4.958 -5.754 28.918 1.00 42.72 350 VAL A C 1
ATOM 2712 O O . VAL A 1 350 ? -6.053 -5.210 28.976 1.00 42.72 350 VAL A O 1
ATOM 2715 N N . GLY A 1 351 ? -4.595 -6.711 29.766 1.00 42.53 351 GLY A N 1
ATOM 2716 C CA . GLY A 1 351 ? -5.490 -7.330 30.748 1.00 42.53 351 GLY A CA 1
ATOM 2717 C C . GLY A 1 351 ? -5.108 -8.774 31.071 1.00 42.53 351 GLY A C 1
ATOM 2718 O O . GLY A 1 351 ? -5.619 -9.348 32.028 1.00 42.53 351 GLY A O 1
ATOM 2719 N N . ARG A 1 352 ? -4.143 -9.354 30.336 1.00 45.34 352 ARG A N 1
ATOM 2720 C CA . ARG A 1 352 ? -3.460 -10.598 30.720 1.00 45.34 352 ARG A CA 1
ATOM 2721 C C . ARG A 1 352 ? -2.516 -10.375 31.909 1.00 45.34 352 ARG A C 1
ATOM 2723 O O . ARG A 1 352 ? -1.325 -10.663 31.838 1.00 45.34 352 ARG A O 1
ATOM 2730 N N . SER A 1 353 ? -3.033 -9.877 33.028 1.00 36.44 353 SER A N 1
ATOM 2731 C CA . SER A 1 353 ? -2.382 -10.061 34.319 1.00 36.44 353 SER A CA 1
ATOM 2732 C C . SER A 1 353 ? -2.586 -11.521 34.739 1.00 36.44 353 SER A C 1
ATOM 2734 O O . SER A 1 353 ? -3.641 -11.926 35.213 1.00 36.44 353 SER A O 1
ATOM 2736 N N . GLY A 1 354 ? -1.582 -12.363 34.500 1.00 47.06 354 GLY A N 1
ATOM 2737 C CA . GLY A 1 354 ? -1.434 -13.639 35.208 1.00 47.06 354 GLY A CA 1
ATOM 2738 C C . GLY A 1 354 ? -2.482 -14.739 34.973 1.00 47.06 354 GLY A C 1
ATOM 2739 O O . GLY A 1 354 ? -2.407 -15.759 35.657 1.00 47.06 354 GLY A O 1
ATOM 2740 N N . GLN A 1 355 ? -3.419 -14.621 34.025 1.00 48.44 355 GLN A N 1
ATOM 2741 C CA . GLN A 1 355 ? -4.206 -15.789 33.617 1.00 48.44 355 GLN A CA 1
ATOM 2742 C C . GLN A 1 355 ? -3.312 -16.723 32.805 1.00 48.44 355 GLN A C 1
ATOM 2744 O O . GLN A 1 355 ? -2.953 -16.452 31.659 1.00 48.44 355 GLN A O 1
ATOM 2749 N N . ALA A 1 356 ? -2.889 -17.805 33.450 1.00 56.09 356 ALA A N 1
ATOM 2750 C CA . ALA A 1 356 ? -2.086 -18.829 32.818 1.00 56.09 356 ALA A CA 1
ATOM 2751 C C . ALA A 1 356 ? -2.793 -19.383 31.573 1.00 56.09 356 ALA A C 1
ATOM 2753 O O . ALA A 1 356 ? -4.010 -19.543 31.575 1.00 56.09 356 ALA A O 1
ATO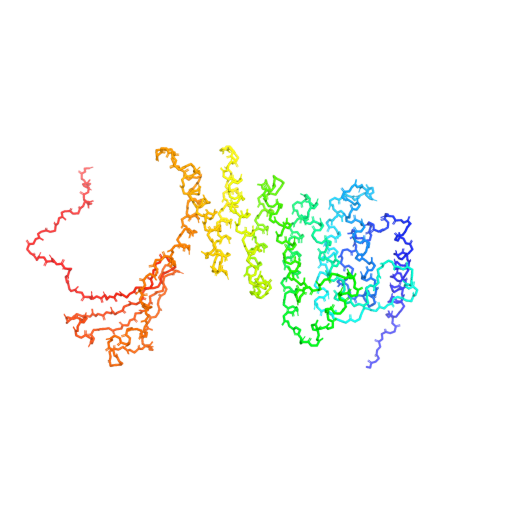M 2754 N N . ILE A 1 357 ? -2.021 -19.678 30.526 1.00 59.28 357 ILE A N 1
ATOM 2755 C CA . ILE A 1 357 ? -2.518 -20.219 29.254 1.00 59.28 357 ILE A CA 1
ATOM 2756 C C . ILE A 1 357 ? -3.433 -21.420 29.529 1.00 59.28 357 ILE A C 1
ATOM 2758 O O . ILE A 1 357 ? -2.970 -22.456 29.994 1.00 59.28 357 ILE A O 1
ATOM 2762 N N . CYS A 1 358 ? -4.728 -21.270 29.256 1.00 71.62 358 CYS A N 1
ATOM 2763 C CA . CYS A 1 358 ? -5.730 -22.320 29.404 1.00 71.62 358 CYS A CA 1
ATOM 2764 C C . CYS A 1 358 ? -5.804 -23.144 28.110 1.00 71.62 358 CYS A C 1
ATOM 2766 O O . CYS A 1 358 ? -6.481 -22.756 27.157 1.00 71.62 358 CYS A O 1
ATOM 2768 N N . ASP A 1 359 ? -5.073 -24.258 28.064 1.00 81.94 359 ASP A N 1
ATOM 2769 C CA . ASP A 1 359 ? -5.030 -25.191 26.936 1.00 81.94 359 ASP A CA 1
ATOM 2770 C C . ASP A 1 359 ? -5.154 -26.661 27.386 1.00 81.94 359 ASP A C 1
ATOM 2772 O O . ASP A 1 359 ? -5.208 -26.980 28.577 1.00 81.94 359 ASP A O 1
ATOM 2776 N N . GLU A 1 360 ? -5.215 -27.576 26.418 1.00 87.25 360 GLU A N 1
ATOM 2777 C CA . GLU A 1 360 ? -5.354 -29.018 26.633 1.00 87.25 360 GLU A CA 1
ATOM 2778 C C . GLU A 1 360 ? -4.178 -29.586 27.447 1.00 87.25 360 GLU A C 1
ATOM 2780 O O . GLU A 1 360 ? -4.354 -30.495 28.259 1.00 87.25 360 GLU A O 1
ATOM 2785 N N . ARG A 1 361 ? -2.972 -29.021 27.287 1.00 86.31 361 ARG A N 1
ATOM 2786 C CA . ARG A 1 361 ? -1.785 -29.419 28.060 1.00 86.31 361 ARG A CA 1
ATOM 2787 C C . ARG A 1 361 ? -1.878 -28.986 29.516 1.00 86.31 361 ARG A C 1
ATOM 2789 O O . ARG A 1 361 ? -1.418 -29.710 30.396 1.00 86.31 361 ARG A O 1
ATOM 2796 N N . ARG A 1 362 ? -2.478 -27.832 29.795 1.00 83.94 362 ARG A N 1
ATOM 2797 C CA . ARG A 1 362 ? -2.710 -27.383 31.164 1.00 83.94 362 ARG A CA 1
ATOM 2798 C C . ARG A 1 362 ? -3.764 -28.238 31.855 1.00 83.94 362 ARG A C 1
ATOM 2800 O O . ARG A 1 362 ? -3.554 -28.585 33.009 1.00 83.94 362 ARG A O 1
ATOM 2807 N N . LEU A 1 363 ? -4.814 -28.665 31.149 1.00 86.38 363 LEU A N 1
ATOM 2808 C CA . LEU A 1 363 ? -5.762 -29.660 31.668 1.00 86.38 363 LEU A CA 1
ATOM 2809 C C . LEU A 1 363 ? -5.063 -30.981 32.008 1.00 86.38 363 LEU A C 1
ATOM 2811 O O . LEU A 1 363 ? -5.274 -31.520 33.093 1.00 86.38 363 LEU A O 1
ATOM 2815 N N . LEU A 1 364 ? -4.171 -31.451 31.131 1.00 88.75 364 LEU A N 1
ATOM 2816 C CA . LEU A 1 364 ? -3.325 -32.615 31.397 1.00 88.75 364 LEU A CA 1
ATOM 2817 C C . LEU A 1 364 ? -2.462 -32.432 32.652 1.00 88.75 364 LEU A C 1
ATOM 2819 O O . LEU A 1 364 ? -2.360 -33.350 33.458 1.00 88.75 364 LEU A O 1
ATOM 2823 N N . TYR A 1 365 ? -1.862 -31.259 32.849 1.00 85.81 365 TYR A N 1
ATOM 2824 C CA . TYR A 1 365 ? -1.089 -30.971 34.058 1.00 85.81 365 TYR A CA 1
ATOM 2825 C C . TYR A 1 365 ? -1.968 -30.922 35.320 1.00 85.81 365 TYR A C 1
ATOM 2827 O O . TYR A 1 365 ? -1.550 -31.379 36.379 1.00 85.81 365 TYR A O 1
ATOM 2835 N N . THR A 1 366 ? -3.186 -30.384 35.214 1.00 86.25 366 THR A N 1
ATOM 2836 C CA . THR A 1 366 ? -4.117 -30.230 36.340 1.00 86.25 366 THR A CA 1
ATOM 2837 C C . THR A 1 366 ? -4.725 -31.556 36.797 1.00 86.25 366 THR A C 1
ATOM 2839 O O . THR A 1 366 ? -4.805 -31.790 37.999 1.00 86.25 366 THR A O 1
ATOM 2842 N N . TYR A 1 367 ? -5.149 -32.419 35.870 1.00 87.38 367 TYR A N 1
ATOM 2843 C CA . TYR A 1 367 ? -5.855 -33.671 36.190 1.00 87.38 367 TYR A CA 1
ATOM 2844 C C . TYR A 1 367 ? -4.991 -34.931 36.018 1.00 87.38 367 TYR A C 1
ATOM 2846 O O . TYR A 1 367 ? -5.352 -36.002 36.501 1.00 87.38 367 TYR A O 1
ATOM 2854 N N . GLY A 1 368 ? -3.832 -34.809 35.372 1.00 90.12 368 GLY A N 1
ATOM 2855 C CA . GLY A 1 368 ? -2.885 -35.895 35.146 1.00 90.12 368 GLY A CA 1
ATOM 2856 C C . GLY A 1 368 ? -3.173 -36.742 33.894 1.00 90.12 368 GLY A C 1
ATOM 2857 O O . GLY A 1 368 ? -4.275 -36.717 33.340 1.00 90.12 368 GLY A O 1
ATOM 2858 N N . PRO A 1 369 ? -2.186 -37.546 33.453 1.00 89.19 369 PRO A N 1
ATOM 2859 C CA . PRO A 1 369 ? -2.268 -38.358 32.232 1.00 89.19 369 PRO A CA 1
ATOM 2860 C C . PRO A 1 369 ? -3.253 -39.528 32.316 1.00 89.19 369 PRO A C 1
ATOM 2862 O O . PRO A 1 369 ? -3.609 -40.100 31.294 1.00 89.19 369 PRO A O 1
ATOM 2865 N N . ALA A 1 370 ? -3.694 -39.896 33.522 1.00 86.56 370 ALA A N 1
ATOM 2866 C CA . ALA A 1 370 ? -4.724 -40.916 33.708 1.00 86.56 370 ALA A CA 1
ATOM 2867 C C . ALA A 1 370 ? -6.141 -40.393 33.401 1.00 86.56 370 ALA A C 1
ATOM 2869 O O . ALA A 1 370 ? -7.029 -41.195 33.129 1.00 86.56 370 ALA A O 1
ATOM 2870 N N . ALA A 1 371 ? -6.345 -39.072 33.459 1.00 87.31 371 ALA A N 1
ATOM 2871 C CA . ALA A 1 371 ? -7.646 -38.421 33.310 1.00 87.31 371 ALA A CA 1
ATOM 2872 C C . ALA A 1 371 ? -7.776 -37.621 32.003 1.00 87.31 371 ALA A C 1
ATOM 2874 O O . ALA A 1 371 ? -8.870 -37.434 31.483 1.00 87.31 371 ALA A O 1
ATOM 2875 N N . ILE A 1 372 ? -6.667 -37.118 31.460 1.00 92.19 372 ILE A N 1
ATOM 2876 C CA . ILE A 1 372 ? -6.680 -36.307 30.242 1.00 92.19 372 ILE A CA 1
ATOM 2877 C C . ILE A 1 372 ? -5.730 -36.917 29.225 1.00 92.19 372 ILE A C 1
ATOM 2879 O O . ILE A 1 372 ? -4.541 -37.078 29.488 1.00 92.19 372 ILE A O 1
ATOM 2883 N N . ASP A 1 373 ? -6.256 -37.194 28.037 1.00 90.69 373 ASP A N 1
ATOM 2884 C CA . ASP A 1 373 ? -5.486 -37.594 26.870 1.00 90.69 373 ASP A CA 1
ATOM 2885 C C . ASP A 1 373 ? -5.608 -36.488 25.821 1.00 90.69 373 ASP A C 1
ATOM 2887 O O . ASP A 1 373 ? -6.663 -36.269 25.222 1.00 90.69 373 ASP A O 1
ATOM 2891 N N . THR A 1 374 ? -4.515 -35.759 25.590 1.00 89.56 374 THR A N 1
ATOM 2892 C CA . THR A 1 374 ? -4.505 -34.622 24.660 1.00 89.56 374 THR A CA 1
ATOM 2893 C C . THR A 1 374 ? -4.817 -35.023 23.218 1.00 89.56 374 THR A C 1
ATOM 2895 O O . THR A 1 374 ? -5.187 -34.161 22.427 1.00 89.56 374 THR A O 1
ATOM 2898 N N . THR A 1 375 ? -4.724 -3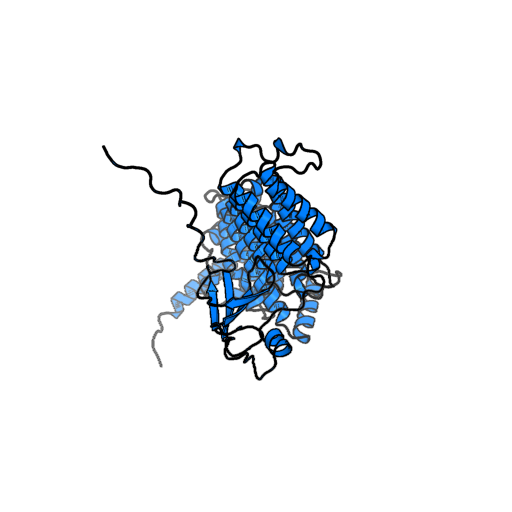6.311 22.871 1.00 91.31 375 THR A N 1
ATOM 2899 C CA . THR A 1 375 ? -5.065 -36.823 21.535 1.00 91.31 375 THR A CA 1
ATOM 2900 C C . THR A 1 375 ? -6.559 -37.097 21.348 1.00 91.31 375 THR A C 1
ATOM 2902 O O . THR A 1 375 ? -7.012 -37.242 20.215 1.00 91.31 375 THR A O 1
ATOM 2905 N N . LYS A 1 376 ? -7.341 -37.137 22.435 1.00 92.88 376 LYS A N 1
ATOM 2906 C CA . LYS A 1 376 ? -8.781 -37.449 22.418 1.00 92.88 376 LYS A CA 1
ATOM 2907 C C . LYS A 1 376 ? -9.687 -36.220 22.451 1.00 92.88 376 LYS A C 1
ATOM 2909 O O . LYS A 1 376 ? -10.900 -36.361 22.595 1.00 92.88 376 LYS A O 1
ATOM 2914 N N . PHE A 1 377 ? -9.126 -35.020 22.318 1.00 95.00 377 PHE A N 1
ATOM 2915 C CA . PHE A 1 377 ? -9.933 -33.813 22.193 1.00 95.00 377 PHE A CA 1
ATOM 2916 C C . PHE A 1 377 ? -10.631 -33.769 20.833 1.00 95.00 377 PHE A C 1
ATOM 2918 O O . PHE A 1 377 ? -10.015 -33.895 19.777 1.00 95.00 377 PHE A O 1
ATOM 2925 N N . MET A 1 378 ? -11.937 -33.542 20.869 1.00 94.19 378 MET A N 1
ATOM 2926 C CA . MET A 1 378 ? -12.744 -33.245 19.698 1.00 94.19 378 MET A CA 1
ATOM 2927 C C . MET A 1 378 ? -12.776 -31.735 19.484 1.00 94.19 378 MET A C 1
ATOM 2929 O O . MET A 1 378 ? -13.187 -30.986 20.368 1.00 94.19 378 MET A O 1
ATOM 2933 N N . HIS A 1 379 ? -12.366 -31.289 18.301 1.00 93.94 379 HIS A N 1
ATOM 2934 C CA . HIS A 1 379 ? -12.304 -29.874 17.952 1.00 93.94 379 HIS A CA 1
ATOM 2935 C C . HIS A 1 379 ? -13.486 -29.486 17.062 1.00 93.94 379 HIS A C 1
ATOM 2937 O O . HIS A 1 379 ? -13.687 -30.076 16.002 1.00 93.94 379 HIS A O 1
ATOM 2943 N N . VAL A 1 380 ? -14.260 -28.488 17.484 1.00 94.25 380 VAL A N 1
ATOM 2944 C CA . VAL A 1 380 ? -15.451 -28.009 16.773 1.00 94.25 380 VAL A CA 1
ATOM 2945 C C . VAL A 1 380 ? -15.386 -26.495 16.640 1.00 94.25 380 VAL A C 1
ATOM 2947 O O . VAL A 1 380 ? -15.158 -25.792 17.622 1.00 94.25 380 VAL A O 1
ATOM 2950 N N . ILE A 1 381 ? -15.613 -25.988 15.430 1.00 91.50 381 ILE A N 1
ATOM 2951 C CA . ILE A 1 381 ? -15.782 -24.553 15.191 1.00 91.50 381 ILE A CA 1
ATOM 2952 C C . ILE A 1 381 ? -17.275 -24.232 15.261 1.00 91.50 381 ILE A C 1
ATOM 2954 O O . ILE A 1 381 ? -18.072 -24.764 14.491 1.00 91.50 381 ILE A O 1
ATOM 2958 N N . VAL A 1 382 ? -17.648 -23.351 16.183 1.00 87.44 382 VAL A N 1
ATOM 2959 C CA . VAL A 1 382 ? -19.011 -22.858 16.395 1.00 87.44 382 VAL A CA 1
ATOM 2960 C C . VAL A 1 382 ? -19.096 -21.432 15.856 1.00 87.44 382 VAL A C 1
ATOM 2962 O O . VAL A 1 382 ? -18.198 -20.627 16.092 1.00 87.44 382 VAL A O 1
ATOM 2965 N N . ASN A 1 383 ? -20.163 -21.124 15.113 1.00 83.94 383 ASN A N 1
ATOM 2966 C CA . ASN A 1 383 ? -20.424 -19.808 14.507 1.00 83.94 383 ASN A CA 1
ATOM 2967 C C . ASN A 1 383 ? -19.310 -19.268 13.581 1.00 83.94 383 ASN A C 1
ATOM 2969 O O . ASN A 1 383 ? -19.284 -18.083 13.273 1.00 83.94 383 ASN A O 1
ATOM 2973 N N . GLY A 1 384 ? -18.415 -20.138 13.099 1.00 82.62 384 GLY A N 1
ATOM 2974 C CA . GLY A 1 384 ? -17.357 -19.796 12.140 1.00 82.62 384 GLY A CA 1
ATOM 2975 C C . GLY A 1 384 ? -16.114 -19.127 12.736 1.00 82.62 384 GLY A C 1
ATOM 2976 O O . GLY A 1 384 ? -15.111 -19.020 12.038 1.00 82.62 384 GLY A O 1
ATOM 2977 N N . ASP A 1 385 ? -16.144 -18.727 14.007 1.00 79.81 385 ASP A N 1
ATOM 2978 C CA . ASP A 1 385 ? -15.059 -17.973 14.646 1.00 79.81 385 ASP A CA 1
ATOM 2979 C C . ASP A 1 385 ? -14.606 -18.543 15.999 1.00 79.81 385 ASP A C 1
ATOM 2981 O O . ASP A 1 385 ? -13.518 -18.214 16.464 1.00 79.81 385 ASP A O 1
ATOM 2985 N N . THR A 1 386 ? -15.390 -19.416 16.634 1.00 83.94 386 THR A N 1
ATOM 2986 C CA . THR A 1 386 ? -15.133 -19.875 18.002 1.00 83.94 386 THR A CA 1
ATOM 2987 C C . THR A 1 386 ? -14.770 -21.354 18.010 1.00 83.94 386 THR A C 1
ATOM 2989 O O . THR A 1 386 ? -15.591 -22.209 17.690 1.00 83.94 386 THR A O 1
ATOM 2992 N N . LEU A 1 387 ? -13.543 -21.677 18.417 1.00 90.69 387 LEU A N 1
ATOM 2993 C CA . LEU A 1 387 ? -13.056 -23.048 18.536 1.00 90.69 387 LEU A CA 1
ATOM 2994 C C . LEU A 1 387 ? -13.357 -23.607 19.932 1.00 90.69 387 LEU A C 1
ATOM 2996 O O . LEU A 1 387 ? -12.908 -23.062 20.940 1.00 90.69 387 LEU A O 1
ATOM 3000 N N . PHE A 1 388 ? -14.053 -24.736 19.983 1.00 93.00 388 PHE A N 1
ATOM 3001 C CA . PHE A 1 388 ? -14.197 -25.569 21.170 1.00 93.00 388 PHE A CA 1
ATOM 3002 C C . PHE A 1 388 ? -13.354 -26.833 21.023 1.00 93.00 388 PHE A C 1
ATOM 3004 O O . PHE A 1 388 ? -13.505 -27.566 20.050 1.00 93.00 388 PHE A O 1
ATOM 3011 N N . SER A 1 389 ? -12.504 -27.113 22.006 1.00 94.06 389 SER A N 1
ATOM 3012 C CA . SER A 1 389 ? -11.854 -28.416 22.172 1.00 94.06 389 SER A CA 1
ATOM 3013 C C . SER A 1 389 ? -12.523 -29.147 23.326 1.00 94.06 389 SER A C 1
ATOM 3015 O O . SER A 1 389 ? -12.434 -28.683 24.458 1.00 94.06 389 SER A O 1
ATOM 3017 N N . ILE A 1 390 ? -13.189 -30.266 23.065 1.00 95.00 390 ILE A N 1
ATOM 3018 C CA . ILE A 1 390 ? -14.029 -30.983 24.030 1.00 95.00 390 ILE A CA 1
ATOM 3019 C C . ILE A 1 390 ? -13.395 -32.338 24.350 1.00 95.00 390 ILE A C 1
ATOM 3021 O O . ILE A 1 390 ? -12.986 -33.052 23.439 1.00 95.00 390 ILE A O 1
ATOM 3025 N N . HIS A 1 391 ? -13.343 -32.710 25.625 1.00 94.75 391 HIS A N 1
ATOM 3026 C CA . HIS A 1 391 ? -12.845 -34.001 26.094 1.00 94.75 391 HIS A CA 1
ATOM 3027 C C . HIS A 1 391 ? -13.855 -34.639 27.049 1.00 94.75 391 HIS A C 1
ATOM 3029 O O . HIS A 1 391 ? -14.428 -33.973 27.912 1.00 94.75 391 HIS A O 1
ATOM 3035 N N . GLU A 1 392 ? -14.071 -35.942 26.890 1.00 92.88 392 GLU A N 1
ATOM 3036 C CA . GLU A 1 392 ? -14.922 -36.746 27.770 1.00 92.88 392 GLU A CA 1
ATOM 3037 C C . GLU A 1 392 ? -14.356 -36.715 29.199 1.00 92.88 392 GLU A C 1
ATOM 3039 O O . GLU A 1 392 ? -13.160 -36.916 29.393 1.00 92.88 392 GLU A O 1
ATOM 3044 N N . ALA A 1 393 ? -15.178 -36.394 30.194 1.00 91.56 393 ALA A N 1
ATOM 3045 C CA . ALA A 1 393 ? -14.728 -36.178 31.569 1.00 91.56 393 ALA A CA 1
ATOM 3046 C C . ALA A 1 393 ? -15.619 -36.872 32.612 1.00 91.56 393 ALA A C 1
ATOM 3048 O O . ALA A 1 393 ? -15.453 -36.627 33.807 1.00 91.56 393 ALA A O 1
ATOM 3049 N N . SER A 1 394 ? -16.542 -37.753 32.205 1.00 90.00 394 SER A N 1
ATOM 3050 C CA . SER A 1 394 ? -17.439 -38.465 33.133 1.00 90.00 394 SER A CA 1
ATOM 3051 C C . SER A 1 394 ? -16.677 -39.430 34.040 1.00 90.00 394 SER A C 1
ATOM 3053 O O . SER A 1 394 ? -17.130 -39.758 35.131 1.00 90.00 394 SER A O 1
ATOM 3055 N N . HIS A 1 395 ? -15.496 -39.873 33.609 1.00 88.81 395 HIS A N 1
ATOM 3056 C CA . HIS A 1 395 ? -14.612 -40.724 34.398 1.00 88.81 395 HIS A CA 1
ATOM 3057 C C . HIS A 1 395 ? -13.821 -39.960 35.479 1.00 88.81 395 HIS A C 1
ATOM 3059 O O . HIS A 1 395 ? -13.124 -40.598 36.264 1.00 88.81 395 HIS A O 1
ATOM 3065 N N . ILE A 1 396 ? -13.908 -38.622 35.538 1.00 88.25 396 ILE A N 1
ATOM 3066 C CA . ILE A 1 396 ? -13.225 -37.781 36.532 1.00 88.25 396 ILE A CA 1
ATOM 3067 C C . ILE A 1 396 ? -14.207 -37.487 37.679 1.00 88.25 396 ILE A C 1
ATOM 3069 O O . ILE A 1 396 ? -15.061 -36.610 37.532 1.00 88.25 396 ILE A O 1
ATOM 3073 N N . PRO A 1 397 ? -14.103 -38.148 38.852 1.00 83.44 397 PRO A N 1
ATOM 3074 C CA . PRO A 1 397 ? -15.142 -38.072 39.886 1.00 83.44 397 PRO A CA 1
ATOM 3075 C C . PRO A 1 397 ? -15.359 -36.658 40.432 1.00 83.44 397 PRO A C 1
ATOM 3077 O O . PRO A 1 397 ? -16.492 -36.256 40.667 1.00 83.44 397 PRO A O 1
ATOM 3080 N N . ALA A 1 398 ? -14.278 -35.880 40.554 1.00 83.88 398 ALA A N 1
ATOM 3081 C CA . ALA A 1 398 ? -14.318 -34.489 41.005 1.00 83.88 398 ALA A CA 1
ATOM 3082 C C . ALA A 1 398 ? -15.090 -33.550 40.059 1.00 83.88 398 ALA A C 1
ATOM 3084 O O . ALA A 1 398 ? -15.454 -32.450 40.463 1.00 83.88 398 ALA A O 1
ATOM 3085 N N . LEU A 1 399 ? -15.300 -33.960 38.804 1.00 83.94 399 LEU A N 1
ATOM 3086 C CA . LEU A 1 399 ? -15.991 -33.171 37.787 1.00 83.94 399 LEU A CA 1
ATOM 3087 C C . LEU A 1 399 ? -17.330 -33.760 37.377 1.00 83.94 399 LEU A C 1
ATOM 3089 O O . LEU A 1 399 ? -18.172 -33.006 36.924 1.00 83.94 399 LEU A O 1
ATOM 3093 N N . ALA A 1 400 ? -17.520 -35.072 37.464 1.00 82.44 400 ALA A N 1
ATOM 3094 C CA . ALA A 1 400 ? -18.719 -35.724 36.957 1.00 82.44 400 ALA A CA 1
ATOM 3095 C C . ALA A 1 400 ? -19.872 -35.715 37.967 1.00 82.44 400 ALA A C 1
ATOM 3097 O O . ALA A 1 400 ? -21.022 -35.574 37.563 1.00 82.44 400 ALA A O 1
ATOM 3098 N N . ASP A 1 401 ? -19.572 -35.886 39.262 1.00 80.69 401 ASP A N 1
ATOM 3099 C CA . ASP A 1 401 ? -20.572 -36.051 40.332 1.00 80.69 401 ASP A CA 1
ATOM 3100 C C . ASP A 1 401 ? -21.703 -37.040 39.956 1.00 80.69 401 ASP A C 1
ATOM 3102 O O . ASP A 1 401 ? -22.894 -36.789 40.122 1.00 80.69 401 ASP A O 1
ATOM 3106 N N . GLY A 1 402 ? -21.326 -38.161 39.327 1.00 79.50 402 GLY A N 1
ATOM 3107 C CA . GLY A 1 402 ? -22.260 -39.197 38.866 1.00 79.50 402 GLY A CA 1
ATOM 3108 C C . GLY A 1 402 ? -23.039 -38.880 37.580 1.00 79.50 402 GLY A C 1
ATOM 3109 O O . GLY A 1 402 ? -23.823 -39.719 37.139 1.00 79.50 402 GLY A O 1
ATOM 3110 N N . CYS A 1 403 ? -22.818 -37.722 36.950 1.00 83.31 403 CYS A N 1
ATOM 3111 C CA . CYS A 1 403 ? -23.461 -37.317 35.698 1.00 83.31 403 CYS A CA 1
ATOM 3112 C C . CYS A 1 403 ? -22.503 -37.410 34.493 1.00 83.31 403 CYS A C 1
ATOM 3114 O O . CYS A 1 403 ? -21.299 -37.178 34.644 1.00 83.31 403 CYS A O 1
ATOM 3116 N N . PRO A 1 404 ? -23.011 -37.680 33.272 1.00 89.56 404 PRO A N 1
ATOM 3117 C CA . PRO A 1 404 ? -22.222 -37.531 32.055 1.00 89.56 404 PRO A CA 1
ATOM 3118 C C . PRO A 1 404 ? -21.668 -36.110 31.941 1.00 89.56 404 PRO A C 1
ATOM 3120 O O . PRO A 1 404 ? -22.406 -35.132 32.085 1.00 89.56 404 PRO A O 1
ATOM 3123 N N . CYS A 1 405 ? -20.369 -35.992 31.698 1.00 91.44 405 CYS A N 1
ATOM 3124 C CA . CYS A 1 405 ? -19.642 -34.742 31.830 1.00 91.44 405 CYS A CA 1
ATOM 3125 C C . CYS A 1 405 ? -18.586 -34.600 30.736 1.00 91.44 405 CYS A C 1
ATOM 3127 O O . CYS A 1 405 ? -17.886 -35.554 30.393 1.00 91.44 405 CYS A O 1
ATOM 3129 N N . VAL A 1 406 ? -18.436 -33.386 30.213 1.00 93.31 406 VAL A N 1
ATOM 3130 C CA . VAL A 1 406 ? -17.358 -33.024 29.293 1.00 93.31 406 VAL A CA 1
ATOM 3131 C C . VAL A 1 406 ? -16.609 -31.799 29.799 1.00 93.31 406 VAL A C 1
ATOM 3133 O O . VAL A 1 406 ? -17.197 -30.835 30.288 1.00 93.31 406 VAL A O 1
ATOM 3136 N N . LEU A 1 407 ? -15.292 -31.831 29.641 1.00 92.31 407 LEU A N 1
ATOM 3137 C CA . LEU A 1 407 ? -14.429 -30.663 29.749 1.00 92.31 407 LEU A CA 1
ATOM 3138 C C . LEU A 1 407 ? -14.347 -29.998 28.383 1.00 92.31 407 LEU A C 1
ATOM 3140 O O . LEU A 1 407 ? -14.238 -30.683 27.367 1.00 92.31 407 LEU A O 1
ATOM 3144 N N . TYR A 1 408 ? -14.344 -28.672 28.347 1.00 92.19 408 TYR A N 1
ATOM 3145 C CA . TYR A 1 408 ? -14.110 -27.948 27.108 1.00 92.19 408 TYR A CA 1
ATOM 3146 C C . TYR A 1 408 ? -13.146 -26.780 27.292 1.00 92.19 408 TYR A C 1
ATOM 3148 O O . TYR A 1 408 ? -13.171 -26.080 28.302 1.00 92.19 408 TYR A O 1
ATOM 3156 N N . VAL A 1 409 ? -12.318 -26.551 26.274 1.00 92.19 409 VAL A N 1
ATOM 3157 C CA . VAL A 1 409 ? -11.510 -25.344 26.099 1.00 92.19 409 VAL A CA 1
ATOM 3158 C C . VAL A 1 409 ? -12.171 -24.507 25.013 1.00 92.19 409 VAL A C 1
ATOM 3160 O O . VAL A 1 409 ? -12.238 -24.927 23.859 1.00 92.19 409 VAL A O 1
ATOM 3163 N N . LYS A 1 410 ? -12.663 -23.324 25.372 1.00 89.62 410 LYS A N 1
ATOM 3164 C CA . LYS A 1 410 ? -13.254 -22.358 24.446 1.00 89.62 410 LYS A CA 1
ATOM 3165 C C . LYS A 1 410 ? -12.203 -21.328 24.055 1.00 89.62 410 LYS A C 1
ATOM 3167 O O . LYS A 1 410 ? -11.648 -20.658 24.924 1.00 89.62 410 LYS A O 1
ATOM 3172 N N . ARG A 1 411 ? -11.974 -21.155 22.755 1.00 85.81 411 ARG A N 1
ATOM 3173 C CA . ARG A 1 411 ? -11.120 -20.113 22.174 1.00 85.81 411 ARG A CA 1
ATOM 3174 C C . ARG A 1 411 ? -11.950 -19.275 21.214 1.00 85.81 411 ARG A C 1
ATOM 3176 O O . ARG A 1 411 ? -12.519 -19.804 20.267 1.00 85.81 411 ARG A O 1
ATOM 3183 N N . SER A 1 412 ? -12.024 -17.976 21.471 1.00 79.19 412 SER A N 1
ATOM 3184 C CA . SER A 1 412 ? -12.735 -17.019 20.627 1.00 79.19 412 SER A CA 1
ATOM 3185 C C . SER A 1 412 ? -11.809 -15.839 20.320 1.00 79.19 412 SER A C 1
ATOM 3187 O O . SER A 1 412 ? -11.009 -15.476 21.180 1.00 79.19 412 SER A O 1
ATOM 3189 N N . PRO A 1 413 ? -11.922 -15.201 19.144 1.00 61.00 413 PRO A N 1
ATOM 3190 C CA . PRO A 1 413 ? -11.213 -13.961 18.842 1.00 61.00 413 PRO A CA 1
ATOM 3191 C C . PRO A 1 413 ? -11.550 -12.837 19.829 1.00 61.00 413 PRO A C 1
ATOM 3193 O O . PRO A 1 413 ? -10.742 -11.938 20.031 1.00 61.00 413 PRO A O 1
ATOM 3196 N N . MET A 1 414 ? -12.739 -12.894 20.441 1.00 58.47 414 MET A N 1
ATOM 3197 C CA . MET A 1 414 ? -13.296 -11.836 21.289 1.00 58.47 414 MET A CA 1
ATOM 3198 C C . MET A 1 414 ? -13.090 -12.074 22.793 1.00 58.47 414 MET A C 1
ATOM 3200 O O . MET A 1 414 ? -13.367 -11.185 23.593 1.00 58.47 414 MET A O 1
ATOM 3204 N N . GLN A 1 415 ? -12.671 -13.275 23.213 1.00 66.75 415 GLN A N 1
ATOM 3205 C CA . GLN A 1 415 ? -12.566 -13.646 24.632 1.00 66.75 415 GLN A CA 1
ATOM 3206 C C . GLN A 1 415 ? -11.307 -14.485 24.904 1.00 66.75 415 GLN A C 1
ATOM 3208 O O . GLN A 1 415 ? -10.960 -15.336 24.082 1.00 66.75 415 GLN A O 1
ATOM 3213 N N . PRO A 1 416 ? -10.648 -14.322 26.070 1.00 63.28 416 PRO A N 1
ATOM 3214 C CA . PRO A 1 416 ? -9.553 -15.194 26.483 1.00 63.28 416 PRO A CA 1
ATOM 3215 C C . PRO A 1 416 ? -9.946 -16.673 26.446 1.00 63.28 416 PRO A C 1
ATOM 3217 O O . PRO A 1 416 ? -11.105 -17.030 26.684 1.00 63.28 416 PRO A O 1
ATOM 3220 N N . ALA A 1 417 ? -8.961 -17.538 26.185 1.00 78.12 417 ALA A N 1
ATOM 3221 C CA . ALA A 1 417 ? -9.173 -18.975 26.258 1.00 78.12 417 ALA A CA 1
ATOM 3222 C C . ALA A 1 417 ? -9.686 -19.340 27.657 1.00 78.12 417 ALA A C 1
ATOM 3224 O O . ALA A 1 417 ? -9.048 -19.028 28.663 1.00 78.12 417 ALA A O 1
ATOM 3225 N N . SER A 1 418 ? -10.845 -19.982 27.715 1.00 84.50 418 SER A N 1
ATOM 3226 C CA . SER A 1 418 ? -11.495 -20.366 28.966 1.00 84.50 418 SER A CA 1
ATOM 3227 C C . SER A 1 418 ? -11.728 -21.865 28.989 1.00 84.50 418 SER A C 1
ATOM 3229 O O . SER A 1 418 ? -11.972 -22.488 27.956 1.00 84.50 418 SER A O 1
ATOM 3231 N N . VAL A 1 419 ? -11.630 -22.443 30.180 1.00 88.12 419 VAL A N 1
ATOM 3232 C CA . VAL A 1 419 ? -12.003 -23.832 30.431 1.00 88.12 419 VAL A CA 1
ATOM 3233 C C . VAL A 1 419 ? -13.355 -23.827 31.115 1.00 88.12 419 VAL A C 1
ATOM 3235 O O . VAL A 1 419 ? -13.581 -23.042 32.034 1.00 88.12 419 VAL A O 1
ATOM 3238 N N . GLY A 1 420 ? -14.234 -24.720 30.688 1.00 86.69 420 GLY A N 1
ATOM 3239 C CA . GLY A 1 420 ? -15.464 -25.005 31.400 1.00 86.69 420 GLY A CA 1
ATOM 3240 C C . GLY A 1 420 ? -15.748 -26.494 31.450 1.00 86.69 420 GLY A C 1
ATOM 3241 O O . GLY A 1 420 ? -15.088 -27.310 30.804 1.00 86.69 420 GLY A O 1
ATOM 3242 N N . VAL A 1 421 ? -16.748 -26.825 32.252 1.00 88.88 421 VAL A N 1
ATOM 3243 C CA . VAL A 1 421 ? -17.261 -28.176 32.421 1.00 88.88 421 VAL A CA 1
ATOM 3244 C C . VAL A 1 421 ? -18.742 -28.120 32.087 1.00 88.88 421 VAL A C 1
ATOM 3246 O O . VAL A 1 421 ? -19.459 -27.271 32.614 1.00 88.88 421 VAL A O 1
ATOM 3249 N N . ALA A 1 422 ? -19.196 -28.993 31.196 1.00 88.00 422 ALA A N 1
ATOM 3250 C CA . ALA A 1 422 ? -20.610 -29.166 30.907 1.00 88.00 422 ALA A CA 1
ATOM 3251 C C . ALA A 1 422 ? -21.050 -30.539 31.414 1.00 88.00 422 ALA A C 1
ATOM 3253 O O . ALA A 1 422 ? -20.522 -31.564 30.986 1.00 88.00 422 ALA A O 1
ATOM 3254 N N . GLN A 1 423 ? -22.014 -30.544 32.331 1.00 87.56 423 GLN A N 1
ATOM 3255 C CA . GLN A 1 423 ? -22.609 -31.753 32.892 1.00 87.56 423 GLN A CA 1
ATOM 3256 C C . GLN A 1 423 ? -24.036 -31.906 32.382 1.00 87.56 423 GLN A C 1
ATOM 3258 O O . GLN A 1 423 ? -24.814 -30.949 32.383 1.00 87.56 423 GLN A O 1
ATOM 3263 N N . LEU A 1 424 ? -24.400 -33.123 31.999 1.00 83.06 424 LEU A N 1
ATOM 3264 C CA . LEU A 1 424 ? -25.771 -33.465 31.669 1.00 83.06 424 LEU A CA 1
ATOM 3265 C C . LEU A 1 424 ? -26.494 -33.894 32.945 1.00 83.06 424 LEU A C 1
ATOM 3267 O O . LEU A 1 424 ? -26.365 -35.034 33.389 1.00 83.06 424 LEU A O 1
ATOM 3271 N N . ARG A 1 425 ? -27.252 -32.971 33.537 1.00 78.19 425 ARG A N 1
ATOM 3272 C CA . ARG A 1 425 ? -28.080 -33.254 34.711 1.00 78.19 425 ARG A CA 1
ATOM 3273 C C . ARG A 1 425 ? -29.525 -33.543 34.297 1.00 78.19 425 ARG A C 1
ATOM 3275 O O . ARG A 1 425 ? -30.020 -32.905 33.369 1.00 78.19 425 ARG A O 1
ATOM 3282 N N . PRO A 1 426 ? -30.226 -34.458 34.991 1.00 72.25 426 PRO A N 1
ATOM 3283 C CA . PRO A 1 426 ? -31.640 -34.730 34.728 1.00 72.25 426 PRO A CA 1
ATOM 3284 C C . PRO A 1 426 ? -32.539 -33.523 35.040 1.00 72.25 426 PRO A C 1
ATOM 3286 O O . PRO A 1 426 ? -33.598 -33.377 34.433 1.00 72.25 426 PRO A O 1
ATOM 3289 N N . HIS A 1 427 ? -32.100 -32.637 35.941 1.00 70.94 427 HIS A N 1
ATOM 3290 C CA . HIS A 1 427 ? -32.806 -31.417 36.316 1.00 70.94 427 HIS A CA 1
ATOM 3291 C C . HIS A 1 427 ? -31.833 -30.234 36.481 1.00 70.94 427 HIS A C 1
ATOM 3293 O O . HIS A 1 427 ? -30.680 -30.449 36.869 1.00 70.94 427 HIS A O 1
ATOM 3299 N N . PRO A 1 428 ? -32.267 -28.991 36.195 1.00 68.44 428 PRO A N 1
ATOM 3300 C CA . PRO A 1 428 ? -31.457 -27.798 36.430 1.00 68.44 428 PRO A CA 1
ATOM 3301 C C . PRO A 1 428 ? -31.189 -27.579 37.928 1.00 68.44 428 PRO A C 1
ATOM 3303 O O . PRO A 1 428 ? -31.928 -28.063 38.788 1.00 68.44 428 PRO A O 1
ATOM 3306 N N . GLU A 1 429 ? -30.129 -26.834 38.252 1.00 59.00 429 GLU A N 1
ATOM 3307 C CA . GLU A 1 429 ? -29.839 -26.446 39.638 1.00 59.00 429 GLU A CA 1
ATOM 3308 C C . GLU A 1 429 ? -31.025 -25.692 40.249 1.00 59.00 429 GLU A C 1
ATOM 3310 O O . GLU A 1 429 ? -31.517 -24.724 39.674 1.00 59.00 429 GLU A O 1
ATOM 3315 N N . GLY A 1 430 ? -31.495 -26.151 41.413 1.00 63.06 430 GLY A N 1
ATOM 3316 C CA . GLY A 1 430 ? -32.650 -25.562 42.096 1.00 63.06 430 GLY A CA 1
ATOM 3317 C C . GLY A 1 430 ? -34.018 -26.083 41.641 1.00 63.06 430 GLY A C 1
ATOM 3318 O O . GLY A 1 430 ? -35.031 -25.537 42.067 1.00 63.06 430 GLY A O 1
ATOM 3319 N N . TYR A 1 431 ? -34.081 -27.135 40.819 1.00 57.91 431 TYR A N 1
ATOM 3320 C CA . TYR A 1 431 ? -35.349 -27.769 40.451 1.00 57.91 431 TYR A CA 1
ATOM 3321 C C . TYR A 1 431 ? -36.056 -28.375 41.675 1.00 57.91 431 TYR A C 1
ATOM 3323 O O . TYR A 1 431 ? -35.599 -29.367 42.245 1.00 57.91 431 TYR A O 1
ATOM 3331 N N . GLN A 1 432 ? -37.187 -27.781 42.063 1.00 63.19 432 GLN A N 1
ATOM 3332 C CA . GLN A 1 432 ? -38.112 -28.332 43.050 1.00 63.19 432 GLN A CA 1
ATOM 3333 C C . GLN A 1 432 ? -39.329 -28.914 42.318 1.00 63.19 432 GLN A C 1
ATOM 3335 O O . GLN A 1 432 ? -40.051 -28.153 41.676 1.00 63.19 432 GLN A O 1
ATOM 3340 N N . PRO A 1 433 ? -39.593 -30.230 42.413 1.00 56.25 433 PRO A N 1
ATOM 3341 C CA . PRO A 1 433 ? -40.711 -30.862 41.708 1.00 56.25 433 PRO A CA 1
ATOM 3342 C C . PRO A 1 433 ? -42.092 -30.346 42.155 1.00 56.25 433 PRO A C 1
ATOM 3344 O O . PRO A 1 433 ? -43.053 -30.482 41.403 1.00 56.25 433 PRO A O 1
ATOM 3347 N N . ASP A 1 434 ? -42.180 -29.712 43.330 1.00 59.53 434 ASP A N 1
ATOM 3348 C CA . ASP A 1 434 ? -43.428 -29.200 43.917 1.00 59.53 434 ASP A CA 1
ATOM 3349 C C . ASP A 1 434 ? -43.712 -27.714 43.610 1.00 59.53 434 ASP A C 1
ATOM 3351 O O . ASP A 1 434 ? -44.751 -27.186 44.012 1.00 59.53 434 ASP A O 1
ATOM 3355 N N . GLN A 1 435 ? -42.819 -27.011 42.901 1.00 58.06 435 GLN A N 1
ATOM 3356 C CA . GLN A 1 435 ? -43.076 -25.636 42.464 1.00 58.06 435 GLN A CA 1
ATOM 3357 C C . GLN A 1 435 ? -43.676 -25.628 41.056 1.00 58.06 435 GLN A C 1
ATOM 3359 O O . GLN A 1 435 ? -43.022 -25.971 40.073 1.00 58.06 435 GLN A O 1
ATOM 3364 N N . LEU A 1 436 ? -44.943 -25.209 40.969 1.00 50.66 436 LEU A N 1
ATOM 3365 C CA . LEU A 1 436 ? -45.639 -24.971 39.706 1.00 50.66 436 LEU A CA 1
ATOM 3366 C C . LEU A 1 436 ? -44.810 -24.005 38.836 1.00 50.66 436 LEU A C 1
ATOM 3368 O O . LEU A 1 436 ? -44.405 -22.950 39.335 1.00 50.66 436 LEU A O 1
ATOM 3372 N N . PRO A 1 437 ? -44.547 -24.328 37.555 1.00 49.97 437 PRO A N 1
ATOM 3373 C CA . PRO A 1 437 ? -43.775 -23.450 36.689 1.00 49.97 437 PRO A CA 1
ATOM 3374 C C . PRO A 1 437 ? -44.485 -22.094 36.553 1.00 49.97 437 PRO A C 1
ATOM 3376 O O . PRO A 1 437 ? -45.716 -22.058 36.449 1.00 49.97 437 PRO A O 1
ATOM 3379 N N . PRO A 1 438 ? -43.750 -20.966 36.540 1.00 53.06 438 PRO A N 1
ATOM 3380 C CA . PRO A 1 438 ? -44.359 -19.673 36.275 1.00 53.06 438 PRO A CA 1
ATOM 3381 C C . PRO A 1 438 ? -45.007 -19.693 34.880 1.00 53.06 438 PRO A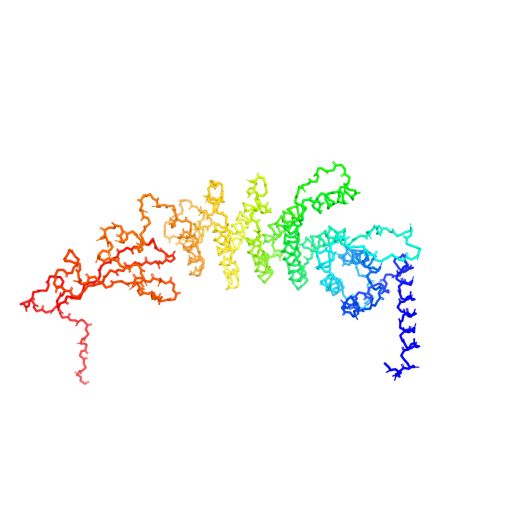 C 1
ATOM 3383 O O . PRO A 1 438 ? -44.441 -20.281 33.951 1.00 53.06 438 PRO A O 1
ATOM 3386 N N . PRO A 1 439 ? -46.190 -19.079 34.709 1.00 44.16 439 PRO A N 1
ATOM 3387 C CA . PRO A 1 439 ? -46.894 -19.096 33.436 1.00 44.16 439 PRO A CA 1
ATOM 3388 C C . PRO A 1 439 ? -46.028 -18.447 32.354 1.00 44.16 439 PRO A C 1
ATOM 3390 O O . PRO A 1 439 ? -45.539 -17.327 32.501 1.00 44.16 439 PRO A O 1
ATOM 3393 N N . THR A 1 440 ? -45.824 -19.172 31.257 1.00 43.44 440 THR A N 1
ATOM 3394 C CA . THR A 1 440 ? -45.112 -18.679 30.077 1.00 43.44 440 THR A CA 1
ATOM 3395 C C . THR A 1 440 ? -45.987 -17.636 29.372 1.00 43.44 440 THR A C 1
ATOM 3397 O O . THR A 1 440 ? -47.168 -17.901 29.132 1.00 43.44 440 THR A O 1
ATOM 3400 N N . PRO A 1 441 ? -45.459 -16.457 28.998 1.00 46.19 441 PRO A N 1
ATOM 3401 C CA . PRO A 1 441 ? -46.242 -15.417 28.347 1.00 46.19 441 PRO A CA 1
ATOM 3402 C C . PRO A 1 441 ? -46.360 -15.712 26.847 1.00 46.19 441 PRO A C 1
ATOM 3404 O O . PRO A 1 441 ? -45.805 -14.985 26.040 1.00 46.19 441 PRO A O 1
ATOM 3407 N N . MET A 1 442 ? -47.038 -16.797 26.466 1.00 44.62 442 MET A N 1
ATOM 3408 C CA . MET A 1 442 ? -47.558 -17.018 25.108 1.00 44.62 442 MET A CA 1
ATOM 3409 C C . MET A 1 442 ? -48.730 -18.004 25.155 1.00 44.62 442 MET A C 1
ATOM 3411 O O . MET A 1 442 ? -48.626 -19.161 24.766 1.00 44.62 442 MET A O 1
ATOM 3415 N N . ALA A 1 443 ? -49.868 -17.515 25.632 1.00 36.59 443 ALA A N 1
ATOM 3416 C CA . ALA A 1 443 ? -51.179 -18.048 25.284 1.00 36.59 443 ALA A CA 1
ATOM 3417 C C . ALA A 1 443 ? -52.144 -16.861 25.185 1.00 36.59 443 ALA A C 1
ATOM 3419 O O . ALA A 1 443 ? -53.021 -16.660 26.020 1.00 36.59 443 ALA A O 1
ATOM 3420 N N . SER A 1 444 ? -51.918 -16.006 24.184 1.00 36.59 444 SER A N 1
ATOM 3421 C CA . SER A 1 444 ? -52.938 -15.062 23.741 1.00 36.59 444 SER A CA 1
ATOM 3422 C C . SER A 1 444 ? -54.073 -15.866 23.114 1.00 36.59 444 SER A C 1
ATOM 3424 O O . SER A 1 444 ? -53.927 -16.440 22.036 1.00 36.59 444 SER A O 1
ATOM 3426 N N . THR A 1 445 ? -55.169 -15.920 23.856 1.00 36.94 445 THR A N 1
ATOM 3427 C CA . THR A 1 445 ? -56.547 -16.173 23.435 1.00 36.94 445 THR A CA 1
ATOM 3428 C C . THR A 1 445 ? -56.804 -15.945 21.941 1.00 36.94 445 THR A C 1
ATOM 3430 O O . THR A 1 445 ? -56.769 -14.809 21.470 1.00 36.94 445 THR A O 1
ATOM 3433 N N . PHE A 1 446 ? -57.155 -17.018 21.234 1.00 37.88 446 PHE A N 1
ATOM 3434 C CA . PHE A 1 446 ? -58.016 -16.974 20.055 1.00 37.88 446 PHE A CA 1
ATOM 3435 C C . PHE A 1 446 ? -59.263 -17.800 20.369 1.00 37.88 446 PHE A C 1
ATOM 3437 O O . PHE A 1 446 ? -59.257 -19.005 20.164 1.00 37.88 446 PHE A O 1
ATOM 3444 N N . GLU A 1 447 ? -60.305 -17.142 20.874 1.00 35.47 447 GLU A N 1
ATOM 3445 C CA . GLU A 1 447 ? -61.700 -17.584 20.757 1.00 35.47 447 GLU A CA 1
ATOM 3446 C C . GLU A 1 447 ? -62.594 -16.335 20.718 1.00 35.47 447 GLU A C 1
ATOM 3448 O O . GLU A 1 447 ? -62.907 -15.750 21.753 1.00 35.47 447 GLU A O 1
ATOM 3453 N N . SER A 1 448 ? -62.943 -15.873 19.514 1.00 35.03 448 SER A N 1
ATOM 3454 C CA . SER A 1 448 ? -64.327 -15.632 19.058 1.00 35.03 448 SER A CA 1
ATOM 3455 C C . SER A 1 448 ? -64.329 -15.541 17.536 1.00 35.03 448 SER A C 1
ATOM 3457 O O . SER A 1 448 ? -63.583 -14.681 17.015 1.00 35.03 448 SER A O 1
#